Protein AF-A0A9N8ZU80-F1 (afdb_monomer_lite)

Foldseek 3Di:
DDDDPDPPPPPPPQPPVNVVVVVVVVVCVVVVVDQDPDDPPCVVVLVVLLVQVVCCQPVVDDDDDDDDDDPPPCPVSSNVVSVVVCCVVVPPSDFDQDDDCVVPVDVVSVVVSRVVSVCVVVPDPDPPQCPPPLNVVLVVLVCLQDVDVVVVCVLVVVQCVPQDPVHNDRDSVSSVVSVVVVLVVDPDPLLLQQLVVVVPPDQKDFQVVSLVVQQVLQVVVVVVVDPRDRDDPVVSVVSVVVCVVSSQKAFDPDDDDDPRRHTIIGGSDDLVVSLVSLVPDPPDDVSSNVVSDDDVDPDPPPPQDPAAPDPDPVLRVLLVLLVVLCVPQVAPVSVVLNSLSNDDLLQLDEAEPVVVQVVCVVPPPQAAEEGEHEYDYDVVPPADQDAHHYEYPYYDPVRCVRNVVNNHHYDYSVVVCVVCSNNPRYDYDGDDNPPPDDD

Sequence (439 aa):
MSPSTDLQNAKEQWATEDIAKTRNAIMAKLSERAIPSKLIGVEEQYGQVFDLLQRVISLGESNSCLLIGPRGSGKTLIVRKALQTLQSMYNDSFITVYLNGFTLPNDRLALREIARQLSLEHELEGKDLFDNDSFRKIIRRIFDMTRDIRTFYRICFKPVAQLSQASPFLKSQSLSIIQWATTKRFQNPAFTRIKHLLSRSYSTFNFSMVYDEYKEFTFSEAVKGVGMHAYKWPVALKAFEHLIQMELVKPVEGGLKCSKEYKMMRLMMEPVEIREVIEGFDDVPTSVKRWGIDIDKHHVKKSARTEPKSENVYLRLLVKLYRFLARRTDSRFNRAVLKRLMMSRVNRATLSLSRIHRFMRDRKDSQTCVFVGTVVDDDRLLDFDLKITVCALRFTKTVKARILKAGGEVITFDELAKRAPTGSKTVLLRGKTKWAQGT

Structure (mmCIF, N/CA/C/O backbone):
data_AF-A0A9N8ZU80-F1
#
_entry.id   AF-A0A9N8ZU80-F1
#
loop_
_atom_site.group_PDB
_atom_site.id
_atom_site.type_symbol
_atom_site.label_atom_id
_atom_site.label_alt_id
_atom_site.label_comp_id
_atom_site.label_asym_id
_atom_site.label_entity_id
_atom_site.label_seq_id
_atom_site.pdbx_PDB_ins_code
_atom_site.Cartn_x
_atom_site.Cartn_y
_atom_site.Cartn_z
_atom_site.occupancy
_atom_site.B_iso_or_equiv
_atom_site.auth_seq_id
_atom_site.auth_comp_id
_atom_site.auth_asym_id
_atom_site.auth_atom_id
_atom_site.pdbx_PDB_model_num
ATOM 1 N N . MET A 1 1 ? 7.751 38.906 -101.648 1.00 39.44 1 MET A N 1
ATOM 2 C CA . MET A 1 1 ? 7.439 37.463 -101.634 1.00 39.44 1 MET A CA 1
ATOM 3 C C . MET A 1 1 ? 8.008 36.874 -100.357 1.00 39.44 1 MET A C 1
ATOM 5 O O . MET A 1 1 ? 9.196 36.603 -100.275 1.00 39.44 1 MET A O 1
ATOM 9 N N . SER A 1 2 ? 7.169 36.814 -99.333 1.00 34.78 2 SER A N 1
ATOM 10 C CA . SER A 1 2 ? 7.433 36.245 -98.013 1.00 34.78 2 SER A CA 1
ATOM 11 C C . SER A 1 2 ? 7.131 34.742 -98.030 1.00 34.78 2 SER A C 1
ATOM 13 O O . SER A 1 2 ? 6.048 34.379 -98.492 1.00 34.78 2 SER A O 1
ATOM 15 N N . PRO A 1 3 ? 8.001 33.873 -97.488 1.00 41.28 3 PRO A N 1
ATOM 16 C CA . PRO A 1 3 ? 7.609 32.535 -97.082 1.00 41.28 3 PRO A CA 1
ATOM 17 C C . PRO A 1 3 ? 7.295 32.498 -95.577 1.00 41.28 3 PRO A C 1
ATOM 19 O O . PRO A 1 3 ? 8.155 32.745 -94.734 1.00 41.28 3 PRO A O 1
ATOM 22 N N . SER A 1 4 ? 6.021 32.204 -95.304 1.00 38.62 4 SER A N 1
ATOM 23 C CA . SER A 1 4 ? 5.481 31.382 -94.207 1.00 38.62 4 SER A CA 1
ATOM 24 C C . SER A 1 4 ? 5.948 31.642 -92.766 1.00 38.62 4 SER A C 1
ATOM 26 O O . SER A 1 4 ? 6.896 31.061 -92.238 1.00 38.62 4 SER A O 1
ATOM 28 N N . THR A 1 5 ? 5.127 32.454 -92.109 1.00 44.00 5 THR A N 1
ATOM 29 C CA . THR A 1 5 ? 4.750 32.448 -90.692 1.00 44.00 5 THR A CA 1
ATOM 30 C C . THR A 1 5 ? 4.379 31.055 -90.151 1.00 44.00 5 THR A C 1
ATOM 32 O O . THR A 1 5 ? 3.202 30.795 -89.948 1.00 44.00 5 THR A O 1
ATOM 35 N N . ASP A 1 6 ? 5.349 30.181 -89.866 1.00 42.50 6 ASP A N 1
ATOM 36 C CA . ASP A 1 6 ? 5.062 28.884 -89.208 1.00 42.50 6 ASP A CA 1
ATOM 37 C C . ASP A 1 6 ? 5.979 28.534 -88.020 1.00 42.50 6 ASP A C 1
ATOM 39 O O . ASP A 1 6 ? 5.795 27.510 -87.371 1.00 42.50 6 ASP A O 1
ATOM 43 N N . LEU A 1 7 ? 6.927 29.400 -87.639 1.00 43.88 7 LEU A N 1
ATOM 44 C CA . LEU A 1 7 ? 7.854 29.124 -86.523 1.00 43.88 7 LEU A CA 1
ATOM 45 C C . LEU A 1 7 ? 7.566 29.894 -85.222 1.00 43.88 7 LEU A C 1
ATOM 47 O O . LEU A 1 7 ? 8.283 29.721 -84.241 1.00 43.88 7 LEU A O 1
ATOM 51 N N . GLN A 1 8 ? 6.513 30.719 -85.172 1.00 41.28 8 GLN A N 1
ATOM 52 C C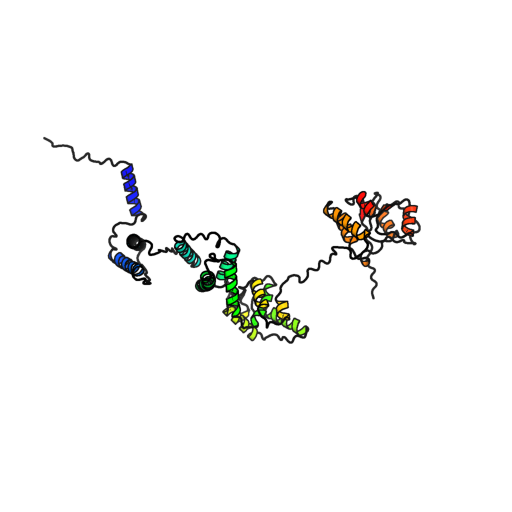A . GLN A 1 8 ? 6.134 31.468 -83.958 1.00 41.28 8 GLN A CA 1
ATOM 53 C C . GLN A 1 8 ? 4.913 30.909 -83.209 1.00 41.28 8 GLN A C 1
ATOM 55 O O . GLN A 1 8 ? 4.621 31.374 -82.109 1.00 41.28 8 GLN A O 1
ATOM 60 N N . ASN A 1 9 ? 4.256 29.867 -83.729 1.00 43.50 9 ASN A N 1
ATOM 61 C CA . ASN A 1 9 ? 3.057 29.264 -83.130 1.00 43.50 9 ASN A CA 1
ATOM 62 C C . ASN A 1 9 ? 3.226 27.776 -82.797 1.00 43.50 9 ASN A C 1
ATOM 64 O O . ASN A 1 9 ? 2.338 26.965 -83.027 1.00 43.50 9 ASN A O 1
ATOM 68 N N . ALA A 1 10 ? 4.344 27.435 -82.165 1.00 43.38 10 ALA A N 1
ATOM 69 C CA . ALA A 1 10 ? 4.426 26.249 -81.321 1.00 43.38 10 ALA A CA 1
ATOM 70 C C . ALA A 1 10 ? 4.880 26.657 -79.913 1.00 43.38 10 ALA A C 1
ATOM 72 O O . ALA A 1 10 ? 5.812 26.098 -79.345 1.00 43.38 10 ALA A O 1
ATOM 73 N N . LYS A 1 11 ? 4.211 27.654 -79.311 1.00 50.72 11 LYS A N 1
ATOM 74 C CA . LYS A 1 11 ? 4.039 27.591 -77.856 1.00 50.72 11 LYS A CA 1
ATOM 75 C C . LYS A 1 11 ? 3.170 26.364 -77.638 1.00 50.72 11 LYS A C 1
ATOM 77 O O . LYS A 1 11 ? 1.951 26.476 -77.737 1.00 50.72 11 LYS A O 1
ATOM 82 N N . GLU A 1 12 ? 3.803 25.206 -77.454 1.00 54.59 12 GLU A N 1
ATOM 83 C CA . GLU A 1 12 ? 3.140 24.019 -76.932 1.00 54.59 12 GLU A CA 1
ATOM 84 C C . GLU A 1 12 ? 2.311 24.499 -75.743 1.00 54.59 12 GLU A C 1
ATOM 86 O O . GLU A 1 12 ? 2.846 24.916 -74.713 1.00 54.59 12 GLU A O 1
ATOM 91 N N . GLN A 1 13 ? 0.991 24.566 -75.927 1.00 55.44 13 GLN A N 1
ATOM 92 C CA . GLN A 1 13 ? 0.070 24.763 -74.826 1.00 55.44 13 GLN A CA 1
ATOM 93 C C . GLN A 1 13 ? 0.136 23.466 -74.033 1.00 55.44 13 GLN A C 1
ATOM 95 O O . GLN A 1 13 ? -0.678 22.567 -74.225 1.00 55.44 13 GLN A O 1
ATOM 100 N N . TRP A 1 14 ? 1.172 23.326 -73.204 1.00 58.91 14 TRP A N 1
ATOM 101 C CA . TRP A 1 14 ? 1.265 22.212 -72.282 1.00 58.91 14 TRP A CA 1
ATOM 102 C C . TRP A 1 14 ? 0.001 22.248 -71.440 1.00 58.91 14 TRP A C 1
ATOM 104 O O . TRP A 1 14 ? -0.321 23.280 -70.835 1.00 58.91 14 TRP A O 1
ATOM 114 N N . ALA A 1 15 ? -0.735 21.138 -71.435 1.00 68.56 15 ALA A N 1
ATOM 115 C CA . ALA A 1 15 ? -1.905 21.013 -70.593 1.00 68.56 15 ALA A CA 1
ATOM 116 C C . ALA A 1 15 ? -1.497 21.386 -69.162 1.00 68.56 15 ALA A C 1
ATOM 118 O O . ALA A 1 15 ? -0.412 21.027 -68.691 1.00 68.56 15 ALA A O 1
ATOM 119 N N . THR A 1 16 ? -2.351 22.117 -68.447 1.00 70.62 16 THR A N 1
ATOM 120 C CA . THR A 1 16 ? -2.067 22.535 -67.063 1.00 70.62 16 THR A CA 1
ATOM 121 C C . THR A 1 16 ? -1.704 21.346 -66.170 1.00 70.62 16 THR A C 1
ATOM 123 O O . THR A 1 16 ? -0.932 21.483 -65.221 1.00 70.62 16 THR A O 1
ATOM 126 N N . GLU A 1 17 ? -2.218 20.164 -66.512 1.00 69.94 17 GLU A N 1
ATOM 127 C CA . GLU A 1 17 ? -1.895 18.892 -65.879 1.00 69.94 17 GLU A CA 1
ATOM 128 C C . GLU A 1 17 ? -0.445 18.436 -66.128 1.00 69.94 17 GLU A C 1
ATOM 130 O O . GLU A 1 17 ? 0.228 18.010 -65.189 1.00 69.94 17 GLU A O 1
ATOM 135 N N . ASP A 1 18 ? 0.083 18.589 -67.342 1.00 73.56 18 ASP A N 1
ATOM 136 C CA . ASP A 1 18 ? 1.457 18.208 -67.693 1.00 73.56 18 ASP A CA 1
ATOM 137 C C . ASP A 1 18 ? 2.482 19.167 -67.087 1.00 73.56 18 ASP A C 1
ATOM 139 O O . ASP A 1 18 ? 3.531 18.739 -66.595 1.00 73.56 18 ASP A O 1
ATOM 143 N N . ILE A 1 19 ? 2.144 20.458 -67.009 1.00 76.31 19 ILE A N 1
ATOM 144 C CA . ILE A 1 19 ? 2.939 21.447 -66.270 1.00 76.31 19 ILE A CA 1
ATOM 145 C C . ILE A 1 19 ? 2.955 21.090 -64.780 1.00 76.31 19 ILE A C 1
ATOM 147 O O . ILE A 1 19 ? 4.010 21.130 -64.145 1.00 76.31 19 ILE A O 1
ATOM 151 N N . ALA A 1 20 ? 1.813 20.698 -64.208 1.00 70.25 20 ALA A N 1
ATOM 152 C CA . ALA A 1 20 ? 1.735 20.289 -62.809 1.00 70.25 20 ALA A CA 1
ATOM 153 C C . ALA A 1 20 ? 2.543 19.008 -62.538 1.00 70.25 20 ALA A C 1
ATOM 155 O O . ALA A 1 20 ? 3.297 18.966 -61.562 1.00 70.25 20 ALA A O 1
ATOM 156 N N . LYS A 1 21 ? 2.454 17.997 -63.412 1.00 72.81 21 LYS A N 1
ATOM 157 C CA . LYS A 1 21 ? 3.260 16.765 -63.347 1.00 72.81 21 LYS A CA 1
ATOM 158 C C . LYS A 1 21 ? 4.753 17.071 -63.445 1.00 72.81 21 LYS A C 1
ATOM 160 O O . LYS A 1 21 ? 5.524 16.616 -62.601 1.00 72.81 21 LYS A O 1
ATOM 165 N N . THR A 1 22 ? 5.153 17.906 -64.400 1.00 74.19 22 THR A N 1
ATOM 166 C CA . THR A 1 22 ? 6.550 18.319 -64.598 1.00 74.19 22 THR A CA 1
ATOM 167 C C . THR A 1 22 ? 7.075 19.106 -63.400 1.00 74.19 22 THR A C 1
ATOM 169 O O . THR A 1 22 ? 8.140 18.789 -62.869 1.00 74.19 22 THR A O 1
ATOM 172 N N . ARG A 1 23 ? 6.300 20.071 -62.890 1.00 72.50 23 ARG A N 1
ATOM 173 C CA . ARG A 1 23 ? 6.628 20.826 -61.673 1.00 72.50 23 ARG A CA 1
ATOM 174 C C . ARG A 1 23 ? 6.803 19.896 -60.479 1.00 72.50 23 ARG A C 1
ATOM 176 O O . ARG A 1 23 ? 7.771 20.042 -59.741 1.00 72.50 23 ARG A O 1
ATOM 183 N N . ASN A 1 24 ? 5.908 18.928 -60.299 1.00 72.19 24 ASN A N 1
ATOM 184 C CA . ASN A 1 24 ? 6.003 17.957 -59.211 1.00 72.19 24 ASN A CA 1
ATOM 185 C C . ASN A 1 24 ? 7.244 17.063 -59.359 1.00 72.19 24 ASN A C 1
ATOM 187 O O . ASN A 1 24 ? 7.941 16.835 -58.373 1.00 72.19 24 ASN A O 1
ATOM 191 N N . ALA A 1 25 ? 7.570 16.619 -60.576 1.00 69.50 25 ALA A N 1
ATOM 192 C CA . ALA A 1 25 ? 8.764 15.822 -60.852 1.00 69.50 25 ALA A CA 1
ATOM 193 C C . ALA A 1 25 ? 10.065 16.604 -60.594 1.00 69.50 25 ALA A C 1
ATOM 195 O O . ALA A 1 25 ? 10.994 16.077 -59.981 1.00 69.50 25 ALA A O 1
ATOM 196 N N . ILE A 1 26 ? 10.130 17.873 -61.009 1.00 72.19 26 ILE A N 1
ATOM 197 C CA . ILE A 1 26 ? 11.281 18.754 -60.764 1.00 72.19 26 ILE A CA 1
ATOM 198 C C . ILE A 1 26 ? 11.404 19.068 -59.271 1.00 72.19 26 ILE A C 1
ATOM 200 O O . ILE A 1 26 ? 12.481 18.911 -58.701 1.00 72.19 26 ILE A O 1
ATOM 204 N N . MET A 1 27 ? 10.307 19.437 -58.605 1.00 71.81 27 MET A N 1
ATOM 205 C CA . MET A 1 27 ? 10.305 19.712 -57.165 1.00 71.81 27 MET A CA 1
ATOM 206 C C . MET A 1 27 ? 10.691 18.477 -56.350 1.00 71.81 27 MET A C 1
ATOM 208 O O . MET A 1 27 ? 11.410 18.603 -55.362 1.00 71.81 27 MET A O 1
ATOM 212 N N . ALA A 1 28 ? 10.283 17.275 -56.764 1.00 69.62 28 ALA A N 1
ATOM 213 C CA . ALA A 1 28 ? 10.705 16.035 -56.118 1.00 69.62 28 ALA A CA 1
ATOM 214 C C . ALA A 1 28 ? 12.223 15.803 -56.229 1.00 69.62 28 ALA A C 1
ATOM 216 O O . ALA A 1 28 ? 12.834 15.364 -55.255 1.00 69.62 28 ALA A O 1
ATOM 217 N N . LYS A 1 29 ? 12.838 16.143 -57.372 1.00 64.56 29 LYS A N 1
ATOM 218 C CA . LYS A 1 29 ? 14.298 16.077 -57.567 1.00 64.56 29 LYS A CA 1
ATOM 219 C C . LYS A 1 29 ? 15.041 17.147 -56.759 1.00 64.56 29 LYS A C 1
ATOM 221 O O . LYS A 1 29 ? 16.044 16.836 -56.131 1.00 64.56 29 LYS A O 1
ATOM 226 N N . LEU A 1 30 ? 14.535 18.383 -56.734 1.00 67.62 30 LEU A N 1
ATOM 227 C CA . LEU A 1 30 ? 15.150 19.499 -55.999 1.00 67.62 30 LEU A CA 1
ATOM 228 C C . LEU A 1 30 ? 15.030 19.363 -54.473 1.00 67.62 30 LEU A C 1
ATOM 230 O O . LEU A 1 30 ? 15.883 19.859 -53.748 1.00 67.62 30 LEU A O 1
ATOM 234 N N . SER A 1 31 ? 13.985 18.694 -53.977 1.00 68.12 31 SER A N 1
ATOM 235 C CA . SER A 1 31 ? 13.738 18.493 -52.538 1.00 68.12 31 SER A CA 1
ATOM 236 C C . SER A 1 31 ? 14.326 17.196 -51.972 1.00 68.12 31 SER A C 1
ATOM 238 O O . SER A 1 31 ? 13.968 16.809 -50.860 1.00 68.12 31 SER A O 1
ATOM 240 N N . GLU A 1 32 ? 15.175 16.494 -52.734 1.00 65.25 32 GLU A N 1
ATOM 241 C CA . GLU A 1 32 ? 15.764 15.191 -52.367 1.00 65.25 32 GLU A CA 1
ATOM 242 C C . GLU A 1 32 ? 14.723 14.095 -52.032 1.00 65.25 32 GLU A C 1
ATOM 244 O O . GLU A 1 32 ? 15.042 13.070 -51.421 1.00 65.25 32 GLU A O 1
ATOM 249 N N . ARG A 1 33 ? 13.458 14.289 -52.434 1.00 66.56 33 ARG A N 1
ATOM 250 C CA . ARG A 1 33 ? 12.385 13.291 -52.283 1.00 66.56 33 ARG A CA 1
ATOM 251 C C . ARG A 1 33 ? 12.511 12.181 -53.318 1.00 66.56 33 ARG A C 1
ATOM 253 O O . ARG A 1 33 ? 12.224 11.030 -53.010 1.00 66.56 33 ARG A O 1
ATOM 260 N N . ALA A 1 34 ? 12.954 12.528 -54.524 1.00 70.62 34 ALA A N 1
ATOM 261 C CA . ALA A 1 34 ? 13.303 11.584 -55.572 1.00 70.62 34 ALA A CA 1
ATOM 262 C C . ALA A 1 34 ? 14.827 11.475 -55.680 1.00 70.62 34 ALA A C 1
ATOM 264 O O . ALA A 1 34 ? 15.521 12.475 -55.863 1.00 70.62 34 ALA A O 1
ATOM 265 N N . ILE A 1 35 ? 15.341 10.249 -55.587 1.00 79.25 35 ILE A N 1
ATOM 266 C CA . ILE A 1 35 ? 16.766 9.969 -55.772 1.00 79.25 35 ILE A CA 1
ATOM 267 C C . ILE A 1 35 ? 17.082 10.090 -57.279 1.00 79.25 35 ILE A C 1
ATOM 269 O O . ILE A 1 35 ? 16.384 9.476 -58.092 1.00 79.25 35 ILE A O 1
ATOM 273 N N . PRO A 1 36 ? 18.097 10.874 -57.691 1.00 77.12 36 PRO A N 1
ATOM 274 C CA . PRO A 1 36 ? 18.429 11.051 -59.100 1.00 77.12 36 PRO A CA 1
ATOM 275 C C . PRO A 1 36 ? 18.952 9.750 -59.725 1.00 77.12 36 PRO A C 1
ATOM 277 O O . PRO A 1 36 ? 19.542 8.889 -59.063 1.00 77.12 36 PRO A O 1
ATOM 280 N N . SER A 1 37 ? 18.741 9.594 -61.033 1.00 76.94 37 SER A N 1
ATOM 281 C CA . SER A 1 37 ? 19.220 8.428 -61.785 1.00 76.94 37 SER A CA 1
ATOM 282 C C . SER A 1 37 ? 20.747 8.387 -61.836 1.00 76.94 37 SER A C 1
ATOM 284 O O . SER A 1 37 ? 21.324 7.332 -61.580 1.00 76.94 37 SER A O 1
ATOM 286 N N . LYS A 1 38 ? 21.379 9.540 -62.078 1.00 80.12 38 LYS A N 1
ATOM 287 C CA . LYS A 1 38 ? 22.830 9.721 -62.153 1.00 80.12 38 LYS A CA 1
ATOM 288 C C . LYS A 1 38 ? 23.309 10.694 -61.072 1.00 80.12 38 LYS A C 1
ATOM 290 O O . LYS A 1 38 ? 22.709 11.751 -60.886 1.00 80.12 38 LYS A O 1
ATOM 295 N N . LEU A 1 39 ? 24.382 10.325 -60.376 1.00 84.12 39 LEU A N 1
ATOM 296 C CA . LEU A 1 39 ? 25.143 11.227 -59.513 1.00 84.12 39 LEU A CA 1
ATOM 297 C C . LEU A 1 39 ? 26.202 11.926 -60.372 1.00 84.12 39 LEU A C 1
ATOM 299 O O . LEU A 1 39 ? 26.770 11.278 -61.243 1.00 84.12 39 LEU A O 1
ATOM 303 N N . ILE A 1 40 ? 26.415 13.226 -60.163 1.00 81.75 40 ILE A N 1
ATOM 304 C CA . ILE A 1 40 ? 27.359 14.044 -60.938 1.00 81.75 40 ILE A CA 1
ATOM 305 C C . ILE A 1 40 ? 28.407 14.612 -59.979 1.00 81.75 40 ILE A C 1
ATOM 307 O O . ILE A 1 40 ? 28.038 15.250 -58.992 1.00 81.75 40 ILE A O 1
ATOM 311 N N . GLY A 1 41 ? 29.689 14.401 -60.272 1.00 82.44 41 GLY A N 1
ATOM 312 C CA . GLY A 1 41 ? 30.825 14.935 -59.511 1.00 82.44 41 GLY A CA 1
ATOM 313 C C . GLY A 1 41 ? 31.148 14.200 -58.204 1.00 82.44 41 GLY A C 1
ATOM 314 O O . GLY A 1 41 ? 31.958 14.693 -57.424 1.00 82.44 41 GLY A O 1
ATOM 315 N N . VAL A 1 42 ? 30.509 13.055 -57.947 1.00 86.25 42 VAL A N 1
ATOM 316 C CA . VAL A 1 42 ? 30.728 12.205 -56.756 1.00 86.25 42 VAL A CA 1
ATOM 317 C C . VAL A 1 42 ? 30.775 10.708 -57.101 1.00 86.25 42 VAL A C 1
ATOM 319 O O . VAL A 1 42 ? 30.517 9.849 -56.258 1.00 86.25 42 VAL A O 1
ATOM 322 N N . GLU A 1 43 ? 31.038 10.381 -58.367 1.00 89.06 43 GLU A N 1
ATOM 323 C CA . GLU A 1 43 ? 30.980 9.026 -58.918 1.00 89.06 43 GLU A CA 1
ATOM 324 C C . GLU A 1 43 ? 32.031 8.102 -58.290 1.00 89.06 43 GLU A C 1
ATOM 326 O O . GLU A 1 43 ? 31.726 6.955 -57.969 1.00 89.06 43 GLU A O 1
ATOM 331 N N . GLU A 1 44 ? 33.242 8.610 -58.051 1.00 89.88 44 GLU A N 1
ATOM 332 C CA . GLU A 1 44 ? 34.325 7.851 -57.417 1.00 89.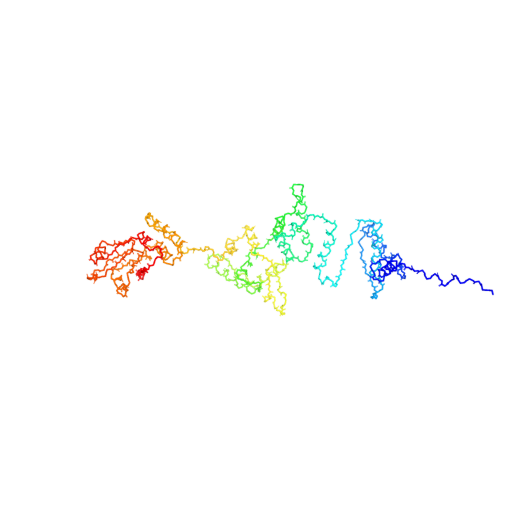88 44 GLU A CA 1
ATOM 333 C C . GLU A 1 44 ? 33.985 7.501 -55.959 1.00 89.88 44 GLU A C 1
ATOM 335 O O . GLU A 1 44 ? 34.093 6.348 -55.542 1.00 89.88 44 GLU A O 1
ATOM 340 N N . GLN A 1 45 ? 33.503 8.482 -55.188 1.00 91.56 45 GLN A N 1
ATOM 341 C CA . GLN A 1 45 ? 33.128 8.291 -53.784 1.00 91.56 45 GLN A CA 1
ATOM 342 C C . GLN A 1 45 ? 31.907 7.375 -53.662 1.00 91.56 45 GLN A C 1
ATOM 344 O O . GLN A 1 45 ? 31.816 6.580 -52.728 1.00 91.56 45 GLN A O 1
ATOM 349 N N . TYR A 1 46 ? 30.977 7.459 -54.618 1.00 93.12 46 TYR A N 1
ATOM 350 C CA . TYR A 1 46 ? 29.874 6.512 -54.726 1.00 93.12 46 TYR A CA 1
ATOM 351 C C . TYR A 1 46 ? 30.377 5.084 -54.943 1.00 93.12 46 TYR A C 1
ATOM 353 O O . TYR A 1 46 ? 29.922 4.196 -54.227 1.00 93.12 46 TYR A O 1
ATOM 361 N N . GLY A 1 47 ? 31.325 4.871 -55.863 1.00 92.62 47 GLY A N 1
ATOM 362 C CA . GLY A 1 47 ? 31.921 3.555 -56.109 1.00 92.62 47 GLY A CA 1
ATOM 363 C C . GLY A 1 47 ? 32.517 2.944 -54.839 1.00 92.62 47 GLY A C 1
ATOM 364 O O . GLY A 1 47 ? 32.172 1.828 -54.474 1.00 92.62 47 GLY A O 1
ATOM 365 N N . GLN A 1 48 ? 33.302 3.718 -54.086 1.00 93.62 48 GLN A N 1
ATOM 366 C CA . GLN A 1 48 ? 33.908 3.254 -52.830 1.00 93.62 48 GLN A CA 1
ATOM 367 C C . GLN A 1 48 ? 32.870 2.845 -51.770 1.00 93.62 48 GLN A C 1
ATOM 369 O O . GLN A 1 48 ? 33.016 1.812 -51.115 1.00 93.62 48 GLN A O 1
ATOM 374 N N . VAL A 1 49 ? 31.815 3.648 -51.585 1.00 93.62 49 VAL A N 1
ATOM 375 C CA . VAL A 1 49 ? 30.739 3.345 -50.622 1.00 93.62 49 VAL A CA 1
ATOM 376 C C . VAL A 1 49 ? 29.922 2.138 -51.078 1.00 93.62 49 VAL A C 1
ATOM 378 O O . VAL A 1 49 ? 29.560 1.295 -50.259 1.00 93.62 49 VAL A O 1
ATOM 381 N N . PHE A 1 50 ? 29.633 2.052 -52.375 1.00 94.19 50 PHE A N 1
ATOM 382 C CA . PHE A 1 50 ? 28.883 0.953 -52.963 1.00 94.19 50 PHE A CA 1
ATOM 383 C C . PHE A 1 50 ? 29.631 -0.373 -52.827 1.00 94.19 50 PHE A C 1
ATOM 385 O O . PHE A 1 50 ? 29.047 -1.330 -52.327 1.00 94.19 50 PHE A O 1
ATOM 392 N N . ASP A 1 51 ? 30.920 -0.409 -53.168 1.00 93.81 51 ASP A N 1
ATOM 393 C CA . ASP A 1 51 ? 31.757 -1.606 -53.053 1.00 93.81 51 ASP A CA 1
ATOM 394 C C . ASP A 1 51 ? 31.828 -2.101 -51.604 1.00 93.81 51 ASP A C 1
ATOM 396 O O . ASP A 1 51 ? 31.711 -3.300 -51.341 1.00 93.81 51 ASP A O 1
ATOM 400 N N . LEU A 1 52 ? 31.972 -1.183 -50.642 1.00 94.25 52 LEU A N 1
ATOM 401 C CA . LEU A 1 52 ? 32.004 -1.523 -49.220 1.00 94.25 52 LEU A CA 1
ATOM 402 C C . LEU A 1 52 ? 30.688 -2.170 -48.775 1.00 94.25 52 LEU A C 1
ATOM 404 O O . LEU A 1 52 ? 30.711 -3.222 -48.138 1.00 94.25 52 LEU A O 1
ATOM 408 N N . LEU A 1 53 ? 29.546 -1.573 -49.126 1.00 92.56 53 LEU A N 1
ATOM 409 C CA . LEU A 1 53 ? 28.228 -2.116 -48.786 1.00 92.56 53 LEU A CA 1
ATOM 410 C C . LEU A 1 53 ? 27.936 -3.432 -49.524 1.00 92.56 53 LEU A C 1
ATOM 412 O O . LEU A 1 53 ? 27.360 -4.350 -48.944 1.00 92.56 53 LEU A O 1
ATOM 416 N N . GLN A 1 54 ? 28.372 -3.564 -50.776 1.00 91.56 54 GLN A N 1
ATOM 417 C CA . GLN A 1 54 ? 28.210 -4.787 -51.555 1.00 91.56 54 GLN A CA 1
ATOM 418 C C . GLN A 1 54 ? 28.982 -5.957 -50.937 1.00 91.56 54 GLN A C 1
ATOM 420 O O . GLN A 1 54 ? 28.449 -7.065 -50.875 1.00 91.56 54 GLN A O 1
ATOM 425 N N . ARG A 1 55 ? 30.208 -5.738 -50.442 1.00 90.06 55 ARG A N 1
ATOM 426 C CA . ARG A 1 55 ? 30.986 -6.778 -49.743 1.00 90.06 55 ARG A CA 1
ATOM 427 C C . ARG A 1 55 ? 30.329 -7.226 -48.442 1.00 90.06 55 ARG A C 1
ATOM 429 O O . ARG A 1 55 ? 30.328 -8.418 -48.152 1.00 90.06 55 ARG A O 1
ATOM 436 N N . VAL A 1 56 ? 29.703 -6.309 -47.700 1.00 89.12 56 VAL A N 1
ATOM 437 C CA . VAL A 1 56 ? 28.930 -6.661 -46.494 1.00 89.12 56 VAL A CA 1
ATOM 438 C C . VAL A 1 56 ? 27.804 -7.642 -46.841 1.00 89.12 56 VAL A C 1
ATOM 440 O O . VAL A 1 56 ? 27.613 -8.626 -46.136 1.00 89.12 56 VAL A O 1
ATOM 443 N N . ILE A 1 57 ? 27.097 -7.415 -47.951 1.00 87.50 57 ILE A N 1
ATOM 444 C CA . ILE A 1 57 ? 25.960 -8.252 -48.368 1.00 87.50 57 ILE A CA 1
ATOM 445 C C . ILE A 1 57 ? 26.427 -9.575 -48.992 1.00 87.50 57 ILE A C 1
ATOM 447 O O . ILE A 1 57 ? 25.913 -10.637 -48.660 1.00 87.50 57 ILE A O 1
ATOM 451 N N . SER A 1 58 ? 27.396 -9.521 -49.907 1.00 86.69 58 SER A N 1
ATOM 452 C CA . SER A 1 58 ? 27.821 -10.683 -50.702 1.00 86.69 58 SER A CA 1
ATOM 453 C C . SER A 1 58 ? 28.807 -11.606 -49.983 1.00 86.69 58 SER A C 1
ATOM 455 O O . SER A 1 58 ? 28.751 -12.817 -50.178 1.00 86.69 58 SER A O 1
ATOM 457 N N . LEU A 1 59 ? 29.702 -11.051 -49.160 1.00 86.50 59 LEU A N 1
ATOM 458 C CA . LEU A 1 59 ? 30.760 -11.790 -48.461 1.00 86.50 59 LEU A CA 1
ATOM 459 C C . LEU A 1 59 ? 30.508 -11.907 -46.949 1.00 86.50 59 LEU A C 1
ATOM 461 O O . LEU A 1 59 ? 31.220 -12.645 -46.273 1.00 86.50 59 LEU A O 1
ATOM 465 N N . GLY A 1 60 ? 29.516 -11.191 -46.405 1.00 82.12 60 GLY A N 1
ATOM 466 C CA . GLY A 1 60 ? 29.235 -11.172 -44.965 1.00 82.12 60 GLY A CA 1
ATOM 467 C C . GLY A 1 60 ? 30.293 -10.429 -44.141 1.00 82.12 60 GLY A C 1
ATOM 468 O O . GLY A 1 60 ? 30.435 -10.678 -42.944 1.00 82.12 60 GLY A O 1
ATOM 469 N N . GLU A 1 61 ? 31.070 -9.544 -44.770 1.00 90.00 61 GLU A N 1
ATOM 470 C CA . GLU A 1 61 ? 32.117 -8.777 -44.094 1.00 90.00 61 GLU A CA 1
ATOM 471 C C . GLU A 1 61 ? 31.526 -7.712 -43.158 1.00 90.00 61 GLU A C 1
ATOM 473 O O . GLU A 1 61 ? 30.548 -7.044 -43.482 1.00 90.00 61 GLU A O 1
ATOM 478 N N . SER A 1 62 ? 32.157 -7.496 -42.001 1.00 89.88 62 SER A N 1
ATOM 479 C CA . SER A 1 62 ? 31.793 -6.412 -41.084 1.00 89.88 62 SER A CA 1
ATOM 480 C C . SER A 1 62 ? 32.690 -5.200 -41.321 1.00 89.88 62 SER A C 1
ATOM 482 O O . SER A 1 62 ? 33.840 -5.188 -40.883 1.00 89.88 62 SER A O 1
ATOM 484 N N . ASN A 1 63 ? 32.147 -4.157 -41.951 1.00 88.31 63 ASN A N 1
ATOM 485 C CA . ASN A 1 63 ? 32.878 -2.935 -42.286 1.00 88.31 63 ASN A CA 1
ATOM 486 C C . ASN A 1 63 ? 32.304 -1.702 -41.569 1.00 88.31 63 ASN A C 1
ATOM 488 O O . ASN A 1 63 ? 31.094 -1.566 -41.402 1.00 88.31 63 ASN A O 1
ATOM 492 N N . SER A 1 64 ? 33.186 -0.773 -41.191 1.00 91.25 64 SER A N 1
ATOM 493 C CA . SER A 1 64 ? 32.832 0.531 -40.613 1.00 91.25 64 SER A CA 1
ATOM 494 C C . SER A 1 64 ? 33.327 1.647 -41.530 1.00 91.25 64 SER A C 1
ATOM 496 O O . SER A 1 64 ? 34.485 1.639 -41.937 1.00 91.25 64 SER A O 1
ATOM 498 N N . CYS A 1 65 ? 32.473 2.624 -41.842 1.00 90.00 65 CYS A N 1
ATOM 499 C CA . CYS A 1 65 ? 32.806 3.746 -42.723 1.00 90.00 65 CYS A CA 1
ATOM 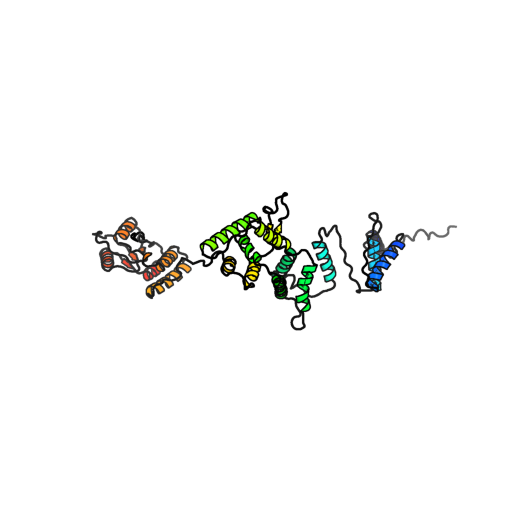500 C C . CYS A 1 65 ? 32.327 5.075 -42.122 1.00 90.00 65 CYS A C 1
ATOM 502 O O . CYS A 1 65 ? 31.246 5.143 -41.537 1.00 90.00 65 CYS A O 1
ATOM 504 N N . LEU A 1 66 ? 33.118 6.139 -42.291 1.00 93.06 66 LEU A N 1
ATOM 505 C CA . LEU A 1 66 ? 32.779 7.499 -41.875 1.00 93.06 66 LEU A CA 1
ATOM 506 C C . LEU A 1 66 ? 32.879 8.449 -43.076 1.00 93.06 66 LEU A C 1
ATOM 508 O O . LEU A 1 66 ? 33.971 8.688 -43.586 1.00 93.06 66 LEU A O 1
ATOM 512 N N . LEU A 1 67 ? 31.751 9.025 -43.509 1.00 91.31 67 LEU A N 1
ATOM 513 C CA . LEU A 1 67 ? 31.728 10.038 -44.572 1.00 91.31 67 LEU A CA 1
ATOM 514 C C . LEU A 1 67 ? 31.878 11.451 -43.996 1.00 91.31 67 LEU A C 1
ATOM 516 O O . LEU A 1 67 ? 31.034 11.913 -43.226 1.00 91.31 67 LEU A O 1
ATOM 520 N N . ILE A 1 68 ? 32.905 12.174 -44.443 1.00 92.31 68 ILE A N 1
ATOM 521 C CA . ILE A 1 68 ? 33.227 13.536 -43.991 1.00 92.31 68 ILE A CA 1
ATOM 522 C C . ILE A 1 68 ? 33.122 14.513 -45.171 1.00 92.31 68 ILE A C 1
ATOM 524 O O . ILE A 1 68 ? 33.425 14.173 -46.308 1.00 92.31 68 ILE A O 1
ATOM 528 N N . GLY A 1 69 ? 32.654 15.738 -44.915 1.00 89.31 69 GLY A N 1
ATOM 529 C CA . GLY A 1 69 ? 32.637 16.825 -45.900 1.00 89.31 69 GLY A CA 1
ATOM 530 C C . GLY A 1 69 ? 31.724 17.986 -45.485 1.00 89.31 69 GLY A C 1
ATOM 531 O O . GLY A 1 69 ? 30.961 17.839 -44.525 1.00 89.31 69 GLY A O 1
ATOM 532 N N . PRO A 1 70 ? 31.686 19.096 -46.238 1.00 88.44 70 PRO A N 1
ATOM 533 C CA . PRO A 1 70 ? 30.858 20.265 -45.921 1.00 88.44 70 PRO A CA 1
ATOM 534 C C . PRO A 1 70 ? 29.347 19.975 -46.004 1.00 88.44 70 PRO A C 1
ATOM 536 O O . PRO A 1 70 ? 28.898 19.104 -46.752 1.00 88.44 70 PRO A O 1
ATOM 539 N N . ARG A 1 71 ? 28.519 20.669 -45.214 1.00 80.56 71 ARG A N 1
ATOM 540 C CA . ARG A 1 71 ? 27.053 20.479 -45.233 1.00 80.56 71 ARG A CA 1
ATOM 541 C C . ARG A 1 71 ? 26.502 20.754 -46.642 1.00 80.56 71 ARG A C 1
ATOM 543 O O . ARG A 1 71 ? 26.893 21.728 -47.267 1.00 80.56 71 ARG A O 1
ATOM 550 N N . GLY A 1 72 ? 25.608 19.893 -47.133 1.00 77.44 72 GLY A N 1
ATOM 551 C CA . GLY A 1 72 ? 25.028 20.015 -48.480 1.00 77.44 72 GLY A CA 1
ATOM 552 C C . GLY A 1 72 ? 25.841 19.366 -49.608 1.00 77.44 72 GLY A C 1
ATOM 553 O O . GLY A 1 72 ? 25.379 19.339 -50.737 1.00 77.44 72 GLY A O 1
ATOM 554 N N . SER A 1 73 ? 27.001 18.761 -49.324 1.00 83.31 73 SER A N 1
ATOM 555 C CA . SER A 1 73 ? 27.841 18.099 -50.340 1.00 83.31 73 SER A CA 1
ATOM 556 C C . SER A 1 73 ? 27.304 16.753 -50.870 1.00 83.31 73 SER A C 1
ATOM 558 O O . SER A 1 73 ? 28.073 15.960 -51.400 1.00 83.31 73 SER A O 1
ATOM 560 N N . GLY A 1 74 ? 26.032 16.415 -50.633 1.00 79.88 74 GLY A N 1
ATOM 561 C CA . GLY A 1 74 ? 25.435 15.162 -51.118 1.00 79.88 74 GLY A CA 1
ATOM 562 C C . GLY A 1 74 ? 25.821 13.875 -50.368 1.00 79.88 74 GLY A C 1
ATOM 563 O O . GLY A 1 74 ? 25.487 12.793 -50.834 1.00 79.88 74 GLY A O 1
ATOM 564 N N . LYS A 1 75 ? 26.460 13.944 -49.188 1.00 89.69 75 LYS A N 1
ATOM 565 C CA . LYS A 1 75 ? 26.854 12.747 -48.399 1.00 89.69 75 LYS A CA 1
ATOM 566 C C . LYS A 1 75 ? 25.710 11.751 -48.180 1.00 89.69 75 LYS A C 1
ATOM 568 O O . LYS A 1 75 ? 25.843 10.569 -48.476 1.00 89.69 75 LYS A O 1
ATOM 573 N N . THR A 1 76 ? 24.572 12.236 -47.685 1.00 87.56 76 THR A N 1
ATOM 574 C CA . THR A 1 76 ? 23.385 11.403 -47.443 1.00 87.56 76 THR A CA 1
ATOM 575 C C . THR A 1 76 ? 22.816 10.846 -48.749 1.00 87.56 76 THR A C 1
ATOM 577 O O . THR A 1 76 ? 22.339 9.715 -48.778 1.00 87.56 76 THR A O 1
ATOM 580 N N . LEU A 1 77 ? 22.892 11.617 -49.839 1.00 85.38 77 LEU A N 1
ATOM 581 C CA . LEU A 1 77 ? 22.395 11.218 -51.154 1.00 85.38 77 LEU A CA 1
ATOM 582 C C . LEU A 1 77 ? 23.182 10.031 -51.723 1.00 85.38 77 LEU A C 1
ATOM 584 O O . LEU A 1 77 ? 22.567 9.096 -52.229 1.00 85.38 77 LEU A O 1
ATOM 588 N N . ILE A 1 78 ? 24.513 10.041 -51.584 1.00 90.62 78 ILE A N 1
ATOM 589 C CA . ILE A 1 78 ? 25.398 8.949 -52.021 1.00 90.62 78 ILE A CA 1
ATOM 590 C C . ILE A 1 78 ? 25.005 7.638 -51.331 1.00 90.62 78 ILE A C 1
ATOM 592 O O . ILE A 1 78 ? 24.760 6.637 -52.002 1.00 90.62 78 ILE A O 1
ATOM 596 N N . VAL A 1 79 ? 24.863 7.661 -50.002 1.00 91.75 79 VAL A N 1
ATOM 597 C CA . VAL A 1 79 ? 24.488 6.474 -49.215 1.00 91.75 79 VAL A CA 1
ATOM 598 C C . VAL A 1 79 ? 23.088 5.981 -49.593 1.00 91.75 79 VAL A C 1
ATOM 600 O O . VAL A 1 79 ? 22.895 4.791 -49.827 1.00 91.75 79 VAL A O 1
ATOM 603 N N . ARG A 1 80 ? 22.103 6.884 -49.714 1.00 89.69 80 ARG A N 1
ATOM 604 C CA . ARG A 1 80 ? 20.731 6.510 -50.105 1.00 89.69 80 ARG A CA 1
ATOM 605 C C . ARG A 1 80 ? 20.669 5.913 -51.509 1.00 89.69 80 ARG A C 1
ATOM 607 O O . ARG A 1 80 ? 19.942 4.945 -51.709 1.00 89.69 80 ARG A O 1
ATOM 614 N N . LYS A 1 81 ? 21.432 6.457 -52.464 1.00 89.31 81 LYS A N 1
ATOM 615 C CA . LYS A 1 81 ? 21.525 5.906 -53.820 1.00 89.31 81 LYS A CA 1
ATOM 616 C C . LYS A 1 81 ? 22.137 4.508 -53.805 1.00 89.31 81 LYS A C 1
ATOM 618 O O . LYS A 1 81 ? 21.582 3.622 -54.442 1.00 89.31 81 LYS A O 1
ATOM 623 N N . ALA A 1 82 ? 23.235 4.307 -53.073 1.00 91.81 82 ALA A N 1
ATOM 624 C CA . ALA A 1 82 ? 23.908 3.011 -52.994 1.00 91.81 82 ALA A CA 1
ATOM 625 C C . ALA A 1 82 ? 22.979 1.932 -52.419 1.00 91.81 82 ALA A C 1
ATOM 627 O O . ALA A 1 82 ? 22.823 0.878 -53.026 1.00 91.81 82 ALA A O 1
ATOM 628 N N . LEU A 1 83 ? 22.285 2.236 -51.318 1.00 91.00 83 LEU A N 1
ATOM 629 C CA . LEU A 1 83 ? 21.307 1.331 -50.707 1.00 91.00 83 LEU A CA 1
ATOM 630 C C . LEU A 1 83 ? 20.127 1.029 -51.637 1.00 91.00 83 LEU A C 1
ATOM 632 O O . LEU A 1 83 ? 19.725 -0.121 -51.737 1.00 91.00 83 LEU A O 1
ATOM 636 N N . GLN A 1 84 ? 19.605 2.024 -52.366 1.00 89.06 84 GLN A N 1
ATOM 637 C CA . GLN A 1 84 ? 18.532 1.799 -53.342 1.00 89.06 84 GLN A CA 1
ATOM 638 C C . GLN A 1 84 ? 18.979 0.865 -54.477 1.00 89.06 84 GLN A C 1
ATOM 640 O O . GLN A 1 84 ? 18.236 -0.039 -54.858 1.00 89.06 84 GLN A O 1
ATOM 645 N N . THR A 1 85 ? 20.188 1.069 -55.010 1.00 90.12 85 THR A N 1
ATOM 646 C CA . THR A 1 85 ? 20.759 0.193 -56.040 1.00 90.12 85 THR A CA 1
ATOM 647 C C . THR A 1 85 ? 20.956 -1.224 -55.491 1.00 90.12 85 THR A C 1
ATOM 649 O O . THR A 1 85 ? 20.545 -2.186 -56.133 1.00 90.12 85 THR A O 1
ATOM 652 N N . LEU A 1 86 ? 21.511 -1.374 -54.284 1.00 89.88 86 LEU A N 1
ATOM 653 C CA . LEU A 1 86 ? 21.711 -2.681 -53.647 1.00 89.88 86 LEU A CA 1
ATOM 654 C C . LEU A 1 86 ? 20.389 -3.395 -53.352 1.00 89.88 86 LEU A C 1
ATOM 656 O O . LEU A 1 86 ? 20.293 -4.588 -53.624 1.00 89.88 86 LEU A O 1
ATOM 660 N N . GLN A 1 87 ? 19.357 -2.674 -52.902 1.00 87.38 87 GLN A N 1
ATOM 661 C CA . GLN A 1 87 ? 18.022 -3.238 -52.680 1.00 87.38 87 GLN A CA 1
ATOM 662 C C . GLN A 1 87 ? 17.459 -3.828 -53.977 1.00 87.38 87 GLN A C 1
ATOM 664 O O . GLN A 1 87 ? 16.920 -4.927 -53.971 1.00 87.38 87 GLN A O 1
ATOM 669 N N . SER A 1 88 ? 17.635 -3.129 -55.106 1.00 86.94 88 SER A N 1
ATOM 670 C CA . SER A 1 88 ? 17.162 -3.618 -56.407 1.00 86.94 88 SER A CA 1
ATOM 671 C C . SER A 1 88 ? 17.918 -4.846 -56.926 1.00 86.94 88 SER A C 1
ATOM 673 O O . SER A 1 88 ? 17.371 -5.594 -57.728 1.00 86.94 88 SER A O 1
ATOM 675 N N . MET A 1 89 ? 19.161 -5.060 -56.482 1.00 86.44 89 MET A N 1
ATOM 676 C CA . MET A 1 89 ? 20.006 -6.168 -56.943 1.00 86.44 89 MET A CA 1
ATOM 677 C C . MET A 1 89 ? 19.931 -7.402 -56.044 1.00 86.44 89 MET A C 1
ATOM 679 O O . MET A 1 89 ? 19.955 -8.520 -56.548 1.00 86.44 89 MET A O 1
ATOM 683 N N . TYR A 1 90 ? 19.884 -7.208 -54.726 1.00 80.94 90 TYR A N 1
ATOM 684 C CA . TYR A 1 90 ? 20.006 -8.286 -53.745 1.00 80.94 90 TYR A CA 1
ATOM 685 C C . TYR A 1 90 ? 18.699 -8.581 -52.992 1.00 80.94 90 TYR A C 1
ATOM 687 O O . TYR A 1 90 ? 18.664 -9.529 -52.209 1.00 80.94 90 TYR A O 1
ATOM 695 N N . ASN A 1 91 ? 17.623 -7.824 -53.252 1.00 69.81 91 ASN A N 1
ATOM 696 C CA . ASN A 1 91 ? 16.313 -7.944 -52.594 1.00 69.81 91 ASN A CA 1
ATOM 697 C C . ASN A 1 91 ? 16.442 -8.055 -51.054 1.00 69.81 91 ASN A C 1
ATOM 699 O O . ASN A 1 91 ? 17.443 -7.583 -50.524 1.00 69.81 91 ASN A O 1
ATOM 703 N N . ASP A 1 92 ? 15.472 -8.630 -50.333 1.00 67.75 92 ASP A N 1
ATOM 704 C CA . ASP A 1 92 ? 15.372 -8.714 -48.851 1.00 67.75 92 ASP A CA 1
ATOM 705 C C . ASP A 1 92 ? 16.521 -9.463 -48.115 1.00 67.75 92 ASP A C 1
ATOM 707 O O . ASP A 1 92 ? 16.341 -10.053 -47.053 1.00 67.75 92 ASP A O 1
ATOM 711 N N . SER A 1 93 ? 17.730 -9.486 -48.672 1.00 77.69 93 SER A N 1
ATOM 712 C CA . SER A 1 93 ? 18.939 -10.079 -48.094 1.00 77.69 93 SER A CA 1
ATOM 713 C C . SER A 1 93 ? 19.630 -9.195 -47.054 1.00 77.69 93 SER A C 1
ATOM 715 O O . SER A 1 93 ? 20.508 -9.679 -46.337 1.00 77.69 93 SER A O 1
ATOM 717 N N . PHE A 1 94 ? 19.265 -7.915 -46.946 1.00 82.44 94 PHE A N 1
ATOM 718 C CA . PHE A 1 94 ? 19.829 -7.016 -45.945 1.00 82.44 94 PHE A CA 1
ATOM 719 C C . PHE A 1 94 ? 18.790 -6.057 -45.375 1.00 82.44 94 PHE A C 1
ATOM 721 O O . PHE A 1 94 ? 17.914 -5.562 -46.077 1.00 82.44 94 PHE A O 1
ATOM 728 N N . ILE A 1 95 ? 18.956 -5.743 -44.089 1.00 83.19 95 ILE A N 1
ATOM 729 C CA . ILE A 1 95 ? 18.110 -4.793 -43.369 1.00 83.19 95 ILE A CA 1
ATOM 730 C C . ILE A 1 95 ? 18.904 -3.511 -43.155 1.00 83.19 95 ILE A C 1
ATOM 732 O O . ILE A 1 95 ? 20.012 -3.528 -42.613 1.00 83.19 95 ILE A O 1
ATOM 736 N N . THR A 1 96 ? 18.328 -2.380 -43.552 1.00 85.75 96 THR A N 1
ATOM 737 C CA . THR A 1 96 ? 18.948 -1.071 -43.331 1.00 85.75 96 THR A CA 1
ATOM 738 C C . THR A 1 96 ? 18.386 -0.417 -42.076 1.00 85.75 96 THR A C 1
ATOM 740 O O . THR A 1 96 ? 17.181 -0.203 -41.973 1.00 85.75 96 THR A O 1
ATOM 743 N N . VAL A 1 97 ? 19.265 -0.023 -41.150 1.00 87.00 97 VAL A N 1
ATOM 744 C CA . VAL A 1 97 ? 18.882 0.706 -39.934 1.00 87.00 97 VAL A CA 1
ATOM 745 C C . VAL A 1 97 ? 19.395 2.146 -39.986 1.00 87.00 97 VAL A C 1
ATOM 747 O O . VAL A 1 97 ? 20.598 2.390 -40.050 1.00 87.00 97 VAL A O 1
ATOM 750 N N . TYR A 1 98 ? 18.482 3.115 -39.918 1.00 88.06 98 TYR A N 1
ATOM 751 C CA . TYR A 1 98 ? 18.782 4.547 -39.930 1.00 88.06 98 TYR A CA 1
ATOM 752 C C . TYR A 1 98 ? 18.684 5.159 -38.534 1.00 88.06 98 TYR A C 1
ATOM 754 O O . TYR A 1 98 ? 17.630 5.122 -37.899 1.00 88.06 98 TYR A O 1
ATOM 762 N N . LEU A 1 99 ? 19.757 5.815 -38.089 1.00 89.25 99 LEU A N 1
ATOM 763 C CA . LEU A 1 99 ? 19.800 6.544 -36.821 1.00 89.25 99 LEU A CA 1
ATOM 764 C C . LEU A 1 99 ? 20.151 8.010 -37.056 1.00 89.25 99 LEU A C 1
ATOM 766 O O . LEU A 1 99 ? 21.028 8.334 -37.853 1.00 89.25 99 LEU A O 1
ATOM 770 N N . ASN A 1 100 ? 19.474 8.904 -36.337 1.00 87.00 100 ASN A N 1
ATOM 771 C CA . ASN A 1 100 ? 19.726 10.339 -36.384 1.00 87.00 100 ASN A CA 1
ATOM 772 C C . ASN A 1 100 ? 19.994 10.881 -34.973 1.00 87.00 100 ASN A C 1
ATOM 774 O O . ASN A 1 100 ? 19.113 10.856 -34.112 1.00 87.00 100 ASN A O 1
ATOM 778 N N . GLY A 1 101 ? 21.199 11.415 -34.761 1.00 84.50 101 GLY A N 1
ATOM 779 C CA . GLY A 1 101 ? 21.630 11.972 -33.475 1.00 84.50 101 GLY A CA 1
ATOM 780 C C . GLY A 1 101 ? 20.850 13.212 -33.022 1.00 84.50 101 GLY A C 1
ATOM 781 O O . GLY A 1 101 ? 20.786 13.475 -31.828 1.00 84.50 101 GLY A O 1
ATOM 782 N N . PHE A 1 102 ? 20.191 13.943 -33.931 1.00 81.69 102 PHE A N 1
ATOM 783 C CA . PHE A 1 102 ? 19.320 15.065 -33.550 1.00 81.69 102 PHE A CA 1
ATOM 784 C C . PHE A 1 102 ? 18.008 14.600 -32.908 1.00 81.69 102 PHE A C 1
ATOM 786 O O . PHE A 1 102 ? 17.484 15.266 -32.020 1.00 81.69 102 PHE A O 1
ATOM 793 N N . THR A 1 103 ? 17.463 13.467 -33.358 1.00 77.06 103 THR A N 1
ATOM 794 C CA . THR A 1 103 ? 16.213 12.896 -32.825 1.00 77.06 103 THR A CA 1
ATOM 795 C C . THR A 1 103 ? 16.453 11.908 -31.688 1.00 77.06 103 THR A C 1
ATOM 797 O O . THR A 1 103 ? 15.557 11.658 -30.885 1.00 77.06 103 THR A O 1
ATOM 800 N N . LEU A 1 104 ? 17.650 11.321 -31.633 1.00 85.19 104 LEU A N 1
ATOM 801 C CA . LEU A 1 104 ? 18.042 10.275 -30.693 1.00 85.19 104 LEU A CA 1
ATOM 802 C C . LEU A 1 104 ? 19.156 10.822 -29.785 1.00 85.19 104 LEU A C 1
ATOM 804 O O . LEU A 1 104 ? 20.319 10.484 -29.985 1.00 85.19 104 LEU A O 1
ATOM 808 N N . PRO A 1 105 ? 18.822 11.667 -28.791 1.00 79.62 105 PRO A N 1
ATOM 809 C CA . PRO A 1 105 ? 19.822 12.336 -27.955 1.00 79.62 105 PRO A CA 1
ATOM 810 C C . PRO A 1 105 ? 20.589 11.379 -27.030 1.00 79.62 105 PRO A C 1
ATOM 812 O O . PRO A 1 105 ? 21.631 11.742 -26.491 1.00 79.62 105 PRO A O 1
ATOM 815 N N . ASN A 1 106 ? 20.074 10.163 -26.816 1.00 81.00 106 ASN A N 1
ATOM 816 C CA . ASN A 1 106 ? 20.610 9.212 -25.850 1.00 81.00 106 ASN A CA 1
ATOM 817 C C . ASN A 1 106 ? 20.628 7.800 -26.460 1.00 81.00 106 ASN A C 1
ATOM 819 O O . ASN A 1 106 ? 19.665 7.404 -27.126 1.00 81.00 106 ASN A O 1
ATOM 823 N N . ASP A 1 107 ? 21.628 6.991 -26.103 1.00 79.38 107 ASP A N 1
ATOM 824 C CA . ASP A 1 107 ? 21.811 5.612 -26.593 1.00 79.38 107 ASP A CA 1
ATOM 825 C C . ASP A 1 107 ? 20.581 4.718 -26.391 1.00 79.38 107 ASP A C 1
ATOM 827 O O . ASP A 1 107 ? 20.275 3.863 -27.217 1.00 79.38 107 ASP A O 1
ATOM 831 N N . ARG A 1 108 ? 19.805 4.942 -25.322 1.00 74.56 108 ARG A N 1
ATOM 832 C CA . ARG A 1 108 ? 18.559 4.201 -25.064 1.00 74.56 108 ARG A CA 1
ATOM 833 C C . ARG A 1 108 ? 17.524 4.396 -26.175 1.00 74.56 108 ARG A C 1
ATOM 835 O O . ARG A 1 108 ? 16.823 3.452 -26.529 1.00 74.56 108 ARG A O 1
ATOM 842 N N . LEU A 1 109 ? 17.387 5.621 -26.681 1.00 74.31 109 LEU A N 1
ATOM 843 C CA . LEU A 1 109 ? 16.458 5.918 -27.769 1.00 74.31 109 LEU A CA 1
ATOM 844 C C . LEU A 1 109 ? 16.997 5.363 -29.085 1.00 74.31 109 LEU A C 1
ATOM 846 O O . LEU A 1 109 ? 16.211 4.811 -29.848 1.00 74.31 109 LEU A O 1
ATOM 850 N N . ALA A 1 110 ? 18.316 5.426 -29.298 1.00 73.94 110 ALA A N 1
ATOM 851 C CA . ALA A 1 110 ? 18.962 4.822 -30.458 1.00 73.94 110 ALA A CA 1
ATOM 852 C C . ALA A 1 110 ? 18.761 3.303 -30.498 1.00 73.94 110 ALA A C 1
ATOM 854 O O . ALA A 1 110 ? 18.245 2.793 -31.482 1.00 73.94 110 ALA A O 1
ATOM 855 N N . LEU A 1 111 ? 19.033 2.590 -29.404 1.00 75.50 111 LEU A N 1
ATOM 856 C CA . LEU A 1 111 ? 18.803 1.145 -29.300 1.00 75.50 111 LEU A CA 1
ATOM 857 C C . LEU A 1 111 ? 17.327 0.769 -29.482 1.00 75.50 111 LEU A C 1
ATOM 859 O O . LEU A 1 111 ? 17.024 -0.229 -30.131 1.00 75.50 111 LEU A O 1
ATOM 863 N N . ARG A 1 112 ? 16.400 1.574 -28.944 1.00 77.00 112 ARG A N 1
ATOM 864 C CA . ARG A 1 112 ? 14.960 1.368 -29.160 1.00 77.00 112 ARG A CA 1
ATOM 865 C C . ARG A 1 112 ? 14.580 1.540 -30.630 1.00 77.00 112 ARG A C 1
ATOM 867 O O . ARG A 1 112 ? 13.735 0.801 -31.117 1.00 77.00 112 ARG A O 1
ATOM 874 N N . GLU A 1 113 ? 15.186 2.501 -31.317 1.00 76.94 113 GLU A N 1
ATOM 875 C CA . GLU A 1 113 ? 14.930 2.768 -32.730 1.00 76.94 113 GLU A CA 1
ATOM 876 C C . GLU A 1 113 ? 15.541 1.694 -33.642 1.00 76.94 113 GLU A C 1
ATOM 878 O O . GLU A 1 113 ? 14.866 1.240 -34.562 1.00 76.94 113 GLU A O 1
ATOM 883 N N . ILE A 1 114 ? 16.746 1.204 -33.323 1.00 78.94 114 ILE A N 1
ATOM 884 C CA . ILE A 1 114 ? 17.346 0.023 -33.966 1.00 78.94 114 ILE A CA 1
ATOM 885 C C . ILE A 1 114 ? 16.403 -1.174 -33.819 1.00 78.94 114 ILE A C 1
ATOM 887 O O . ILE A 1 114 ? 16.013 -1.778 -34.812 1.00 78.94 114 ILE A O 1
ATOM 891 N N . ALA A 1 115 ? 15.983 -1.486 -32.588 1.00 74.44 115 ALA A N 1
ATOM 892 C CA . ALA A 1 115 ? 15.085 -2.607 -32.326 1.00 74.44 115 ALA A CA 1
ATOM 893 C C . ALA A 1 115 ? 13.748 -2.458 -33.065 1.00 74.44 115 ALA A C 1
ATOM 895 O O . ALA A 1 115 ? 13.248 -3.435 -33.614 1.00 74.44 115 ALA A O 1
ATOM 896 N N . ARG A 1 116 ? 13.187 -1.242 -33.126 1.00 78.00 116 ARG A N 1
ATOM 897 C CA . ARG A 1 116 ? 11.955 -0.949 -33.870 1.00 78.00 116 ARG A CA 1
ATOM 898 C C . ARG A 1 116 ? 12.117 -1.232 -35.365 1.00 78.00 116 ARG A C 1
ATOM 900 O O . ARG A 1 116 ? 11.245 -1.876 -35.931 1.00 78.00 116 ARG A O 1
ATOM 907 N N . GLN A 1 117 ? 13.200 -0.763 -35.988 1.00 75.75 117 GLN A N 1
ATOM 908 C CA . GLN A 1 117 ? 13.444 -0.949 -37.424 1.00 75.75 117 GLN A CA 1
ATOM 909 C C . GLN A 1 117 ? 13.738 -2.410 -37.781 1.00 75.75 117 GLN A C 1
ATOM 911 O O . GLN A 1 117 ? 13.222 -2.890 -38.779 1.00 75.75 117 GLN A O 1
ATOM 916 N N . LEU A 1 118 ? 14.453 -3.140 -36.920 1.00 72.06 118 LEU A N 1
ATOM 917 C CA . LEU A 1 118 ? 14.662 -4.584 -37.079 1.00 72.06 118 LEU A CA 1
ATOM 918 C C . LEU A 1 118 ? 13.374 -5.404 -36.863 1.00 72.06 118 LEU A C 1
ATOM 920 O O . LEU A 1 118 ? 13.214 -6.468 -37.447 1.00 72.06 118 LEU A O 1
ATOM 924 N N . SER A 1 119 ? 12.452 -4.925 -36.018 1.00 59.75 119 SER A N 1
ATOM 925 C CA . SER A 1 119 ? 11.194 -5.628 -35.710 1.00 59.75 119 SER A CA 1
ATOM 926 C C . SER A 1 119 ? 10.071 -5.354 -36.715 1.00 59.75 119 SER A C 1
ATOM 928 O O . SER A 1 119 ? 9.067 -6.047 -36.681 1.00 59.75 119 SER A O 1
ATOM 930 N N . LEU A 1 120 ? 10.186 -4.336 -37.574 1.00 50.25 120 LEU A N 1
ATOM 931 C CA . LEU A 1 120 ? 9.129 -3.962 -38.524 1.00 50.25 120 LEU A CA 1
ATOM 932 C C . LEU A 1 120 ? 9.027 -4.884 -39.745 1.00 50.25 120 LEU A C 1
ATOM 934 O O . LEU A 1 120 ? 7.973 -4.902 -40.369 1.00 50.25 120 LEU A O 1
ATOM 938 N N . GLU A 1 121 ? 10.066 -5.660 -40.056 1.00 45.50 121 GLU A N 1
ATOM 939 C CA . GLU A 1 121 ? 9.982 -6.755 -41.039 1.00 45.50 121 GLU A CA 1
ATOM 940 C C . GLU A 1 121 ? 9.499 -8.070 -40.416 1.00 45.50 121 GLU A C 1
ATOM 942 O O . GLU A 1 121 ? 8.863 -8.882 -41.083 1.00 45.50 121 GLU A O 1
ATOM 947 N N . HIS A 1 122 ? 9.722 -8.266 -39.114 1.00 44.41 122 HIS A N 1
ATOM 948 C CA . HIS A 1 122 ? 9.114 -9.357 -38.363 1.00 44.41 122 HIS A CA 1
ATOM 949 C C . HIS A 1 122 ? 7.769 -8.899 -37.788 1.00 44.41 122 HIS A C 1
ATOM 951 O O . HIS A 1 122 ? 7.666 -8.605 -36.596 1.00 44.41 122 HIS A O 1
ATOM 957 N N . GLU A 1 123 ? 6.710 -8.902 -38.604 1.00 38.28 123 GLU A N 1
ATOM 958 C CA . GLU A 1 123 ? 5.346 -9.082 -38.085 1.00 38.28 123 GLU A CA 1
ATOM 959 C C . GLU A 1 123 ? 5.259 -10.456 -37.390 1.00 38.28 123 GLU A C 1
ATOM 961 O O . GLU A 1 123 ? 4.737 -11.439 -37.901 1.00 38.28 123 GLU A O 1
ATOM 966 N N . LEU A 1 124 ? 5.835 -10.538 -36.193 1.00 40.16 124 LEU A N 1
ATOM 967 C CA . LEU A 1 124 ? 5.516 -11.538 -35.201 1.00 40.16 124 LEU A CA 1
ATOM 968 C C . LEU A 1 124 ? 4.486 -10.892 -34.289 1.00 40.16 124 LEU A C 1
ATOM 970 O O . LEU A 1 124 ? 4.770 -9.930 -33.571 1.00 40.16 124 LEU A O 1
ATOM 974 N N . GLU A 1 125 ? 3.272 -11.426 -34.360 1.00 41.53 125 GLU A N 1
ATOM 975 C CA . GLU A 1 125 ? 2.182 -11.230 -33.415 1.00 41.53 125 GLU A CA 1
ATOM 976 C C . GLU A 1 125 ? 2.712 -11.284 -31.971 1.00 41.53 125 GLU A C 1
ATOM 978 O O . GLU A 1 125 ? 2.881 -12.336 -31.362 1.00 41.53 125 GLU A O 1
ATOM 983 N N . GLY A 1 126 ? 3.042 -10.115 -31.426 1.00 46.22 126 GLY A N 1
ATOM 984 C CA . GLY A 1 126 ? 3.664 -9.970 -30.111 1.00 46.22 126 GLY A CA 1
ATOM 985 C C . GLY A 1 126 ? 3.130 -8.774 -29.335 1.00 46.22 126 GLY A C 1
ATOM 986 O O . GLY A 1 126 ? 3.790 -8.298 -28.408 1.00 46.22 126 GLY A O 1
ATOM 987 N N . LYS A 1 127 ? 1.939 -8.277 -29.698 1.00 46.28 127 LYS A N 1
ATOM 988 C CA . LYS A 1 127 ? 1.270 -7.188 -28.971 1.00 46.28 127 LYS A CA 1
ATOM 989 C C . LYS A 1 127 ? 0.883 -7.572 -27.532 1.00 46.28 127 LYS A C 1
ATOM 991 O O . LYS A 1 127 ? 0.751 -6.684 -26.708 1.00 46.28 127 LYS A O 1
ATOM 996 N N . ASP A 1 128 ? 0.861 -8.853 -27.160 1.00 55.28 128 ASP A N 1
ATOM 997 C CA . ASP A 1 128 ? 0.472 -9.254 -25.796 1.00 55.28 128 ASP A CA 1
ATOM 998 C C . ASP A 1 128 ? 1.616 -9.315 -24.764 1.00 55.28 128 ASP A C 1
ATOM 1000 O O . ASP A 1 128 ? 1.366 -9.215 -23.560 1.00 55.28 128 ASP A O 1
ATOM 1004 N N . LEU A 1 129 ? 2.885 -9.456 -25.175 1.00 53.31 129 LEU A N 1
ATOM 1005 C CA . LEU A 1 129 ? 3.980 -9.657 -24.210 1.00 53.31 129 LEU A CA 1
ATOM 1006 C C . LEU A 1 129 ? 4.538 -8.335 -23.668 1.00 53.31 129 LEU A C 1
ATOM 1008 O O . LEU A 1 129 ? 4.736 -8.188 -22.461 1.00 53.31 129 LEU A O 1
ATOM 1012 N N . PHE A 1 130 ? 4.769 -7.358 -24.549 1.00 54.41 130 PHE A N 1
ATOM 1013 C CA . PHE A 1 130 ? 5.329 -6.058 -24.170 1.00 54.41 130 PHE A CA 1
ATOM 1014 C C . PHE A 1 130 ? 4.298 -5.092 -23.590 1.00 54.41 130 PHE A C 1
ATOM 1016 O O . PHE A 1 130 ? 4.711 -4.107 -22.980 1.00 54.41 130 PHE A O 1
ATOM 1023 N N . ASP A 1 131 ? 2.998 -5.351 -23.746 1.00 60.06 131 ASP A N 1
ATOM 1024 C CA . ASP A 1 131 ? 1.927 -4.610 -23.066 1.00 60.06 131 ASP A CA 1
ATOM 1025 C C . ASP A 1 131 ? 1.612 -5.164 -21.671 1.00 60.06 131 ASP A C 1
ATOM 1027 O O . ASP A 1 131 ? 1.038 -4.457 -20.840 1.00 60.06 131 ASP A O 1
ATOM 1031 N N . ASN A 1 132 ? 2.075 -6.377 -21.354 1.00 59.31 132 ASN A N 1
ATOM 1032 C CA . ASN A 1 132 ? 1.891 -6.975 -20.041 1.00 59.31 132 ASN A CA 1
ATOM 1033 C C . ASN A 1 132 ? 2.690 -6.208 -18.969 1.00 59.31 132 ASN A C 1
ATOM 1035 O O . ASN A 1 132 ? 3.926 -6.154 -18.985 1.00 59.31 132 ASN A O 1
ATOM 1039 N N . ASP A 1 133 ? 1.978 -5.614 -18.010 1.00 58.34 133 ASP A N 1
ATOM 1040 C CA . ASP A 1 133 ? 2.551 -4.720 -16.998 1.00 58.34 133 ASP A CA 1
ATOM 1041 C C . ASP A 1 133 ? 3.603 -5.432 -16.125 1.00 58.34 133 ASP A C 1
ATOM 1043 O O . ASP A 1 133 ? 4.611 -4.846 -15.727 1.00 58.34 133 ASP A O 1
ATOM 1047 N N . SER A 1 134 ? 3.439 -6.740 -15.902 1.00 56.19 134 SER A N 1
ATOM 1048 C CA . SER A 1 134 ? 4.421 -7.579 -15.208 1.00 56.19 134 SER A CA 1
ATOM 1049 C C . SER A 1 134 ? 5.726 -7.726 -15.996 1.00 56.19 134 SER A C 1
ATOM 1051 O O . SER A 1 134 ? 6.808 -7.639 -15.421 1.00 56.19 134 SER A O 1
ATOM 1053 N N . PHE A 1 135 ? 5.648 -7.897 -17.317 1.00 60.81 135 PHE A N 1
ATOM 1054 C CA . PHE A 1 135 ? 6.820 -8.030 -18.184 1.00 60.81 135 PHE A CA 1
ATOM 1055 C C . PHE A 1 135 ? 7.564 -6.696 -18.329 1.00 60.81 135 PHE A C 1
ATOM 1057 O O . PHE A 1 135 ? 8.789 -6.648 -18.213 1.00 60.81 135 PHE A O 1
ATOM 1064 N N . ARG A 1 136 ? 6.827 -5.582 -18.459 1.00 63.34 136 ARG A N 1
ATOM 1065 C CA . ARG A 1 136 ? 7.403 -4.226 -18.428 1.00 63.34 136 ARG A CA 1
ATOM 1066 C C . ARG A 1 136 ? 8.142 -3.941 -17.127 1.00 63.34 136 ARG A C 1
ATOM 1068 O O . ARG A 1 136 ? 9.219 -3.348 -17.169 1.00 63.34 136 ARG A O 1
ATOM 1075 N N . LYS A 1 137 ? 7.592 -4.356 -15.982 1.00 61.06 137 LYS A N 1
ATOM 1076 C CA . LYS A 1 137 ? 8.256 -4.228 -14.675 1.00 61.06 137 LYS A CA 1
ATOM 1077 C C . LYS A 1 137 ? 9.551 -5.038 -14.621 1.00 61.06 137 LYS A C 1
ATOM 1079 O O . LYS A 1 137 ? 10.560 -4.500 -14.181 1.00 61.06 137 LYS A O 1
ATOM 1084 N N . ILE A 1 138 ? 9.556 -6.266 -15.144 1.00 58.59 138 ILE A N 1
ATOM 1085 C CA . ILE A 1 138 ? 10.758 -7.115 -15.216 1.00 58.59 138 ILE A CA 1
ATOM 1086 C C . ILE A 1 138 ? 11.833 -6.489 -16.119 1.00 58.59 138 ILE A C 1
ATOM 1088 O O . ILE A 1 138 ? 12.983 -6.383 -15.708 1.00 58.59 138 ILE A O 1
ATOM 1092 N N . ILE A 1 139 ? 11.480 -6.000 -17.313 1.00 63.84 139 ILE A N 1
ATOM 1093 C CA . ILE A 1 139 ? 12.446 -5.342 -18.211 1.00 63.84 139 ILE A CA 1
ATOM 1094 C C . ILE A 1 139 ? 12.985 -4.043 -17.608 1.00 63.84 139 ILE A C 1
ATOM 1096 O O . ILE A 1 139 ? 14.186 -3.791 -17.684 1.00 63.84 139 ILE A O 1
ATOM 1100 N N . ARG A 1 140 ? 12.124 -3.222 -16.989 1.00 63.91 140 ARG A N 1
ATOM 1101 C CA . ARG A 1 140 ? 12.567 -2.013 -16.275 1.00 63.91 140 ARG A CA 1
ATOM 1102 C C . ARG A 1 140 ? 13.537 -2.371 -15.150 1.00 63.91 140 ARG A C 1
ATOM 1104 O O . ARG A 1 140 ? 14.585 -1.754 -15.064 1.00 63.91 140 ARG A O 1
ATOM 1111 N N . ARG A 1 141 ? 13.257 -3.431 -14.391 1.00 56.38 141 ARG A N 1
ATOM 1112 C CA . ARG A 1 141 ? 14.141 -3.939 -13.336 1.00 56.38 141 ARG A CA 1
ATOM 1113 C C . ARG A 1 141 ? 15.498 -4.406 -13.870 1.00 56.38 141 ARG A C 1
ATOM 1115 O O . ARG A 1 141 ? 16.518 -4.031 -13.309 1.00 56.38 141 ARG A O 1
ATOM 1122 N N . ILE A 1 142 ? 15.533 -5.172 -14.964 1.00 58.41 142 ILE A N 1
ATOM 1123 C CA . ILE A 1 142 ? 16.796 -5.617 -15.589 1.00 58.41 142 ILE A CA 1
ATOM 1124 C C . ILE A 1 142 ? 17.597 -4.412 -16.104 1.00 58.41 142 ILE A C 1
ATOM 1126 O O . ILE A 1 142 ? 18.814 -4.363 -15.936 1.00 58.41 142 ILE A O 1
ATOM 1130 N N . PHE A 1 143 ? 16.913 -3.422 -16.681 1.00 56.09 143 PHE A N 1
ATOM 1131 C CA . PHE A 1 143 ? 17.515 -2.171 -17.141 1.00 56.09 143 PHE A CA 1
ATOM 1132 C C . PHE A 1 143 ? 18.058 -1.310 -15.987 1.00 56.09 143 PHE A C 1
ATOM 1134 O O . PHE A 1 143 ? 19.107 -0.679 -16.127 1.00 56.09 143 PHE A O 1
ATOM 1141 N N . ASP A 1 144 ? 17.369 -1.303 -14.845 1.00 53.75 144 ASP A N 1
ATOM 1142 C CA . ASP A 1 144 ? 17.803 -0.607 -13.634 1.00 53.75 144 ASP A CA 1
ATOM 1143 C C . ASP A 1 144 ? 18.994 -1.326 -12.969 1.00 53.75 144 ASP A C 1
ATOM 1145 O O . ASP A 1 144 ? 19.911 -0.664 -12.478 1.00 53.75 144 ASP A O 1
ATOM 1149 N N . MET A 1 145 ? 19.031 -2.666 -13.011 1.00 46.03 145 MET A N 1
ATOM 1150 C CA . MET A 1 145 ? 20.159 -3.483 -12.546 1.00 46.03 145 MET A CA 1
ATOM 1151 C C . MET A 1 145 ? 21.413 -3.252 -13.393 1.00 46.03 145 MET A C 1
ATOM 1153 O O . MET A 1 145 ? 22.446 -2.840 -12.869 1.00 46.03 145 MET A O 1
ATOM 1157 N N . THR A 1 146 ? 21.317 -3.466 -14.706 1.00 47.78 146 THR A N 1
ATOM 1158 C CA . THR A 1 146 ? 22.432 -3.317 -15.643 1.00 47.78 146 THR A CA 1
ATOM 1159 C C . THR A 1 146 ? 21.958 -2.606 -16.901 1.00 47.78 146 THR A C 1
ATOM 1161 O O . THR A 1 146 ? 21.116 -3.120 -17.634 1.00 47.78 146 THR A O 1
ATOM 1164 N N . ARG A 1 147 ? 22.570 -1.458 -17.214 1.00 54.16 147 ARG A N 1
ATOM 1165 C CA . ARG A 1 147 ? 22.361 -0.766 -18.500 1.00 54.16 147 ARG A CA 1
ATOM 1166 C C . ARG A 1 147 ? 23.082 -1.458 -19.671 1.00 54.16 147 ARG A C 1
ATOM 1168 O O . ARG A 1 147 ? 23.048 -0.951 -20.787 1.00 54.16 147 ARG A O 1
ATOM 1175 N N . ASP A 1 148 ? 23.731 -2.599 -19.418 1.00 52.16 148 ASP A N 1
ATOM 1176 C CA . ASP A 1 148 ? 24.414 -3.417 -20.422 1.00 52.16 148 ASP A CA 1
ATOM 1177 C C . ASP A 1 148 ? 23.439 -4.395 -21.090 1.00 52.16 148 ASP A C 1
ATOM 1179 O O . ASP A 1 148 ? 22.902 -5.321 -20.472 1.00 52.16 148 ASP A O 1
ATOM 1183 N N . ILE A 1 149 ? 23.255 -4.209 -22.393 1.00 54.06 149 ILE A N 1
ATOM 1184 C CA . ILE A 1 149 ? 22.358 -5.014 -23.215 1.00 54.06 149 ILE A CA 1
ATOM 1185 C C . ILE A 1 149 ? 22.819 -6.474 -23.353 1.00 54.06 149 ILE A C 1
ATOM 1187 O O . ILE A 1 149 ? 22.000 -7.367 -23.558 1.00 54.06 149 ILE A O 1
ATOM 1191 N N . ARG A 1 150 ? 24.112 -6.765 -23.159 1.00 52.50 150 ARG A N 1
ATOM 1192 C CA . ARG A 1 150 ? 24.651 -8.137 -23.209 1.00 52.50 150 ARG A CA 1
ATOM 1193 C C . ARG A 1 150 ? 24.162 -8.984 -22.037 1.00 52.50 150 ARG A C 1
ATOM 1195 O O . ARG A 1 150 ? 23.895 -10.175 -22.198 1.00 52.50 150 ARG A O 1
ATOM 1202 N N . THR A 1 151 ? 23.993 -8.370 -20.868 1.00 54.34 151 THR A N 1
ATOM 1203 C CA . THR A 1 151 ? 23.418 -9.022 -19.684 1.00 54.34 151 THR A CA 1
ATOM 1204 C C . THR A 1 151 ? 21.938 -9.321 -19.903 1.00 54.34 151 THR A C 1
ATOM 1206 O O . THR A 1 151 ? 21.484 -10.421 -19.593 1.00 54.34 151 THR A O 1
ATOM 1209 N N . PHE A 1 152 ? 21.211 -8.395 -20.535 1.00 59.34 152 PHE A N 1
ATOM 1210 C CA . PHE A 1 152 ? 19.827 -8.616 -20.951 1.00 59.34 152 PHE A CA 1
ATOM 1211 C C . PHE A 1 152 ? 19.706 -9.793 -21.933 1.00 59.34 152 PHE A C 1
ATOM 1213 O O . PHE A 1 152 ? 18.893 -10.691 -21.704 1.00 59.34 152 PHE A O 1
ATOM 1220 N N . TYR A 1 153 ? 20.564 -9.865 -22.958 1.00 57.34 153 TYR A N 1
ATOM 1221 C CA . TYR A 1 153 ? 20.583 -11.000 -23.886 1.00 57.34 153 TYR A CA 1
ATOM 1222 C C . TYR A 1 153 ? 20.911 -12.325 -23.192 1.00 57.34 153 TYR A C 1
ATOM 1224 O O . TYR A 1 153 ? 20.243 -13.319 -23.455 1.00 57.34 153 TYR A O 1
ATOM 1232 N N . ARG A 1 154 ? 21.857 -12.359 -22.241 1.00 58.09 154 ARG A N 1
ATOM 1233 C CA . ARG A 1 154 ? 22.151 -13.573 -21.451 1.00 58.09 154 ARG A CA 1
ATOM 1234 C C . ARG A 1 154 ? 20.964 -14.047 -20.612 1.00 58.09 154 ARG A C 1
ATOM 1236 O O . ARG A 1 154 ? 20.759 -15.253 -20.493 1.00 58.09 154 ARG A O 1
ATOM 1243 N N . ILE A 1 155 ? 20.190 -13.122 -20.045 1.00 60.25 155 ILE A N 1
ATOM 1244 C CA . ILE A 1 155 ? 18.977 -13.436 -19.275 1.00 60.25 155 ILE A CA 1
ATOM 1245 C C . ILE A 1 155 ? 17.869 -13.958 -20.201 1.00 60.25 155 ILE A C 1
ATOM 1247 O O . ILE A 1 155 ? 17.166 -14.902 -19.849 1.00 60.25 155 ILE A O 1
ATOM 1251 N N . CYS A 1 156 ? 17.746 -13.393 -21.404 1.00 61.62 156 CYS A N 1
ATOM 1252 C CA . CYS A 1 156 ? 16.740 -13.792 -22.388 1.00 61.62 156 CYS A CA 1
ATOM 1253 C C . CYS A 1 156 ? 17.127 -15.034 -23.207 1.00 61.62 156 CYS A C 1
ATOM 1255 O O . CYS A 1 156 ? 16.259 -15.640 -23.825 1.00 61.62 156 CYS A O 1
ATOM 1257 N N . PHE A 1 157 ? 18.393 -15.454 -23.201 1.00 55.75 157 PHE A N 1
ATOM 1258 C CA . PHE A 1 157 ? 18.866 -16.567 -24.028 1.00 55.75 157 PHE A CA 1
ATOM 1259 C C . PHE A 1 157 ? 18.232 -17.905 -23.632 1.00 55.75 157 PHE A C 1
ATOM 1261 O O . PHE A 1 157 ? 17.739 -18.644 -24.476 1.00 55.75 157 PHE A O 1
ATOM 1268 N N . LYS A 1 158 ? 18.193 -18.216 -22.333 1.00 53.66 158 LYS A N 1
ATOM 1269 C CA . LYS A 1 158 ? 17.694 -19.509 -21.840 1.00 53.66 158 LYS A CA 1
ATOM 1270 C C . LYS A 1 158 ? 16.172 -19.706 -22.008 1.00 53.66 158 LYS A C 1
ATOM 1272 O O . LYS A 1 158 ? 15.802 -20.805 -22.404 1.00 53.66 158 LYS A O 1
ATOM 1277 N N . PRO A 1 159 ? 15.280 -18.720 -21.778 1.00 57.75 159 PRO A N 1
ATOM 1278 C CA . PRO A 1 159 ? 13.845 -18.876 -22.017 1.00 57.75 159 PRO A CA 1
ATOM 1279 C C . PRO A 1 159 ? 13.520 -18.973 -23.503 1.00 57.75 159 PRO A C 1
ATOM 1281 O O . PRO A 1 159 ? 12.609 -19.706 -23.862 1.00 57.75 159 PRO A O 1
ATOM 1284 N N . VAL A 1 160 ? 14.277 -18.264 -24.350 1.00 62.25 160 VAL A N 1
ATOM 1285 C CA . VAL A 1 160 ? 14.146 -18.340 -25.812 1.00 62.25 160 VAL A CA 1
ATOM 1286 C C . VAL A 1 160 ? 14.622 -19.702 -26.324 1.00 62.25 160 VAL A C 1
ATOM 1288 O O . VAL A 1 160 ? 13.939 -20.324 -27.126 1.00 62.25 160 VAL A O 1
ATOM 1291 N N . ALA A 1 161 ? 15.732 -20.226 -25.798 1.00 57.41 161 ALA A N 1
ATOM 1292 C CA . ALA A 1 161 ? 16.242 -21.553 -26.153 1.00 57.41 161 ALA A CA 1
ATOM 1293 C C . ALA A 1 161 ? 15.364 -22.719 -25.649 1.00 57.41 161 ALA A C 1
ATOM 1295 O O . ALA A 1 161 ? 15.507 -23.842 -26.120 1.00 57.41 161 ALA A O 1
ATOM 1296 N N . GLN A 1 162 ? 14.477 -22.474 -24.680 1.00 56.19 162 GLN A N 1
ATOM 1297 C CA . GLN A 1 162 ? 13.529 -23.459 -24.139 1.00 56.19 162 GLN A CA 1
ATOM 1298 C C . GLN A 1 162 ? 12.163 -23.433 -24.840 1.00 56.19 162 GLN A C 1
ATOM 1300 O O . GLN A 1 162 ? 11.268 -24.193 -24.460 1.00 56.19 162 GLN A O 1
ATOM 1305 N N . LEU A 1 163 ? 11.985 -22.573 -25.848 1.00 58.00 163 LEU A N 1
ATOM 1306 C CA . LEU A 1 163 ? 10.793 -22.591 -26.686 1.00 58.00 163 LEU A CA 1
ATOM 1307 C C . LEU A 1 163 ? 10.747 -23.918 -27.448 1.00 58.00 163 LEU A C 1
ATOM 1309 O O . LEU A 1 163 ? 11.711 -24.331 -28.086 1.00 58.00 163 LEU A O 1
ATOM 1313 N N . SER A 1 164 ? 9.617 -24.605 -27.343 1.00 61.50 164 SER A N 1
ATOM 1314 C CA . SER A 1 164 ? 9.383 -25.895 -27.989 1.00 61.50 164 SER A CA 1
ATOM 1315 C C . SER A 1 164 ? 7.974 -25.923 -28.562 1.00 61.50 164 SER A C 1
ATOM 1317 O O . SER A 1 164 ? 7.147 -25.070 -28.236 1.00 61.50 164 SER A O 1
ATOM 1319 N N . GLN A 1 165 ? 7.663 -26.939 -29.363 1.00 57.00 165 GLN A N 1
ATOM 1320 C CA . GLN A 1 165 ? 6.331 -27.108 -29.948 1.00 57.00 165 GLN A CA 1
ATOM 1321 C C . GLN A 1 165 ? 5.218 -27.235 -28.882 1.00 57.00 165 GLN A C 1
ATOM 1323 O O . GLN A 1 165 ? 4.069 -26.905 -29.154 1.00 57.00 165 GLN A O 1
ATOM 1328 N N . ALA A 1 166 ? 5.561 -27.634 -27.647 1.00 51.38 166 ALA A N 1
ATOM 1329 C CA . ALA A 1 166 ? 4.643 -27.696 -26.505 1.00 51.38 166 ALA A CA 1
ATOM 1330 C C . ALA A 1 166 ? 4.481 -26.355 -25.752 1.00 51.38 166 ALA A C 1
ATOM 1332 O O . ALA A 1 166 ? 3.514 -26.165 -25.014 1.00 51.38 166 ALA A O 1
ATOM 1333 N N . SER A 1 167 ? 5.414 -25.413 -25.918 1.00 51.22 167 SER A N 1
ATOM 1334 C CA . SER A 1 167 ? 5.377 -24.082 -25.298 1.00 51.22 167 SER A CA 1
ATOM 1335 C C . SER A 1 167 ? 5.996 -23.030 -26.234 1.00 51.22 167 SER A C 1
ATOM 1337 O O . SER A 1 167 ? 7.129 -22.596 -26.005 1.00 51.22 167 SER A O 1
ATOM 1339 N N . PRO A 1 168 ? 5.270 -22.623 -27.292 1.00 59.09 168 PRO A N 1
ATOM 1340 C CA . PRO A 1 168 ? 5.813 -21.771 -28.353 1.00 59.09 168 PRO A CA 1
ATOM 1341 C C . PRO A 1 168 ? 5.949 -20.292 -27.957 1.00 59.09 168 PRO A C 1
ATOM 1343 O O . PRO A 1 168 ? 6.618 -19.532 -28.649 1.00 59.09 168 PRO A O 1
ATOM 1346 N N . PHE A 1 169 ? 5.350 -19.874 -26.836 1.00 57.38 169 PHE A N 1
ATOM 1347 C CA . PHE A 1 169 ? 5.326 -18.476 -26.401 1.00 57.38 169 PHE A CA 1
ATOM 1348 C C . PHE A 1 169 ? 6.138 -18.239 -25.127 1.00 57.38 169 PHE A C 1
ATOM 1350 O O . PHE A 1 169 ? 6.080 -19.014 -24.166 1.00 57.38 169 PHE A O 1
ATOM 1357 N N . LEU A 1 170 ? 6.841 -17.106 -25.094 1.00 58.38 170 LEU A N 1
ATOM 1358 C CA . LEU A 1 170 ? 7.648 -16.680 -23.957 1.00 58.38 170 LEU A CA 1
ATOM 1359 C C . LEU A 1 170 ? 6.744 -16.136 -22.839 1.00 58.38 170 LEU A C 1
ATOM 1361 O O . LEU A 1 170 ? 6.063 -15.128 -23.010 1.00 58.38 170 LEU A O 1
ATOM 1365 N N . LYS A 1 171 ? 6.728 -16.796 -21.676 1.00 60.62 171 LYS A N 1
ATOM 1366 C CA . LYS A 1 171 ? 5.927 -16.372 -20.513 1.00 60.62 171 LYS A CA 1
ATOM 1367 C C . LYS A 1 171 ? 6.763 -15.518 -19.555 1.00 60.62 171 LYS A C 1
ATOM 1369 O O . LYS A 1 171 ? 7.947 -15.780 -19.352 1.00 60.62 171 LYS A O 1
ATOM 1374 N N . SER A 1 172 ? 6.133 -14.544 -18.891 1.00 56.88 172 SER A N 1
ATOM 1375 C CA . SER A 1 172 ? 6.785 -13.661 -17.901 1.00 56.88 172 SER A CA 1
ATOM 1376 C C . SER A 1 172 ? 7.437 -14.424 -16.738 1.00 56.88 172 SER A C 1
ATOM 1378 O O . SER A 1 172 ? 8.479 -14.011 -16.232 1.00 56.88 172 SER A O 1
ATOM 1380 N N . GLN A 1 173 ? 6.874 -15.579 -16.371 1.00 55.50 173 GLN A N 1
ATOM 1381 C CA . GLN A 1 173 ? 7.386 -16.464 -15.321 1.00 55.50 173 GLN A CA 1
ATOM 1382 C C . GLN A 1 173 ? 8.752 -17.088 -15.665 1.00 55.50 173 GLN A C 1
ATOM 1384 O O . GLN A 1 173 ? 9.560 -17.349 -14.773 1.00 55.50 173 GLN A O 1
ATOM 1389 N N . SER A 1 174 ? 9.058 -17.285 -16.950 1.00 53.00 174 SER A N 1
ATOM 1390 C CA . SER A 1 174 ? 10.316 -17.900 -17.390 1.00 53.00 174 SER A CA 1
ATOM 1391 C C . SER A 1 174 ? 11.520 -16.962 -17.239 1.00 53.00 174 SER A C 1
ATOM 1393 O O . SER A 1 174 ? 12.641 -17.427 -17.048 1.00 53.00 174 SER A O 1
ATOM 1395 N N . LEU A 1 175 ? 11.299 -15.642 -17.258 1.00 54.53 175 LEU A N 1
ATOM 1396 C CA . LEU A 1 175 ? 12.346 -14.636 -17.034 1.00 54.53 175 LEU A CA 1
ATOM 1397 C C . LEU A 1 175 ? 12.641 -14.419 -15.545 1.00 54.53 175 LEU A C 1
ATOM 1399 O O . LEU A 1 175 ? 13.805 -14.283 -15.170 1.00 54.53 175 LEU A O 1
ATOM 1403 N N . SER A 1 176 ? 11.624 -14.490 -14.677 1.00 49.22 176 SER A N 1
ATOM 1404 C CA . SER A 1 176 ? 11.833 -14.508 -13.218 1.00 49.22 176 SER A CA 1
ATOM 1405 C C . SER A 1 176 ? 12.682 -15.705 -12.766 1.00 49.22 176 SER A C 1
ATOM 1407 O O . SER A 1 176 ? 13.443 -15.600 -11.806 1.00 49.22 176 SER A O 1
ATOM 1409 N N . ILE A 1 177 ? 12.627 -16.820 -13.509 1.00 45.28 177 ILE A N 1
ATOM 1410 C CA . ILE A 1 177 ? 13.403 -18.042 -13.245 1.00 45.28 177 ILE A CA 1
ATOM 1411 C C . ILE A 1 177 ? 14.918 -17.869 -13.550 1.00 45.28 177 ILE A C 1
ATOM 1413 O O . ILE A 1 177 ? 15.741 -18.703 -13.197 1.00 45.28 177 ILE A O 1
ATOM 1417 N N . ILE A 1 178 ? 15.373 -16.802 -14.201 1.00 46.94 178 ILE A N 1
ATOM 1418 C CA . ILE A 1 178 ? 16.816 -16.650 -14.499 1.00 46.94 178 ILE A CA 1
ATOM 1419 C C . ILE A 1 178 ? 17.487 -15.654 -13.574 1.00 46.94 178 ILE A C 1
ATOM 1421 O O . ILE A 1 178 ? 18.660 -15.833 -13.243 1.00 46.94 178 ILE A O 1
ATOM 1425 N N . GLN A 1 179 ? 16.714 -14.709 -13.038 1.00 46.56 179 GLN A N 1
ATOM 1426 C CA . GLN A 1 179 ? 17.143 -13.862 -11.932 1.00 46.56 179 GLN A CA 1
ATOM 1427 C C . GLN A 1 179 ? 17.695 -14.726 -10.782 1.00 46.56 179 GLN A C 1
ATOM 1429 O O . GLN A 1 179 ? 18.859 -14.545 -10.429 1.00 46.56 179 GLN A O 1
ATOM 1434 N N . TRP A 1 180 ? 16.959 -15.760 -10.328 1.00 37.44 180 TRP A N 1
ATOM 1435 C CA . TRP A 1 180 ? 17.387 -16.642 -9.218 1.00 37.44 180 TRP A CA 1
ATOM 1436 C C . TRP A 1 180 ? 18.645 -17.477 -9.486 1.00 37.44 180 TRP A C 1
ATOM 1438 O O . TRP A 1 180 ? 19.357 -17.828 -8.545 1.00 37.44 180 TRP A O 1
ATOM 1448 N N . ALA A 1 181 ? 18.949 -17.806 -10.745 1.00 35.97 181 ALA A N 1
ATOM 1449 C CA . ALA A 1 181 ? 20.141 -18.585 -11.083 1.00 35.97 181 ALA A CA 1
ATOM 1450 C C . ALA A 1 181 ? 21.419 -17.744 -10.931 1.00 35.97 181 ALA A C 1
ATOM 1452 O O . ALA A 1 181 ? 22.437 -18.237 -10.443 1.00 35.97 181 ALA A O 1
ATOM 1453 N N . THR A 1 182 ? 21.350 -16.454 -11.271 1.00 39.94 182 THR A N 1
ATOM 1454 C CA . THR A 1 182 ? 22.389 -15.469 -10.933 1.00 39.94 182 THR A CA 1
ATOM 1455 C C . THR A 1 182 ? 22.536 -15.346 -9.417 1.00 39.94 182 THR A C 1
ATOM 1457 O O . THR A 1 182 ? 23.658 -15.281 -8.917 1.00 39.94 182 THR A O 1
ATOM 1460 N N . THR A 1 183 ? 21.418 -15.436 -8.685 1.00 42.16 183 THR A N 1
ATOM 1461 C CA . THR A 1 183 ? 21.356 -15.361 -7.219 1.00 42.16 183 THR A CA 1
ATOM 1462 C C . THR A 1 183 ? 21.951 -16.552 -6.461 1.00 42.16 183 THR A C 1
ATOM 1464 O O . THR A 1 183 ? 22.193 -16.465 -5.261 1.00 42.16 183 THR A O 1
ATOM 1467 N N . LYS A 1 184 ? 22.303 -17.645 -7.150 1.00 39.19 184 LYS A N 1
ATOM 1468 C CA . LYS A 1 184 ? 23.034 -18.781 -6.558 1.00 39.19 184 LYS A CA 1
ATOM 1469 C C . LYS A 1 184 ? 24.555 -18.598 -6.479 1.00 39.19 184 LYS A C 1
ATOM 1471 O O . LYS A 1 184 ? 25.214 -19.384 -5.808 1.00 39.19 184 LYS A O 1
ATOM 1476 N N . ARG A 1 185 ? 25.141 -17.563 -7.099 1.00 39.66 185 ARG A N 1
ATOM 1477 C CA . ARG A 1 185 ? 26.587 -17.250 -6.969 1.00 39.66 185 ARG A CA 1
ATOM 1478 C C . ARG A 1 185 ? 26.990 -16.645 -5.611 1.00 39.66 185 ARG A C 1
ATOM 1480 O O . ARG A 1 185 ? 28.131 -16.233 -5.430 1.00 39.66 185 ARG A O 1
ATOM 1487 N N . PHE A 1 186 ? 26.070 -16.582 -4.656 1.00 47.47 186 PHE A N 1
ATOM 1488 C CA . PHE A 1 186 ? 26.180 -15.778 -3.447 1.00 47.47 186 PHE A CA 1
ATOM 1489 C C . PHE A 1 186 ? 26.745 -16.602 -2.280 1.00 47.47 186 PHE A C 1
ATOM 1491 O O . PHE A 1 186 ? 26.040 -16.933 -1.335 1.00 47.47 186 PHE A O 1
ATOM 1498 N N . GLN A 1 187 ? 28.038 -16.925 -2.319 1.00 39.59 187 GLN A N 1
ATOM 1499 C CA . GLN A 1 187 ? 28.760 -17.455 -1.154 1.00 39.59 187 GLN A CA 1
ATOM 1500 C C . GLN A 1 187 ? 29.346 -16.308 -0.318 1.00 39.59 187 GLN A C 1
ATOM 1502 O O . GLN A 1 187 ? 30.558 -16.105 -0.291 1.00 39.59 187 GLN A O 1
ATOM 1507 N N . ASN A 1 188 ? 28.511 -15.506 0.354 1.00 39.22 188 ASN A N 1
ATOM 1508 C CA . ASN A 1 188 ? 29.037 -14.681 1.446 1.00 39.22 188 ASN A CA 1
ATOM 1509 C C . ASN A 1 188 ? 27.969 -14.310 2.498 1.00 39.22 188 ASN A C 1
ATOM 1511 O O . ASN A 1 188 ? 27.028 -13.582 2.178 1.00 39.22 188 ASN A O 1
ATOM 1515 N N . PRO A 1 189 ? 28.115 -14.718 3.774 1.00 42.19 189 PRO A N 1
ATOM 1516 C CA . PRO A 1 189 ? 27.156 -14.426 4.853 1.00 42.19 189 PRO A CA 1
ATOM 1517 C C . PRO A 1 189 ? 27.038 -12.934 5.234 1.00 42.19 189 PRO A C 1
ATOM 1519 O O . PRO A 1 189 ? 26.188 -12.553 6.045 1.00 42.19 189 PRO A O 1
ATOM 1522 N N . ALA A 1 190 ? 27.838 -12.052 4.622 1.00 40.47 190 ALA A N 1
ATOM 1523 C CA . ALA A 1 190 ? 27.669 -10.599 4.711 1.00 40.47 190 ALA A CA 1
ATOM 1524 C C . ALA A 1 190 ? 26.342 -10.103 4.089 1.00 40.47 190 ALA A C 1
ATOM 1526 O O . ALA A 1 190 ? 25.877 -9.010 4.404 1.00 40.47 190 ALA A O 1
ATOM 1527 N N . PHE A 1 191 ? 25.702 -10.914 3.242 1.00 43.38 191 PHE A N 1
ATOM 1528 C CA . PHE A 1 191 ? 24.523 -10.533 2.463 1.00 43.38 191 PHE A CA 1
ATOM 1529 C C . PHE A 1 191 ? 23.202 -10.480 3.214 1.00 43.38 191 PHE A C 1
ATOM 1531 O O . PHE A 1 191 ? 22.315 -9.695 2.887 1.00 43.38 191 PHE A O 1
ATOM 1538 N N . THR A 1 192 ? 23.099 -11.242 4.288 1.00 44.22 192 THR A N 1
ATOM 1539 C CA . THR A 1 192 ? 21.972 -11.188 5.215 1.00 44.22 192 THR A CA 1
ATOM 1540 C C . THR A 1 192 ? 21.884 -9.883 6.012 1.00 44.22 192 THR A C 1
ATOM 1542 O O . THR A 1 192 ? 20.946 -9.693 6.781 1.00 44.22 192 THR A O 1
ATOM 1545 N N . ARG A 1 193 ? 22.861 -8.978 5.865 1.00 48.88 193 ARG A N 1
ATOM 1546 C CA . ARG A 1 193 ? 23.090 -7.863 6.793 1.00 48.88 193 ARG A CA 1
ATOM 1547 C C . ARG A 1 193 ? 22.568 -6.491 6.327 1.00 48.88 193 ARG A C 1
ATOM 1549 O O . ARG A 1 193 ? 22.582 -5.573 7.133 1.00 48.88 193 ARG A O 1
ATOM 1556 N N . ILE A 1 194 ? 22.091 -6.342 5.083 1.00 45.75 194 ILE A N 1
ATOM 1557 C CA . ILE A 1 194 ? 21.656 -5.042 4.497 1.00 45.75 194 ILE A CA 1
ATOM 1558 C C . ILE A 1 194 ? 20.134 -4.833 4.560 1.00 45.75 194 ILE A C 1
ATOM 1560 O O . ILE A 1 194 ? 19.649 -3.721 4.377 1.00 45.75 194 ILE A O 1
ATOM 1564 N N . LYS A 1 195 ? 19.352 -5.889 4.818 1.00 44.34 195 LYS A N 1
ATOM 1565 C CA . LYS A 1 195 ? 17.891 -5.852 4.648 1.00 44.34 195 LYS A CA 1
ATOM 1566 C C . LYS A 1 195 ? 17.174 -4.801 5.510 1.00 44.34 195 LYS A C 1
ATOM 1568 O O . LYS A 1 195 ? 16.142 -4.294 5.087 1.00 44.34 195 LYS A O 1
ATOM 1573 N N . HIS A 1 196 ? 17.701 -4.454 6.681 1.00 44.78 196 HIS A N 1
ATOM 1574 C CA . HIS A 1 196 ? 17.005 -3.549 7.598 1.00 44.78 196 HIS A CA 1
ATOM 1575 C C . HIS A 1 196 ? 17.114 -2.054 7.238 1.00 44.78 196 HIS A C 1
ATOM 1577 O O . HIS A 1 196 ? 16.255 -1.284 7.650 1.00 44.78 196 HIS A O 1
ATOM 1583 N N . LEU A 1 197 ? 18.024 -1.640 6.348 1.00 42.66 197 LEU A N 1
ATOM 1584 C CA . LEU A 1 197 ? 18.047 -0.239 5.879 1.00 42.66 197 LEU A CA 1
ATOM 1585 C C . LEU A 1 197 ? 16.828 0.165 5.046 1.00 42.66 197 LEU A C 1
ATOM 1587 O O . LEU A 1 197 ? 16.665 1.336 4.716 1.00 42.66 197 LEU A O 1
ATOM 1591 N N . LEU A 1 198 ? 15.982 -0.802 4.692 1.00 43.31 198 LEU A N 1
ATOM 1592 C CA . LEU A 1 198 ? 14.767 -0.602 3.912 1.00 43.31 198 LEU A CA 1
ATOM 1593 C C . LEU A 1 198 ? 13.485 -0.546 4.756 1.00 43.31 198 LEU A C 1
ATOM 1595 O O . LEU A 1 198 ? 12.434 -0.263 4.185 1.00 43.31 198 LEU A O 1
ATOM 1599 N N . SER A 1 199 ? 13.529 -0.811 6.071 1.00 40.72 199 SER A N 1
ATOM 1600 C CA . SER A 1 199 ? 12.319 -0.803 6.924 1.00 40.72 199 SER A CA 1
ATOM 1601 C C . SER A 1 199 ? 11.954 0.596 7.440 1.00 40.72 199 SER A C 1
ATOM 1603 O O . SER A 1 199 ? 10.855 0.833 7.942 1.00 40.72 199 SER A O 1
ATOM 1605 N N . ARG A 1 200 ? 12.848 1.575 7.267 1.00 45.16 200 ARG A N 1
ATOM 1606 C CA . ARG A 1 200 ? 12.504 2.998 7.311 1.00 45.16 200 ARG A CA 1
ATOM 1607 C C . ARG A 1 200 ? 12.690 3.548 5.917 1.00 45.16 200 ARG A C 1
ATOM 1609 O O . ARG A 1 200 ? 13.717 3.291 5.309 1.00 45.16 200 ARG A O 1
ATOM 1616 N N . SER A 1 201 ? 11.689 4.268 5.425 1.00 37.50 201 SER A N 1
ATOM 1617 C CA . SER A 1 201 ? 11.518 4.806 4.071 1.00 37.50 201 SER A CA 1
ATOM 1618 C C . SER A 1 201 ? 12.643 5.733 3.578 1.00 37.50 201 SER A C 1
ATOM 1620 O O . SER A 1 201 ? 12.396 6.861 3.154 1.00 37.50 201 SER A O 1
ATOM 1622 N N . TYR A 1 202 ? 13.891 5.286 3.614 1.00 48.88 202 TYR A N 1
ATOM 1623 C CA . TYR A 1 202 ? 15.040 5.989 3.093 1.00 48.88 202 TYR A CA 1
ATOM 1624 C C . TYR A 1 202 ? 15.349 5.394 1.724 1.00 48.88 202 TYR A C 1
ATOM 1626 O O . TYR A 1 202 ? 15.979 4.352 1.581 1.00 48.88 202 TYR A O 1
ATOM 1634 N N . SER A 1 203 ? 14.906 6.094 0.681 1.00 55.50 203 SER A N 1
ATOM 1635 C CA . SER A 1 203 ? 15.300 5.809 -0.708 1.00 55.50 203 SER A CA 1
ATOM 1636 C C . SER A 1 203 ? 16.816 5.954 -0.946 1.00 55.50 203 SER A C 1
ATOM 1638 O O . SER A 1 203 ? 17.321 5.573 -2.006 1.00 55.50 203 SER A O 1
ATOM 1640 N N . THR A 1 204 ? 17.534 6.518 0.033 1.00 70.81 204 THR A N 1
ATOM 1641 C CA . THR A 1 204 ? 18.968 6.806 0.016 1.00 70.81 204 THR A CA 1
ATOM 1642 C C . THR A 1 204 ? 19.560 6.715 1.428 1.00 70.81 204 THR A C 1
ATOM 1644 O O . THR A 1 204 ? 18.982 7.290 2.347 1.00 70.81 204 THR A O 1
ATOM 1647 N N . PHE A 1 205 ? 20.717 6.077 1.605 1.00 74.81 205 PHE A N 1
ATOM 1648 C CA . PHE A 1 205 ? 21.394 5.891 2.901 1.00 74.81 205 PHE A CA 1
ATOM 1649 C C . PHE A 1 205 ? 22.920 5.981 2.758 1.00 74.81 205 PHE A C 1
ATOM 1651 O O . PHE A 1 205 ? 23.447 5.794 1.665 1.00 74.81 205 PHE A O 1
ATOM 1658 N N . ASN A 1 206 ? 23.649 6.246 3.845 1.00 83.25 206 ASN A N 1
ATOM 1659 C CA . ASN A 1 206 ? 25.120 6.216 3.868 1.00 83.25 206 ASN A CA 1
ATOM 1660 C C . ASN A 1 206 ? 25.651 5.011 4.674 1.00 83.25 206 ASN A C 1
ATOM 1662 O O . ASN A 1 206 ? 24.882 4.321 5.344 1.00 83.25 206 ASN A O 1
ATOM 1666 N N . PHE A 1 207 ? 26.963 4.744 4.613 1.00 82.06 207 PHE A N 1
ATOM 1667 C CA . PHE A 1 207 ? 27.572 3.619 5.338 1.00 82.06 207 PHE A CA 1
ATOM 1668 C C . PHE A 1 207 ? 27.490 3.790 6.861 1.00 82.06 207 PHE A C 1
ATOM 1670 O O . PHE A 1 207 ? 27.293 2.806 7.569 1.00 82.06 207 PHE A O 1
ATOM 1677 N N . SER A 1 208 ? 27.585 5.020 7.377 1.00 79.50 208 SER A N 1
ATOM 1678 C CA . SER A 1 208 ? 27.456 5.257 8.823 1.00 79.50 208 SER A CA 1
ATOM 1679 C C . SER A 1 208 ? 26.097 4.803 9.361 1.00 79.50 208 SER A C 1
ATOM 1681 O O . SER A 1 208 ? 26.048 4.077 10.347 1.00 79.50 208 SER A O 1
ATOM 1683 N N . MET A 1 209 ? 25.005 5.154 8.674 1.00 76.12 209 MET A N 1
ATOM 1684 C CA . MET A 1 209 ? 23.641 4.757 9.039 1.00 76.12 209 MET A CA 1
ATOM 1685 C C . MET A 1 209 ? 23.500 3.231 9.052 1.00 76.12 209 MET A C 1
ATOM 1687 O O . MET A 1 209 ? 22.921 2.665 9.974 1.00 76.12 209 MET A O 1
ATOM 1691 N N . VAL A 1 210 ? 24.093 2.561 8.055 1.00 74.38 210 VAL A N 1
ATOM 1692 C CA . VAL A 1 210 ? 24.139 1.092 7.970 1.00 74.38 210 VAL A CA 1
ATOM 1693 C C . VAL A 1 210 ? 24.843 0.485 9.182 1.00 74.38 210 VAL A C 1
ATOM 1695 O O . VAL A 1 210 ? 24.385 -0.508 9.749 1.00 74.38 210 VAL A O 1
ATOM 1698 N N . TYR A 1 211 ? 25.984 1.057 9.559 1.00 77.19 211 TYR A N 1
ATOM 1699 C CA . TYR A 1 211 ? 26.821 0.524 10.622 1.00 77.19 211 TYR A CA 1
ATOM 1700 C C . TYR A 1 211 ? 26.213 0.735 12.015 1.00 77.19 211 TYR A C 1
ATOM 1702 O O . TYR A 1 211 ? 26.326 -0.147 12.870 1.00 77.19 211 TYR A O 1
ATOM 1710 N N . ASP A 1 212 ? 25.532 1.857 12.241 1.00 73.06 212 ASP A N 1
ATOM 1711 C CA . ASP A 1 212 ? 24.868 2.140 13.514 1.00 73.06 212 ASP A CA 1
ATOM 1712 C C . ASP A 1 212 ? 23.698 1.175 13.769 1.00 73.06 212 ASP A C 1
ATOM 1714 O O . ASP A 1 212 ? 23.623 0.571 14.841 1.00 73.06 212 ASP A O 1
ATOM 1718 N N . GLU A 1 213 ? 22.862 0.902 12.759 1.00 68.56 213 GLU A N 1
ATOM 1719 C CA . GLU A 1 213 ? 21.797 -0.110 12.862 1.00 68.56 213 GLU A CA 1
ATOM 1720 C C . GLU A 1 213 ? 22.355 -1.525 13.076 1.00 68.56 213 GLU A C 1
ATOM 1722 O O . GLU A 1 213 ? 21.840 -2.313 13.876 1.00 68.56 213 GLU A O 1
ATOM 1727 N N . TYR A 1 214 ? 23.453 -1.853 12.391 1.00 70.44 214 TYR A N 1
ATOM 1728 C CA . TYR A 1 214 ? 24.168 -3.110 12.588 1.00 70.44 214 TYR A CA 1
ATOM 1729 C C . TYR A 1 214 ? 24.642 -3.271 14.041 1.00 70.44 214 TYR A C 1
ATOM 1731 O O . TYR A 1 214 ? 24.501 -4.346 14.637 1.00 70.44 214 TYR A O 1
ATOM 1739 N N . LYS A 1 215 ? 25.182 -2.198 14.626 1.00 73.25 215 LYS A N 1
ATOM 1740 C CA . LYS A 1 215 ? 25.659 -2.178 16.008 1.00 73.25 215 LYS A CA 1
ATOM 1741 C C . LYS A 1 215 ? 24.506 -2.385 16.990 1.00 73.25 215 LYS A C 1
ATOM 1743 O O . LYS A 1 215 ? 24.630 -3.235 17.872 1.00 73.25 215 LYS A O 1
ATOM 1748 N N . GLU A 1 216 ? 23.376 -1.702 16.804 1.00 72.31 216 GLU A N 1
ATOM 1749 C CA . GLU A 1 216 ? 22.174 -1.885 17.633 1.00 72.31 216 GLU A CA 1
ATOM 1750 C C . GLU A 1 216 ? 21.632 -3.320 17.581 1.00 72.31 216 GLU A C 1
ATOM 1752 O O . GLU A 1 216 ? 21.300 -3.899 18.619 1.00 72.31 216 GLU A O 1
ATOM 1757 N N . PHE A 1 217 ? 21.602 -3.941 16.398 1.00 67.12 217 PHE A N 1
ATOM 1758 C CA . PHE A 1 217 ? 21.172 -5.333 16.249 1.00 67.12 217 PHE A CA 1
ATOM 1759 C C . PHE A 1 217 ? 22.096 -6.308 16.988 1.00 67.12 217 PHE A C 1
ATOM 1761 O O . PHE A 1 217 ? 21.627 -7.151 17.755 1.00 67.12 217 PHE A O 1
ATOM 1768 N N . THR A 1 218 ? 23.415 -6.187 16.792 1.00 68.56 218 THR A N 1
ATOM 1769 C CA . THR A 1 218 ? 24.381 -7.056 17.491 1.00 68.56 218 THR A CA 1
ATOM 1770 C C . THR A 1 218 ? 24.319 -6.876 19.004 1.00 68.56 218 THR A C 1
ATOM 1772 O O . THR A 1 218 ? 24.417 -7.856 19.734 1.00 68.56 218 THR A O 1
ATOM 1775 N N . PHE A 1 219 ? 24.061 -5.655 19.478 1.00 68.19 219 PHE A N 1
ATOM 1776 C CA . PHE A 1 219 ? 23.828 -5.388 20.891 1.00 68.19 219 PHE A CA 1
ATOM 1777 C C . PHE A 1 219 ? 22.540 -6.062 21.397 1.00 68.19 219 PHE A C 1
ATOM 1779 O O . PHE A 1 219 ? 22.557 -6.718 22.436 1.00 68.19 219 PHE A O 1
ATOM 1786 N N . SER A 1 220 ? 21.437 -5.982 20.644 1.00 66.25 220 SER A N 1
ATOM 1787 C CA . SER A 1 220 ? 20.157 -6.615 21.004 1.00 66.25 220 SER A CA 1
ATOM 1788 C C . SER A 1 220 ? 20.233 -8.145 21.073 1.00 66.25 220 SER A C 1
ATOM 1790 O O . SER A 1 220 ? 19.634 -8.754 21.960 1.00 66.25 220 SER A O 1
ATOM 1792 N N . GLU A 1 221 ? 20.974 -8.780 20.164 1.00 64.31 221 GLU A N 1
ATOM 1793 C CA . GLU A 1 221 ? 21.154 -10.237 20.155 1.00 64.31 221 GLU A CA 1
ATOM 1794 C C . GLU A 1 221 ? 22.184 -10.708 21.197 1.00 64.31 221 GLU A C 1
ATOM 1796 O O . GLU A 1 221 ? 21.982 -11.762 21.806 1.00 64.31 221 GLU A O 1
ATOM 1801 N N . ALA A 1 222 ? 23.212 -9.902 21.498 1.00 61.84 222 ALA A N 1
ATOM 1802 C CA . ALA A 1 222 ? 24.140 -10.167 22.600 1.00 61.84 222 ALA A CA 1
ATOM 1803 C C . ALA A 1 222 ? 23.420 -10.194 23.962 1.00 61.84 222 ALA A C 1
ATOM 1805 O O . ALA A 1 222 ? 23.695 -11.059 24.792 1.00 61.84 222 ALA A O 1
ATOM 1806 N N . VAL A 1 223 ? 22.432 -9.314 24.168 1.00 59.03 223 VAL A N 1
ATOM 1807 C CA . VAL A 1 223 ? 21.582 -9.298 25.377 1.00 59.03 223 VAL A CA 1
ATOM 1808 C C . VAL A 1 223 ? 20.715 -10.564 25.498 1.00 59.03 223 VAL A C 1
ATOM 1810 O O . VAL A 1 223 ? 20.341 -10.950 26.602 1.00 59.03 223 VAL A O 1
ATOM 1813 N N . LYS A 1 224 ? 20.428 -11.257 24.388 1.00 58.59 224 LYS A N 1
ATOM 1814 C CA . LYS A 1 224 ? 19.665 -12.520 24.366 1.00 58.59 224 LYS A CA 1
ATOM 1815 C C . LYS A 1 224 ? 20.544 -13.774 24.483 1.00 58.59 224 LYS A C 1
ATOM 1817 O O . LYS A 1 224 ? 20.036 -14.879 24.308 1.00 58.59 224 LYS A O 1
ATOM 1822 N N . GLY A 1 225 ? 21.839 -13.621 24.774 1.00 51.91 225 GLY A N 1
ATOM 1823 C CA . GLY A 1 225 ? 22.762 -14.736 25.017 1.00 51.91 225 GLY A CA 1
ATOM 1824 C C . GLY A 1 225 ? 23.327 -15.398 23.757 1.00 51.91 225 GLY A C 1
ATOM 1825 O O . GLY A 1 225 ? 23.997 -16.423 23.859 1.00 51.91 225 GLY A O 1
ATOM 1826 N N . VAL A 1 226 ? 23.098 -14.827 22.569 1.00 54.12 226 VAL A N 1
ATOM 1827 C CA . VAL A 1 226 ? 23.741 -15.275 21.326 1.00 54.12 226 VAL A CA 1
ATOM 1828 C C . VAL A 1 226 ? 25.018 -14.455 21.152 1.00 54.12 226 VAL A C 1
ATOM 1830 O O . VAL A 1 226 ? 24.949 -13.240 20.990 1.00 54.12 226 VAL A O 1
ATOM 1833 N N . GLY A 1 227 ? 26.187 -15.101 21.208 1.00 52.25 227 GLY A N 1
ATOM 1834 C CA . GLY A 1 227 ? 27.522 -14.478 21.150 1.00 52.25 227 GLY A CA 1
ATOM 1835 C C . GLY A 1 227 ? 27.893 -13.833 19.805 1.00 52.25 227 GLY A C 1
ATOM 1836 O O . GLY A 1 227 ? 28.943 -14.124 19.241 1.00 52.25 227 GLY A O 1
ATOM 1837 N N . MET A 1 228 ? 27.035 -12.973 19.254 1.00 58.31 228 MET A N 1
ATOM 1838 C CA . MET A 1 228 ? 27.326 -12.172 18.068 1.00 58.31 228 MET A CA 1
ATOM 1839 C C . MET A 1 228 ? 27.985 -10.855 18.472 1.00 58.31 228 MET A C 1
ATOM 1841 O O . MET A 1 228 ? 27.325 -9.922 18.922 1.00 58.31 228 MET A O 1
ATOM 1845 N N . HIS A 1 229 ? 29.292 -10.755 18.244 1.00 65.62 229 HIS A N 1
ATOM 1846 C CA . HIS A 1 229 ? 30.018 -9.495 18.372 1.00 65.62 229 HIS A CA 1
ATOM 1847 C C . HIS A 1 229 ? 29.933 -8.666 17.085 1.00 65.62 229 HIS A C 1
ATOM 1849 O O . HIS A 1 229 ? 29.943 -9.201 15.972 1.00 65.62 229 HIS A O 1
ATOM 1855 N N . ALA A 1 230 ? 29.866 -7.344 17.246 1.00 66.19 230 ALA A N 1
ATOM 1856 C CA . ALA A 1 230 ? 29.940 -6.401 16.139 1.00 66.19 230 ALA A CA 1
ATOM 1857 C C . ALA A 1 230 ? 31.321 -6.465 15.464 1.00 66.19 230 ALA A C 1
ATOM 1859 O O . ALA A 1 230 ? 32.355 -6.353 16.125 1.00 66.19 230 ALA A O 1
ATOM 1860 N N . TYR A 1 231 ? 31.347 -6.607 14.140 1.00 75.38 231 TYR A N 1
ATOM 1861 C CA . TYR A 1 231 ? 32.560 -6.451 13.345 1.00 75.38 231 TYR A CA 1
ATOM 1862 C C . TYR A 1 231 ? 33.059 -5.009 13.431 1.00 75.38 231 TYR A C 1
ATOM 1864 O O . TYR A 1 231 ? 32.269 -4.069 13.412 1.00 75.38 231 TYR A O 1
ATOM 1872 N N . LYS A 1 232 ? 34.384 -4.838 13.489 1.00 79.38 232 LYS A N 1
ATOM 1873 C CA . LYS A 1 232 ? 35.023 -3.516 13.528 1.00 79.38 232 LYS A CA 1
ATOM 1874 C C . LYS A 1 232 ? 34.726 -2.726 12.247 1.00 79.38 232 LYS A C 1
ATOM 1876 O O . LYS A 1 232 ? 34.689 -3.305 11.160 1.00 79.38 232 LYS A O 1
ATOM 1881 N N . TRP A 1 233 ? 34.629 -1.402 12.375 1.00 78.12 233 TRP A N 1
ATOM 1882 C CA . TRP A 1 233 ? 34.327 -0.451 11.293 1.00 78.12 233 TRP A CA 1
ATOM 1883 C C . TRP A 1 233 ? 35.042 -0.738 9.956 1.00 78.12 233 TRP A C 1
ATOM 1885 O O . TRP A 1 233 ? 34.353 -0.840 8.942 1.00 78.12 233 TRP A O 1
ATOM 1895 N N . PRO A 1 234 ? 36.370 -0.993 9.900 1.00 80.56 234 PRO A N 1
ATOM 1896 C CA . PRO A 1 234 ? 37.054 -1.238 8.624 1.00 80.56 234 PRO A CA 1
ATOM 1897 C C . PRO A 1 234 ? 36.648 -2.555 7.946 1.00 80.56 234 PRO A C 1
ATOM 1899 O O . PRO A 1 234 ? 36.673 -2.661 6.723 1.00 80.56 234 PRO A O 1
ATOM 1902 N N . VAL A 1 235 ? 36.273 -3.569 8.732 1.00 78.12 235 VAL A N 1
ATOM 1903 C CA . VAL A 1 235 ? 35.828 -4.875 8.219 1.00 78.12 235 VAL A CA 1
ATOM 1904 C C . VAL A 1 235 ? 34.436 -4.742 7.609 1.00 78.12 235 VAL A C 1
ATOM 1906 O O . VAL A 1 235 ? 34.190 -5.239 6.511 1.00 78.12 235 VAL A O 1
ATOM 1909 N N . ALA A 1 236 ? 33.546 -4.012 8.285 1.00 76.62 236 ALA A N 1
ATOM 1910 C CA . ALA A 1 236 ? 32.222 -3.698 7.762 1.00 76.62 236 ALA A CA 1
ATOM 1911 C C . ALA A 1 236 ? 32.299 -2.814 6.505 1.00 76.62 236 ALA A C 1
ATOM 1913 O O . ALA A 1 236 ? 31.548 -3.040 5.559 1.00 76.62 236 ALA A O 1
ATOM 1914 N N . LEU A 1 237 ? 33.247 -1.872 6.452 1.00 78.88 237 LEU A N 1
ATOM 1915 C CA . LEU A 1 237 ? 33.453 -1.016 5.285 1.00 78.88 237 LEU A CA 1
ATOM 1916 C C . LEU A 1 237 ? 33.920 -1.822 4.067 1.00 78.88 237 LEU A C 1
ATOM 1918 O O . LEU A 1 237 ? 33.366 -1.647 2.988 1.00 78.88 237 LEU A O 1
ATOM 1922 N N . LYS A 1 238 ? 34.851 -2.773 4.233 1.00 78.75 238 LYS A N 1
ATOM 1923 C CA . LYS A 1 238 ? 35.258 -3.684 3.144 1.00 78.75 238 LYS A CA 1
ATOM 1924 C C . LYS A 1 238 ? 34.097 -4.539 2.630 1.00 78.75 238 LYS A C 1
ATOM 1926 O O . LYS A 1 238 ? 33.962 -4.737 1.426 1.00 78.75 238 LYS A O 1
ATOM 1931 N N . ALA A 1 239 ? 33.237 -5.024 3.528 1.00 72.50 239 ALA A N 1
ATOM 1932 C CA . ALA A 1 239 ? 32.027 -5.740 3.130 1.00 72.50 239 ALA A CA 1
ATOM 1933 C C . ALA A 1 239 ? 31.064 -4.829 2.347 1.00 72.50 239 ALA A C 1
ATOM 1935 O O . ALA A 1 239 ? 30.470 -5.264 1.365 1.00 72.50 239 ALA A O 1
ATOM 1936 N N . PHE A 1 240 ? 30.953 -3.556 2.731 1.00 73.88 240 PHE A N 1
ATOM 1937 C CA . PHE A 1 240 ? 30.172 -2.552 2.008 1.00 73.88 240 PHE A CA 1
ATOM 1938 C C . PHE A 1 240 ? 30.754 -2.205 0.633 1.00 73.88 240 PHE A C 1
ATOM 1940 O O . PHE A 1 240 ? 30.014 -2.095 -0.339 1.00 73.88 240 PHE A O 1
ATOM 1947 N N . GLU A 1 241 ? 32.076 -2.115 0.507 1.00 76.06 241 GLU A N 1
ATOM 1948 C CA . GLU A 1 241 ? 32.746 -1.923 -0.783 1.00 76.06 241 GLU A CA 1
ATOM 1949 C C . GLU A 1 241 ? 32.498 -3.093 -1.736 1.00 76.06 241 GLU A C 1
ATOM 1951 O O . GLU A 1 241 ? 32.238 -2.875 -2.918 1.00 76.06 241 GLU A O 1
ATOM 1956 N N . HIS A 1 242 ? 32.481 -4.324 -1.225 1.00 72.69 242 HIS A N 1
ATOM 1957 C CA . HIS A 1 242 ? 32.115 -5.495 -2.019 1.00 72.69 242 HIS A CA 1
ATOM 1958 C C . HIS A 1 242 ? 30.676 -5.378 -2.561 1.00 72.69 242 HIS A C 1
ATOM 1960 O O . HIS A 1 242 ? 30.408 -5.699 -3.716 1.00 72.69 242 HIS A O 1
ATOM 1966 N N . LEU A 1 243 ? 29.744 -4.833 -1.775 1.00 68.88 243 LEU A N 1
ATOM 1967 C CA . LEU A 1 243 ? 28.355 -4.606 -2.200 1.00 68.88 243 LEU A CA 1
ATOM 1968 C C . LEU A 1 243 ? 28.228 -3.539 -3.292 1.00 68.88 243 LEU A C 1
ATOM 1970 O O . LEU A 1 243 ? 27.376 -3.663 -4.174 1.00 68.88 243 LEU A O 1
ATOM 1974 N N . ILE A 1 244 ? 29.099 -2.530 -3.254 1.00 72.00 244 ILE A N 1
ATOM 1975 C CA . ILE A 1 244 ? 29.232 -1.531 -4.319 1.00 72.00 244 ILE A CA 1
ATOM 1976 C C . ILE A 1 244 ? 29.810 -2.182 -5.584 1.00 72.00 244 ILE A C 1
ATOM 1978 O O . ILE A 1 244 ? 29.295 -1.951 -6.675 1.00 72.00 244 ILE A O 1
ATOM 1982 N N . GLN A 1 245 ? 30.833 -3.034 -5.450 1.00 69.88 245 GLN A N 1
ATOM 1983 C CA . GLN A 1 245 ? 31.433 -3.771 -6.573 1.00 69.88 245 GLN A CA 1
ATOM 1984 C C . GLN A 1 245 ? 30.440 -4.722 -7.253 1.00 69.88 245 GLN A C 1
ATOM 1986 O O . GLN A 1 245 ? 30.493 -4.898 -8.465 1.00 69.88 245 GLN A O 1
ATOM 1991 N N . MET A 1 246 ? 29.517 -5.308 -6.489 1.00 57.22 246 MET A N 1
ATOM 1992 C CA . MET A 1 246 ? 28.457 -6.176 -7.011 1.00 57.22 246 MET A CA 1
ATOM 1993 C C . MET A 1 246 ? 27.239 -5.413 -7.550 1.00 57.22 246 MET A C 1
ATOM 1995 O O . MET A 1 246 ? 26.242 -6.037 -7.900 1.00 57.22 246 MET A O 1
ATOM 1999 N N . GLU A 1 247 ? 27.296 -4.080 -7.608 1.00 63.31 247 GLU A N 1
ATOM 2000 C CA . GLU A 1 247 ? 26.231 -3.202 -8.112 1.00 63.31 247 GLU A CA 1
ATOM 2001 C C . GLU A 1 247 ? 24.889 -3.270 -7.358 1.00 63.31 247 GLU A C 1
ATOM 2003 O O . GLU A 1 247 ? 23.881 -2.732 -7.817 1.00 63.31 247 GLU A O 1
ATOM 2008 N N . LEU A 1 248 ? 24.865 -3.867 -6.167 1.00 64.31 248 LEU A N 1
ATOM 2009 C CA . LEU A 1 248 ? 23.651 -3.970 -5.348 1.00 64.31 248 LEU A CA 1
ATOM 2010 C C . LEU A 1 248 ? 23.337 -2.659 -4.626 1.00 64.31 248 LEU A C 1
ATOM 2012 O O . LEU A 1 248 ? 22.186 -2.389 -4.281 1.00 64.31 248 LEU A O 1
ATOM 2016 N N . VAL A 1 249 ? 24.365 -1.836 -4.433 1.00 70.06 249 VAL A N 1
ATOM 2017 C CA . VAL A 1 249 ? 24.296 -0.501 -3.852 1.00 70.06 249 VAL A CA 1
ATOM 2018 C C . VAL A 1 249 ? 25.018 0.460 -4.797 1.00 70.06 249 VAL A C 1
ATOM 2020 O O . VAL A 1 249 ? 26.191 0.254 -5.105 1.00 70.06 249 VAL A O 1
ATOM 2023 N N . LYS A 1 250 ? 24.338 1.513 -5.263 1.00 73.19 250 LYS A N 1
ATOM 2024 C CA . LYS A 1 250 ? 24.914 2.520 -6.174 1.00 73.19 250 LYS A CA 1
ATOM 2025 C C . LYS A 1 250 ? 24.906 3.910 -5.537 1.00 73.19 250 LYS A C 1
ATOM 2027 O O . LYS A 1 250 ? 23.949 4.242 -4.842 1.00 73.19 250 LYS A O 1
ATOM 2032 N N . PRO A 1 251 ? 25.932 4.747 -5.758 1.00 77.75 251 PRO A N 1
ATOM 2033 C CA . PRO A 1 251 ? 25.910 6.126 -5.289 1.00 77.75 251 PRO A CA 1
ATOM 2034 C C . PRO A 1 251 ? 24.785 6.915 -5.962 1.00 77.75 251 PRO A C 1
ATOM 2036 O O . PRO A 1 251 ? 24.528 6.752 -7.153 1.00 77.75 251 PRO A O 1
ATOM 2039 N N . VAL A 1 252 ? 24.138 7.798 -5.206 1.00 80.69 252 VAL A N 1
ATOM 2040 C CA . VAL A 1 252 ? 23.146 8.731 -5.750 1.00 80.69 252 VAL A CA 1
ATOM 2041 C C . VAL A 1 252 ? 23.881 9.790 -6.579 1.00 80.69 252 VAL A C 1
ATOM 2043 O O . VAL A 1 252 ? 24.809 10.434 -6.086 1.00 80.69 252 VAL A O 1
ATOM 2046 N N . GLU A 1 253 ? 23.501 9.949 -7.848 1.00 64.50 253 GLU A N 1
ATOM 2047 C CA . GLU A 1 253 ? 24.082 10.957 -8.744 1.00 64.50 253 GLU A CA 1
ATOM 2048 C C . GLU A 1 253 ? 23.674 12.371 -8.281 1.00 64.50 253 GLU A C 1
ATOM 2050 O O . GLU A 1 253 ? 22.486 12.639 -8.105 1.00 64.50 253 GLU A O 1
ATOM 2055 N N . GLY A 1 254 ? 24.655 13.262 -8.058 1.00 60.16 254 GLY A N 1
ATOM 2056 C CA . GLY A 1 254 ? 24.414 14.683 -7.737 1.00 60.16 254 GLY A CA 1
ATOM 2057 C C . GLY A 1 254 ? 25.029 15.251 -6.443 1.00 60.16 254 GLY A C 1
ATOM 2058 O O . GLY A 1 254 ? 24.647 16.342 -6.036 1.00 60.16 254 GLY A O 1
ATOM 2059 N N . GLY A 1 255 ? 25.960 14.559 -5.775 1.00 56.97 255 GLY A N 1
ATOM 2060 C CA . GLY A 1 255 ? 26.569 15.035 -4.518 1.00 56.97 255 GLY A CA 1
ATOM 2061 C C . GLY A 1 255 ? 27.919 15.758 -4.663 1.00 56.97 255 GLY A C 1
ATOM 2062 O O . GLY A 1 255 ? 28.738 15.398 -5.509 1.00 56.97 255 GLY A O 1
ATOM 2063 N N . LEU A 1 256 ? 28.176 16.728 -3.773 1.00 56.56 256 LEU A N 1
ATOM 2064 C CA . LEU A 1 256 ? 29.504 17.306 -3.491 1.00 56.56 256 LEU A CA 1
ATOM 2065 C C . LEU A 1 256 ? 30.536 16.201 -3.170 1.00 56.56 256 LEU A C 1
ATOM 2067 O O . LEU A 1 256 ? 30.170 15.130 -2.683 1.00 56.56 256 LEU A O 1
ATOM 2071 N N . LYS A 1 257 ? 31.836 16.455 -3.401 1.00 58.84 257 LYS A N 1
ATOM 2072 C CA . LYS A 1 257 ? 32.919 15.534 -2.998 1.00 58.84 257 LYS A CA 1
ATOM 2073 C C . LYS A 1 257 ? 32.829 15.260 -1.489 1.00 58.84 257 LYS A C 1
ATOM 2075 O O . LYS A 1 257 ? 33.095 16.147 -0.687 1.00 58.84 257 LYS A O 1
ATOM 2080 N N . CYS A 1 258 ? 32.481 14.033 -1.116 1.00 65.12 258 CYS A N 1
ATOM 2081 C CA . CYS A 1 258 ? 32.381 13.576 0.268 1.00 65.12 258 CYS A CA 1
ATOM 2082 C C . CYS A 1 258 ? 33.191 12.284 0.465 1.00 65.12 258 CYS A C 1
ATOM 2084 O O . CYS A 1 258 ? 33.369 11.509 -0.481 1.00 65.12 258 CYS A O 1
ATOM 2086 N N . SER A 1 259 ? 33.668 12.036 1.689 1.00 73.69 259 SER A N 1
ATOM 2087 C CA . SER A 1 259 ? 34.344 10.778 2.039 1.00 73.69 259 SER A CA 1
ATOM 2088 C C . SER A 1 259 ? 33.447 9.569 1.762 1.00 73.69 259 SER A C 1
ATOM 2090 O O . SER A 1 259 ? 32.217 9.655 1.837 1.00 73.69 259 SER A O 1
ATOM 2092 N N . LYS A 1 260 ? 34.069 8.428 1.435 1.00 71.44 260 LYS A N 1
ATOM 2093 C CA . LYS A 1 260 ? 33.373 7.208 0.993 1.00 71.44 260 LYS A CA 1
ATOM 2094 C C . LYS A 1 260 ? 32.329 6.709 2.001 1.00 71.44 260 LYS A C 1
ATOM 2096 O O . LYS A 1 260 ? 31.320 6.157 1.576 1.00 71.44 260 LYS A O 1
ATOM 2101 N N . GLU A 1 261 ? 32.532 6.943 3.300 1.00 76.75 261 GLU A N 1
ATOM 2102 C CA . GLU A 1 261 ? 31.618 6.483 4.359 1.00 76.75 261 GLU A CA 1
ATOM 2103 C C . GLU A 1 261 ? 30.315 7.297 4.439 1.00 76.75 261 GLU A C 1
ATOM 2105 O O . GLU A 1 261 ? 29.269 6.782 4.835 1.00 76.75 261 GLU A O 1
ATOM 2110 N N . TYR A 1 262 ? 30.356 8.565 4.029 1.00 78.88 262 TYR A N 1
ATOM 2111 C CA . TYR A 1 262 ? 29.221 9.491 4.118 1.00 78.88 262 TYR A CA 1
ATOM 2112 C C . TYR A 1 262 ? 28.526 9.707 2.776 1.00 78.88 262 TYR A C 1
ATOM 2114 O O . TYR A 1 262 ? 27.575 10.483 2.679 1.00 78.88 262 TYR A O 1
ATOM 2122 N N . LYS A 1 263 ? 28.986 9.017 1.729 1.00 80.69 263 LYS A N 1
ATOM 2123 C CA . LYS A 1 263 ? 28.382 9.106 0.408 1.00 80.69 263 LYS A CA 1
ATOM 2124 C C . LYS A 1 263 ? 27.001 8.463 0.428 1.00 80.69 263 LYS A C 1
ATOM 2126 O O . LYS A 1 263 ? 26.848 7.318 0.845 1.00 80.69 263 LYS A O 1
ATOM 2131 N N . MET A 1 264 ? 26.008 9.216 -0.037 1.00 79.31 264 MET A N 1
ATOM 2132 C CA . MET A 1 264 ? 24.641 8.725 -0.163 1.00 79.31 264 MET A CA 1
ATOM 2133 C C . MET A 1 264 ? 24.575 7.675 -1.268 1.00 79.31 264 MET A C 1
ATOM 2135 O O . MET A 1 264 ? 24.977 7.910 -2.410 1.00 79.31 264 MET A O 1
ATOM 2139 N N . MET A 1 265 ? 24.047 6.519 -0.906 1.00 78.38 265 MET A N 1
ATOM 2140 C CA . MET A 1 265 ? 23.878 5.354 -1.749 1.00 78.38 265 MET A CA 1
ATOM 2141 C C . MET A 1 265 ? 22.401 4.977 -1.848 1.00 78.38 265 MET A C 1
ATOM 2143 O O . MET A 1 265 ? 21.592 5.339 -1.000 1.00 78.38 265 MET A O 1
ATOM 2147 N N . ARG A 1 266 ? 22.054 4.227 -2.886 1.00 74.06 266 ARG A N 1
ATOM 2148 C CA . ARG A 1 266 ? 20.727 3.688 -3.166 1.00 74.06 266 ARG A CA 1
ATOM 2149 C C . ARG A 1 266 ? 20.836 2.179 -3.329 1.00 74.06 266 ARG A C 1
ATOM 2151 O O . ARG A 1 266 ? 21.738 1.698 -4.015 1.00 74.06 266 ARG A O 1
ATOM 2158 N N . LEU A 1 267 ? 19.916 1.444 -2.711 1.00 70.44 267 LEU A N 1
ATOM 2159 C CA . LEU A 1 267 ? 19.808 0.002 -2.906 1.00 70.44 267 LEU A CA 1
ATOM 2160 C C . LEU A 1 267 ? 19.087 -0.292 -4.224 1.00 70.44 267 LEU A C 1
ATOM 2162 O O . LEU A 1 267 ? 18.063 0.320 -4.521 1.00 70.44 267 LEU A O 1
ATOM 2166 N N . MET A 1 268 ? 19.619 -1.243 -4.985 1.00 59.34 268 MET A N 1
ATOM 2167 C CA . MET A 1 268 ? 19.094 -1.646 -6.293 1.00 59.34 268 MET A CA 1
ATOM 2168 C C . MET A 1 268 ? 18.213 -2.908 -6.231 1.00 59.34 268 MET A C 1
ATOM 2170 O O . MET A 1 268 ? 17.731 -3.359 -7.265 1.00 59.34 268 MET A O 1
ATOM 2174 N N . MET A 1 269 ? 18.001 -3.475 -5.035 1.00 58.97 269 MET A N 1
ATOM 2175 C CA . MET A 1 269 ? 17.139 -4.639 -4.794 1.00 58.97 269 MET A CA 1
ATOM 2176 C C . MET A 1 269 ? 15.825 -4.246 -4.123 1.00 58.97 269 MET A C 1
ATOM 2178 O O . MET A 1 269 ? 15.793 -3.392 -3.235 1.00 58.97 269 MET A O 1
ATOM 2182 N N . GLU A 1 270 ? 14.750 -4.932 -4.498 1.00 53.56 270 GLU A N 1
ATOM 2183 C CA . GLU A 1 270 ? 13.439 -4.768 -3.870 1.00 53.56 270 GLU A CA 1
ATOM 2184 C C . GLU A 1 270 ? 13.324 -5.647 -2.610 1.00 53.56 270 GLU A C 1
ATOM 2186 O O . GLU A 1 270 ? 13.851 -6.764 -2.596 1.00 53.56 270 GLU A O 1
ATOM 2191 N N . PRO A 1 271 ? 12.593 -5.225 -1.560 1.00 56.97 271 PRO A N 1
ATOM 2192 C CA . PRO A 1 271 ? 12.490 -5.982 -0.305 1.00 56.97 271 PRO A CA 1
ATOM 2193 C C . PRO A 1 271 ? 12.049 -7.452 -0.448 1.00 56.97 271 PRO A C 1
ATOM 2195 O O . PRO A 1 271 ? 12.411 -8.291 0.388 1.00 56.97 271 PRO A O 1
ATOM 2198 N N . VAL A 1 272 ? 11.284 -7.769 -1.500 1.00 56.53 272 VAL A N 1
ATOM 2199 C CA . VAL A 1 272 ? 10.802 -9.124 -1.820 1.00 56.53 272 VAL A CA 1
ATOM 2200 C C . VAL A 1 272 ? 11.943 -10.030 -2.288 1.00 56.53 272 VAL A C 1
ATOM 2202 O O . VAL A 1 272 ? 12.072 -11.139 -1.781 1.00 56.53 272 VAL A O 1
ATOM 2205 N N . GLU A 1 273 ? 12.837 -9.549 -3.153 1.00 57.56 273 GLU A N 1
ATOM 2206 C CA . GLU A 1 273 ? 13.988 -10.336 -3.629 1.00 57.56 273 GLU A CA 1
ATOM 2207 C C . GLU A 1 273 ? 14.925 -10.690 -2.482 1.00 57.56 273 GLU A C 1
ATOM 2209 O O . GLU A 1 273 ? 15.385 -11.819 -2.354 1.00 57.56 273 GLU A O 1
ATOM 2214 N N . ILE A 1 274 ? 15.160 -9.733 -1.584 1.00 59.91 274 ILE A N 1
ATOM 2215 C CA . ILE A 1 274 ? 16.012 -9.949 -0.414 1.00 59.91 274 ILE A CA 1
ATOM 2216 C C . ILE A 1 274 ? 15.392 -11.015 0.500 1.00 59.91 274 ILE A C 1
ATOM 2218 O O . ILE A 1 274 ? 16.099 -11.735 1.197 1.00 59.91 274 ILE A O 1
ATOM 2222 N N . ARG A 1 275 ? 14.059 -11.136 0.526 1.00 56.78 275 ARG A N 1
ATOM 2223 C CA . ARG A 1 275 ? 13.370 -12.196 1.270 1.00 56.78 275 ARG A CA 1
ATOM 2224 C C . ARG A 1 275 ? 13.614 -13.570 0.660 1.00 56.78 275 ARG A C 1
ATOM 2226 O O . ARG A 1 275 ? 14.006 -14.464 1.400 1.00 56.78 275 ARG A O 1
ATOM 2233 N N . GLU A 1 276 ? 13.437 -13.709 -0.647 1.00 59.81 276 GLU A N 1
ATOM 2234 C CA . GLU A 1 276 ? 13.655 -14.976 -1.356 1.00 59.81 276 GLU A CA 1
ATOM 2235 C C . GLU A 1 276 ? 15.105 -15.449 -1.226 1.00 59.81 276 GLU A C 1
ATOM 2237 O O . GLU A 1 276 ? 15.364 -16.626 -0.988 1.00 59.81 276 GLU A O 1
ATOM 2242 N N . VAL A 1 277 ? 16.056 -14.513 -1.281 1.00 60.75 277 VAL A N 1
ATOM 2243 C CA . VAL A 1 277 ? 17.478 -14.794 -1.061 1.00 60.75 277 VAL A CA 1
ATOM 2244 C C . VAL A 1 277 ? 17.736 -15.329 0.346 1.00 60.75 277 VAL A C 1
ATOM 2246 O O . VAL A 1 277 ? 18.426 -16.329 0.499 1.00 60.75 277 VAL A O 1
ATOM 2249 N N . ILE A 1 278 ? 17.163 -14.708 1.379 1.00 59.62 278 ILE A N 1
ATOM 2250 C CA . ILE A 1 278 ? 17.341 -15.147 2.773 1.00 59.62 278 ILE A CA 1
ATOM 2251 C C . ILE A 1 278 ? 16.659 -16.495 3.042 1.00 59.62 278 ILE A C 1
ATOM 2253 O O . ILE A 1 278 ? 17.182 -17.302 3.812 1.00 59.62 278 ILE A O 1
ATOM 2257 N N . GLU A 1 279 ? 15.497 -16.738 2.435 1.00 59.66 279 GLU A N 1
ATOM 2258 C CA . GLU A 1 279 ? 14.768 -18.005 2.557 1.00 59.66 279 GLU A CA 1
ATOM 2259 C C . GLU A 1 279 ? 15.491 -19.152 1.828 1.00 59.66 279 GLU A C 1
ATOM 2261 O O . GLU A 1 279 ? 15.451 -20.281 2.309 1.00 59.66 279 GLU A O 1
ATOM 2266 N N . GLY A 1 280 ? 16.214 -18.860 0.739 1.00 58.34 280 GLY A N 1
ATOM 2267 C CA . GLY A 1 280 ? 16.994 -19.830 -0.036 1.00 58.34 280 GLY A CA 1
ATOM 2268 C C . GLY A 1 280 ? 18.370 -20.205 0.533 1.00 58.34 280 GLY A C 1
ATOM 2269 O O . GLY A 1 280 ? 19.031 -21.068 -0.041 1.00 58.34 280 GLY A O 1
ATOM 2270 N N . PHE A 1 281 ? 18.819 -19.580 1.628 1.00 60.97 281 PHE A N 1
ATOM 2271 C CA . PHE A 1 281 ? 20.056 -19.961 2.314 1.00 60.97 281 PHE A CA 1
ATOM 2272 C C . PHE A 1 281 ? 19.780 -20.862 3.518 1.00 60.97 281 PHE A C 1
ATOM 2274 O O . PHE A 1 281 ? 19.136 -20.446 4.489 1.00 60.97 281 PHE A O 1
ATOM 2281 N N . ASP A 1 282 ? 20.337 -22.070 3.508 1.00 56.47 282 ASP A N 1
ATOM 2282 C CA . ASP A 1 282 ? 20.189 -23.026 4.611 1.00 56.47 282 ASP A CA 1
ATOM 2283 C C . ASP A 1 282 ? 21.040 -22.643 5.839 1.00 56.47 282 ASP A C 1
ATOM 2285 O O . ASP A 1 282 ? 20.555 -22.736 6.966 1.00 56.47 282 ASP A O 1
ATOM 2289 N N . ASP A 1 283 ? 22.225 -22.055 5.627 1.00 59.91 283 ASP A N 1
ATOM 2290 C CA . ASP A 1 283 ? 23.225 -21.752 6.673 1.00 59.91 283 ASP A CA 1
ATOM 2291 C C . ASP A 1 283 ? 23.022 -20.419 7.424 1.00 59.91 283 ASP A C 1
ATOM 2293 O O . ASP A 1 283 ? 23.884 -19.967 8.182 1.00 59.91 283 ASP A O 1
ATOM 2297 N N . VAL A 1 284 ? 21.893 -19.735 7.223 1.00 58.69 284 VAL A N 1
ATOM 2298 C CA . VAL A 1 284 ? 21.626 -18.455 7.899 1.00 58.69 284 VAL A CA 1
ATOM 2299 C C . VAL A 1 284 ? 21.013 -18.694 9.286 1.00 58.69 284 VAL A C 1
ATOM 2301 O O . VAL A 1 284 ? 19.953 -19.325 9.371 1.00 58.69 284 VAL A O 1
ATOM 2304 N N . PRO A 1 285 ? 21.578 -18.112 10.370 1.00 64.94 285 PRO A N 1
ATOM 2305 C CA . PRO A 1 285 ? 21.007 -18.210 11.710 1.00 64.94 285 PRO A CA 1
ATOM 2306 C C . PRO A 1 285 ? 19.537 -17.780 11.760 1.00 64.94 285 PRO A C 1
ATOM 2308 O O . PRO A 1 285 ? 19.135 -16.775 11.170 1.00 64.94 285 PRO A O 1
ATOM 2311 N N . THR A 1 286 ? 18.717 -18.493 12.533 1.00 65.19 286 THR A N 1
ATOM 2312 C CA . THR A 1 286 ? 17.274 -18.212 12.638 1.00 65.19 286 THR A CA 1
ATOM 2313 C C . THR A 1 286 ? 16.963 -16.816 13.177 1.00 65.19 286 THR A C 1
ATOM 2315 O O . THR A 1 286 ? 15.917 -16.262 12.844 1.00 65.19 286 THR A O 1
ATOM 2318 N N . SER A 1 287 ? 17.852 -16.230 13.986 1.00 62.78 287 SER A N 1
ATOM 2319 C CA . SER A 1 287 ? 17.751 -14.834 14.438 1.00 62.78 287 SER A CA 1
ATOM 2320 C C . SER A 1 287 ? 17.790 -13.863 13.259 1.00 62.78 287 SER A C 1
ATOM 2322 O O . SER A 1 287 ? 16.965 -12.959 13.172 1.00 62.78 287 SER A O 1
ATOM 2324 N N . VAL A 1 288 ? 18.673 -14.121 12.296 1.00 61.59 288 VAL A N 1
ATOM 2325 C CA . VAL A 1 288 ? 18.846 -13.332 11.075 1.00 61.59 288 VAL A CA 1
ATOM 2326 C C . VAL A 1 288 ? 17.697 -13.574 10.086 1.00 61.59 288 VAL A C 1
ATOM 2328 O O . VAL A 1 288 ? 17.183 -12.615 9.513 1.00 61.59 288 VAL A O 1
ATOM 2331 N N . LYS A 1 289 ? 17.206 -14.817 9.943 1.00 61.38 289 LYS A N 1
ATOM 2332 C CA . LYS A 1 289 ? 15.990 -15.106 9.149 1.00 61.38 289 LYS A CA 1
ATOM 2333 C C . LYS A 1 289 ? 14.756 -14.395 9.716 1.00 61.38 289 LYS A C 1
ATOM 2335 O O . LYS A 1 289 ? 14.000 -13.789 8.963 1.00 61.38 289 LYS A O 1
ATOM 2340 N N . ARG A 1 290 ? 14.567 -14.420 11.044 1.00 58.41 290 ARG A N 1
ATOM 2341 C CA . ARG A 1 290 ? 13.471 -13.706 11.732 1.00 58.41 290 ARG A CA 1
ATOM 2342 C C . ARG A 1 290 ? 13.595 -12.195 11.592 1.00 58.41 290 ARG A C 1
ATOM 2344 O O . ARG A 1 290 ? 12.591 -11.535 11.357 1.00 58.41 290 ARG A O 1
ATOM 2351 N N . TRP A 1 291 ? 14.811 -11.667 11.708 1.00 54.41 291 TRP A N 1
ATOM 2352 C CA . TRP A 1 291 ? 15.097 -10.250 11.490 1.00 54.41 291 TRP A CA 1
ATOM 2353 C C . TRP A 1 291 ? 14.792 -9.816 10.048 1.00 54.41 291 TRP A C 1
ATOM 2355 O O . TRP A 1 291 ? 14.365 -8.690 9.820 1.00 54.41 291 TRP A O 1
ATOM 2365 N N . GLY A 1 292 ? 14.931 -10.724 9.077 1.00 49.09 292 GLY A N 1
ATOM 2366 C CA . GLY A 1 292 ? 14.663 -10.457 7.670 1.00 49.09 292 GLY A CA 1
ATOM 2367 C C . GLY A 1 292 ? 13.197 -10.526 7.221 1.00 49.09 292 GLY A C 1
ATOM 2368 O O . GLY A 1 292 ? 12.933 -10.220 6.065 1.00 49.09 292 GLY A O 1
ATOM 2369 N N . ILE A 1 293 ? 12.220 -10.924 8.034 1.00 51.31 293 ILE A N 1
ATOM 2370 C CA . ILE A 1 293 ? 10.811 -10.984 7.596 1.00 51.31 293 ILE A CA 1
ATOM 2371 C C . ILE A 1 293 ? 10.091 -9.746 8.128 1.00 51.31 293 ILE A C 1
ATOM 2373 O O . ILE A 1 293 ? 9.619 -9.741 9.262 1.00 51.31 293 ILE A O 1
ATOM 2377 N N . ASP A 1 294 ? 10.017 -8.698 7.307 1.00 52.03 294 ASP A N 1
ATOM 2378 C CA . ASP A 1 294 ? 9.332 -7.454 7.659 1.00 52.03 294 ASP A CA 1
ATOM 2379 C C . ASP A 1 294 ? 7.817 -7.611 7.460 1.00 52.03 294 ASP A C 1
ATOM 2381 O O . ASP A 1 294 ? 7.304 -7.687 6.342 1.00 52.03 294 ASP A O 1
ATOM 2385 N N . ILE A 1 295 ? 7.095 -7.750 8.568 1.00 48.41 295 ILE A N 1
ATOM 2386 C CA . ILE A 1 295 ? 5.660 -7.499 8.632 1.00 48.41 295 ILE A CA 1
ATOM 2387 C C . ILE A 1 295 ? 5.556 -6.341 9.616 1.00 48.41 295 ILE A C 1
ATOM 2389 O O . ILE A 1 295 ? 5.773 -6.565 10.809 1.00 48.41 295 ILE A O 1
ATOM 2393 N N . ASP A 1 296 ? 5.183 -5.146 9.134 1.00 52.38 296 ASP A N 1
ATOM 2394 C CA . ASP A 1 296 ? 5.041 -3.891 9.909 1.00 52.38 296 ASP A CA 1
ATOM 2395 C C . ASP A 1 296 ? 4.365 -4.087 11.277 1.00 52.38 296 ASP A C 1
ATOM 2397 O O . ASP A 1 296 ? 4.546 -3.321 12.225 1.00 52.38 296 ASP A O 1
ATOM 2401 N N . LYS A 1 297 ? 3.521 -5.119 11.376 1.00 48.56 297 LYS A N 1
ATOM 2402 C CA . LYS A 1 297 ? 2.897 -5.598 12.603 1.00 48.56 297 LYS A CA 1
ATOM 2403 C C . LYS A 1 297 ? 2.826 -7.122 12.571 1.00 48.56 297 LYS A C 1
ATOM 2405 O O . LYS A 1 297 ? 1.807 -7.689 12.170 1.00 48.56 297 LYS A O 1
ATOM 2410 N N . HIS A 1 298 ? 3.880 -7.792 13.031 1.00 44.88 298 HIS A N 1
ATOM 2411 C CA . HIS A 1 298 ? 3.838 -9.215 13.388 1.00 44.88 298 HIS A CA 1
ATOM 2412 C C . HIS A 1 298 ? 2.759 -9.428 14.460 1.00 44.88 298 HIS A C 1
ATOM 2414 O O . HIS A 1 298 ? 2.995 -9.260 15.654 1.00 44.88 298 HIS A O 1
ATOM 2420 N N . HIS A 1 299 ? 1.550 -9.770 14.009 1.00 49.59 299 HIS A N 1
ATOM 2421 C CA . HIS A 1 299 ? 0.288 -9.757 14.752 1.00 49.59 299 HIS A CA 1
ATOM 2422 C C . HIS A 1 299 ? -0.280 -8.354 15.014 1.00 49.59 299 HIS A C 1
ATOM 2424 O O . HIS A 1 299 ? -0.183 -7.817 16.122 1.00 49.59 299 HIS A O 1
ATOM 2430 N N . VAL A 1 300 ? -1.052 -7.816 14.060 1.00 56.97 300 VAL A N 1
ATOM 2431 C CA . VAL A 1 300 ? -2.127 -6.871 14.412 1.00 56.97 300 VAL A CA 1
ATOM 2432 C C . VAL A 1 300 ? -3.159 -7.629 15.241 1.00 56.97 300 VAL A C 1
ATOM 2434 O O . VAL A 1 300 ? -4.195 -8.078 14.747 1.00 56.97 300 VAL A O 1
ATOM 2437 N N . LYS A 1 301 ? -2.873 -7.807 16.531 1.00 62.12 301 LYS A N 1
ATOM 2438 C CA . LYS A 1 301 ? -3.844 -8.333 17.477 1.00 62.12 301 LYS A CA 1
ATOM 2439 C C . LYS A 1 301 ? -4.973 -7.315 17.522 1.00 62.12 301 LYS A C 1
ATOM 2441 O O . LYS A 1 301 ? -4.831 -6.230 18.083 1.00 62.12 301 LYS A O 1
ATOM 2446 N N . LYS A 1 302 ? -6.108 -7.655 16.912 1.00 66.69 302 LYS A N 1
ATOM 2447 C CA . LYS A 1 302 ? -7.347 -6.910 17.121 1.00 66.69 302 LYS A CA 1
ATOM 2448 C C . LYS A 1 302 ? -7.677 -7.042 18.607 1.00 66.69 302 LYS A C 1
ATOM 2450 O O . LYS A 1 302 ? -8.147 -8.078 19.059 1.00 66.69 302 LYS A O 1
ATOM 2455 N N . SER A 1 303 ? -7.382 -5.998 19.378 1.00 67.81 303 SER A N 1
ATOM 2456 C CA . SER A 1 303 ? -7.658 -5.959 20.820 1.00 67.81 303 SER A CA 1
ATOM 2457 C C . SER A 1 303 ? -9.163 -5.957 21.113 1.00 67.81 303 SER A C 1
ATOM 2459 O O . SER A 1 303 ? -9.604 -6.310 22.209 1.00 67.81 303 SER A O 1
ATOM 2461 N N . ALA A 1 304 ? -9.973 -5.585 20.117 1.00 76.19 304 ALA A N 1
ATOM 2462 C CA . ALA A 1 304 ? -11.418 -5.653 20.180 1.00 76.19 304 ALA A CA 1
ATOM 2463 C C . ALA A 1 304 ? -11.909 -7.097 20.029 1.00 76.19 304 ALA A C 1
ATOM 2465 O O . ALA A 1 304 ? -11.598 -7.795 19.066 1.00 76.19 304 ALA A O 1
ATOM 2466 N N . ARG A 1 305 ? -12.748 -7.520 20.974 1.00 83.44 305 ARG A N 1
ATOM 2467 C CA . ARG A 1 305 ? -13.448 -8.800 20.897 1.00 83.44 305 ARG A CA 1
ATOM 2468 C C . ARG A 1 305 ? -14.456 -8.761 19.757 1.00 83.44 305 ARG A C 1
ATOM 2470 O O . ARG A 1 305 ? -15.282 -7.853 19.712 1.00 83.44 305 ARG A O 1
ATOM 2477 N N . THR A 1 306 ? -14.404 -9.765 18.890 1.00 86.12 306 THR A N 1
ATOM 2478 C CA . THR A 1 306 ? -15.390 -9.935 17.815 1.00 86.12 306 THR A CA 1
ATOM 2479 C C . THR A 1 306 ? -16.645 -10.623 18.341 1.00 86.12 306 THR A C 1
ATOM 2481 O O . THR A 1 306 ? -17.742 -10.296 17.901 1.00 86.12 306 THR A O 1
ATOM 2484 N N . GLU A 1 307 ? -16.502 -11.520 19.321 1.00 88.06 307 GLU A N 1
ATOM 2485 C CA . GLU A 1 307 ? -17.591 -12.306 19.910 1.00 88.06 307 GLU A CA 1
ATOM 2486 C C . GLU A 1 307 ? -17.485 -12.375 21.441 1.00 88.06 307 GLU A C 1
ATOM 2488 O O . GLU A 1 307 ? -16.394 -12.210 22.003 1.00 88.06 307 GLU A O 1
ATOM 2493 N N . PRO A 1 308 ? -18.607 -12.575 22.155 1.00 90.75 308 PRO A N 1
ATOM 2494 C CA . PRO A 1 308 ? -18.572 -12.807 23.592 1.00 90.75 308 PRO A CA 1
ATOM 2495 C C . PRO A 1 308 ? -17.921 -14.165 23.906 1.00 90.75 308 PRO A C 1
ATOM 2497 O O . PRO A 1 308 ? -18.307 -15.185 23.351 1.00 90.75 308 PRO A O 1
ATOM 2500 N N . LYS A 1 309 ? -17.000 -14.202 24.881 1.00 88.75 309 LYS A N 1
ATOM 2501 C CA . LYS A 1 309 ? -16.377 -15.455 25.370 1.00 88.75 309 LYS A CA 1
ATOM 2502 C C . LYS A 1 309 ? -17.367 -16.388 26.101 1.00 88.75 309 LYS A C 1
ATOM 2504 O O . LYS A 1 309 ? -17.049 -17.533 26.365 1.00 88.75 309 LYS A O 1
ATOM 2509 N N . SER A 1 310 ? -18.541 -15.889 26.489 1.00 88.38 310 SER A N 1
ATOM 2510 C CA . SER A 1 310 ? -19.505 -16.644 27.299 1.00 88.38 310 SER A CA 1
ATOM 2511 C C . SER A 1 310 ? -20.261 -17.697 26.477 1.00 88.38 310 SER A C 1
ATOM 2513 O O . SER A 1 310 ? -20.606 -17.461 25.317 1.00 88.38 310 SER A O 1
ATOM 2515 N N . GLU A 1 311 ? -20.569 -18.822 27.121 1.00 92.00 311 GLU A N 1
ATOM 2516 C CA . GLU A 1 311 ? -21.389 -19.919 26.584 1.00 92.00 311 GLU A CA 1
ATOM 2517 C C . GLU A 1 311 ? -22.903 -19.671 26.706 1.00 92.00 311 GLU A C 1
ATOM 2519 O O . GLU A 1 311 ? -23.698 -20.411 26.140 1.00 92.00 311 GLU A O 1
ATOM 2524 N N . ASN A 1 312 ? -23.330 -18.602 27.392 1.00 92.12 312 ASN A N 1
ATOM 2525 C CA . ASN A 1 312 ? -24.750 -18.296 27.565 1.00 92.12 312 ASN A CA 1
ATOM 2526 C C . ASN A 1 312 ? -25.436 -18.015 26.210 1.00 92.12 312 ASN A C 1
ATOM 2528 O O . ASN A 1 312 ? -25.136 -17.020 25.538 1.00 92.12 312 ASN A O 1
ATOM 2532 N N . VAL A 1 313 ? -26.399 -18.871 25.856 1.00 94.94 313 VAL A N 1
ATOM 2533 C CA . VAL A 1 313 ? -27.152 -18.824 24.594 1.00 94.94 313 VAL A CA 1
ATOM 2534 C C . VAL A 1 313 ? -27.917 -17.506 24.431 1.00 94.94 313 VAL A C 1
ATOM 2536 O O . VAL A 1 313 ? -27.829 -16.877 23.377 1.00 94.94 313 VAL A O 1
ATOM 2539 N N . TYR A 1 314 ? -28.583 -17.017 25.481 1.00 93.12 314 TYR A N 1
ATOM 2540 C CA . TYR A 1 314 ? -29.340 -15.760 25.445 1.00 93.12 314 TYR A CA 1
ATOM 2541 C C . TYR A 1 314 ? -28.444 -14.561 25.137 1.00 93.12 314 TYR A C 1
ATOM 2543 O O . TYR A 1 314 ? -28.793 -13.707 24.323 1.00 93.12 314 TYR A O 1
ATOM 2551 N N . LEU A 1 315 ? -27.243 -14.516 25.725 1.00 93.50 315 LEU A N 1
ATOM 2552 C CA . LEU A 1 315 ? -26.287 -13.445 25.441 1.00 93.50 315 LEU A CA 1
ATOM 2553 C C . LEU A 1 315 ? -25.827 -13.481 23.976 1.00 93.50 315 LEU A C 1
ATOM 2555 O O . LEU A 1 315 ? -25.688 -12.426 23.356 1.00 93.50 315 LEU A O 1
ATOM 2559 N N . ARG A 1 316 ? -25.610 -14.676 23.409 1.00 94.06 316 ARG A N 1
ATOM 2560 C CA . ARG A 1 316 ? -25.235 -14.846 21.995 1.00 94.06 316 ARG A CA 1
ATOM 2561 C C . ARG A 1 316 ? -26.360 -14.421 21.047 1.00 94.06 316 ARG A C 1
ATOM 2563 O O . ARG A 1 316 ? -26.084 -13.717 20.075 1.00 94.06 316 ARG A O 1
ATOM 2570 N N . LEU A 1 317 ? -27.612 -14.768 21.348 1.00 95.31 317 LEU A N 1
ATOM 2571 C CA . LEU A 1 317 ? -28.783 -14.334 20.575 1.00 95.31 317 LEU A CA 1
ATOM 2572 C C . LEU A 1 317 ? -28.930 -12.809 20.579 1.00 95.31 317 LEU A C 1
ATOM 2574 O O . LEU A 1 317 ? -29.111 -12.190 19.532 1.00 95.31 317 LEU A O 1
ATOM 2578 N N . LEU A 1 318 ? -28.752 -12.192 21.742 1.00 94.75 318 LEU A N 1
ATOM 2579 C CA . LEU A 1 318 ? -28.831 -10.745 21.918 1.00 94.75 318 LEU A CA 1
ATOM 2580 C C . LEU A 1 318 ? -27.686 -10.028 21.174 1.00 94.75 318 LEU A C 1
ATOM 2582 O O . LEU A 1 318 ? -27.907 -9.013 20.513 1.00 94.75 318 LEU A O 1
ATOM 2586 N N . VAL A 1 319 ? -26.472 -10.597 21.171 1.00 95.25 319 VAL A N 1
ATOM 2587 C CA . VAL A 1 319 ? -25.367 -10.124 20.317 1.00 95.25 319 VAL A CA 1
ATOM 2588 C C . VAL A 1 319 ? -25.713 -10.250 18.831 1.00 95.25 319 VAL A C 1
ATOM 2590 O O . VAL A 1 319 ? -25.427 -9.321 18.078 1.00 95.25 319 VAL A O 1
ATOM 2593 N N . LYS A 1 320 ? -26.351 -11.344 18.393 1.00 95.44 320 LYS A N 1
ATOM 2594 C CA . LYS A 1 320 ? -26.784 -11.524 16.996 1.00 95.44 320 LYS A CA 1
ATOM 2595 C C . LYS A 1 320 ? -27.818 -10.466 16.590 1.00 95.44 320 LYS A C 1
ATOM 2597 O O . LYS A 1 320 ? -27.660 -9.854 15.533 1.00 95.44 320 LYS A O 1
ATOM 2602 N N . LEU A 1 321 ? -28.793 -10.186 17.459 1.00 95.00 321 LEU A N 1
ATOM 2603 C CA . LEU A 1 321 ? -29.805 -9.142 17.273 1.00 95.00 321 LEU A CA 1
ATOM 2604 C C . LEU A 1 321 ? -29.169 -7.751 17.141 1.00 95.00 321 LEU A C 1
ATOM 2606 O O . LEU A 1 321 ? -29.366 -7.069 16.138 1.00 95.00 321 LEU A O 1
ATOM 2610 N N . TYR A 1 322 ? -28.329 -7.341 18.094 1.00 94.75 322 TYR A N 1
ATOM 2611 C CA . TYR A 1 322 ? -27.692 -6.021 18.039 1.00 94.75 322 TYR A CA 1
ATOM 2612 C C . TYR A 1 322 ? -26.621 -5.911 16.947 1.00 94.75 322 TYR A C 1
ATOM 2614 O O . TYR A 1 322 ? -26.379 -4.815 16.446 1.00 94.75 322 TYR A O 1
ATOM 2622 N N . ARG A 1 323 ? -26.010 -7.023 16.510 1.00 94.94 323 ARG A N 1
ATOM 2623 C CA . ARG A 1 323 ? -25.133 -7.062 15.325 1.00 94.94 323 ARG A CA 1
ATOM 2624 C C . ARG A 1 323 ? -25.930 -6.860 14.036 1.00 94.94 323 ARG A C 1
ATOM 2626 O O . ARG A 1 323 ? -25.394 -6.301 13.082 1.00 94.94 323 ARG A O 1
ATOM 2633 N N . PHE A 1 324 ? -27.177 -7.320 13.977 1.00 95.00 324 PHE A N 1
ATOM 2634 C CA . PHE A 1 324 ? -28.089 -7.024 12.873 1.00 95.00 324 PHE A CA 1
ATOM 2635 C C . PHE A 1 324 ? -28.527 -5.552 12.900 1.00 95.00 324 PHE A C 1
ATOM 2637 O O . PHE A 1 324 ? -28.319 -4.840 11.918 1.00 95.00 324 PHE A O 1
ATOM 2644 N N . LEU A 1 325 ? -29.010 -5.061 14.046 1.00 94.00 325 LEU A N 1
ATOM 2645 C CA . LEU A 1 325 ? -29.458 -3.672 14.198 1.00 94.00 325 LEU A CA 1
ATOM 2646 C C . LEU A 1 325 ? -28.338 -2.664 13.927 1.00 94.00 325 LEU A C 1
ATOM 2648 O O . LEU A 1 325 ? -28.541 -1.717 13.172 1.00 94.00 325 LEU A O 1
ATOM 2652 N N . ALA A 1 326 ? -27.134 -2.883 14.465 1.00 93.19 326 ALA A N 1
ATOM 2653 C CA . ALA A 1 326 ? -25.992 -1.988 14.263 1.00 93.19 326 ALA A CA 1
ATOM 2654 C C . ALA A 1 326 ? -25.532 -1.891 12.800 1.00 93.19 326 ALA A C 1
ATOM 2656 O O . ALA A 1 326 ? -24.923 -0.889 12.440 1.00 93.19 326 ALA A O 1
ATOM 2657 N N . ARG A 1 327 ? -25.809 -2.917 11.980 1.00 92.44 327 ARG A N 1
ATOM 2658 C CA . ARG A 1 327 ? -25.525 -2.909 10.537 1.00 92.44 327 ARG A CA 1
ATOM 2659 C C . ARG A 1 327 ? -26.625 -2.238 9.714 1.00 92.44 327 ARG A C 1
ATOM 2661 O O . ARG A 1 327 ? -26.322 -1.708 8.661 1.00 92.44 327 ARG A O 1
ATOM 2668 N N . ARG A 1 328 ? -27.887 -2.302 10.155 1.00 92.44 328 ARG A N 1
ATOM 2669 C CA . ARG A 1 328 ? -29.055 -1.836 9.380 1.00 92.44 328 ARG A CA 1
ATOM 2670 C C . ARG A 1 328 ? -29.529 -0.423 9.719 1.00 92.44 328 ARG A C 1
ATOM 2672 O O . ARG A 1 328 ? -30.195 0.184 8.898 1.00 92.44 328 ARG A O 1
ATOM 2679 N N . THR A 1 329 ? -29.241 0.074 10.921 1.00 86.31 329 THR A N 1
ATOM 2680 C CA . THR A 1 329 ? -29.808 1.343 11.431 1.00 86.31 329 THR A CA 1
ATOM 2681 C C . THR A 1 329 ? -28.779 2.457 11.623 1.00 86.31 329 THR A C 1
ATOM 2683 O O . THR A 1 329 ? -29.147 3.527 12.092 1.00 86.31 329 THR A O 1
ATOM 2686 N N . ASP A 1 330 ? -27.491 2.191 11.367 1.00 83.00 330 ASP A N 1
ATOM 2687 C CA . ASP A 1 330 ? -26.337 3.096 11.545 1.00 83.00 330 ASP A CA 1
ATOM 2688 C C . ASP A 1 330 ? -26.264 3.932 12.842 1.00 83.00 330 ASP A C 1
ATOM 2690 O O . ASP A 1 330 ? -25.427 4.825 12.991 1.00 83.00 330 ASP A O 1
ATOM 2694 N N . SER A 1 331 ? -27.060 3.583 13.854 1.00 89.19 331 SER A N 1
ATOM 2695 C CA . SER A 1 331 ? -27.109 4.289 15.129 1.00 89.19 331 SER A CA 1
ATOM 2696 C C . SER A 1 331 ? -25.865 4.008 15.976 1.00 89.19 331 SER A C 1
ATOM 2698 O O . SER A 1 331 ? -25.499 2.856 16.257 1.00 89.19 331 SER A O 1
ATOM 2700 N N . ARG A 1 332 ? -25.239 5.084 16.478 1.00 90.31 332 ARG A N 1
ATOM 2701 C CA . ARG A 1 332 ? -24.113 5.011 17.428 1.00 90.31 332 ARG A CA 1
ATOM 2702 C C . ARG A 1 332 ? -24.499 4.262 18.708 1.00 90.31 332 ARG A C 1
ATOM 2704 O O . ARG A 1 332 ? -23.642 3.596 19.295 1.00 90.31 332 ARG A O 1
ATOM 2711 N N . PHE A 1 333 ? -25.768 4.329 19.115 1.00 92.75 333 PHE A N 1
ATOM 2712 C CA . PHE A 1 333 ? -26.293 3.605 20.273 1.00 92.75 333 PHE A CA 1
ATOM 2713 C C . PHE A 1 333 ? -26.157 2.087 20.092 1.00 92.75 333 PHE A C 1
ATOM 2715 O O . PHE A 1 333 ? -25.551 1.423 20.933 1.00 92.75 333 PHE A O 1
ATOM 2722 N N . ASN A 1 334 ? -26.603 1.546 18.955 1.00 93.94 334 ASN A N 1
ATOM 2723 C CA . ASN A 1 334 ? -26.552 0.107 18.680 1.00 93.94 334 ASN A CA 1
ATOM 2724 C C . ASN A 1 334 ? -25.113 -0.420 18.612 1.00 93.94 334 ASN A C 1
ATOM 2726 O O . ASN A 1 334 ? -24.809 -1.463 19.196 1.00 93.94 334 ASN A O 1
ATOM 2730 N N . ARG A 1 335 ? -24.189 0.335 17.997 1.00 93.50 335 ARG A N 1
ATOM 2731 C CA . ARG A 1 335 ? -22.751 -0.004 18.008 1.00 93.50 335 ARG A CA 1
ATOM 2732 C C . ARG A 1 335 ? -22.176 0.002 19.433 1.00 93.50 335 ARG A C 1
ATOM 2734 O O . ARG A 1 335 ? -21.364 -0.859 19.778 1.00 93.50 335 ARG A O 1
ATOM 2741 N N . ALA A 1 336 ? -22.607 0.940 20.282 1.00 92.88 336 ALA A N 1
ATOM 2742 C CA . ALA A 1 336 ? -22.173 1.020 21.675 1.00 92.88 336 ALA A CA 1
ATOM 2743 C C . ALA A 1 336 ? -22.714 -0.136 22.532 1.00 92.88 336 ALA A C 1
ATOM 2745 O O . ALA A 1 336 ? -21.948 -0.714 23.308 1.00 92.88 336 ALA A O 1
ATOM 2746 N N . VAL A 1 337 ? -23.992 -0.502 22.384 1.00 93.69 337 VAL A N 1
ATOM 2747 C CA . VAL A 1 337 ? -24.597 -1.653 23.075 1.00 93.69 337 VAL A CA 1
ATOM 2748 C C . VAL A 1 337 ? -23.907 -2.949 22.646 1.00 93.69 337 VAL A C 1
ATOM 2750 O O . VAL A 1 337 ? -23.439 -3.692 23.508 1.00 93.69 337 VAL A O 1
ATOM 2753 N N . LEU A 1 338 ? -23.713 -3.166 21.339 1.00 94.50 338 LEU A N 1
ATOM 2754 C CA . LEU A 1 338 ? -23.013 -4.336 20.797 1.00 94.50 338 LEU A CA 1
ATOM 2755 C C . LEU A 1 338 ? -21.605 -4.497 21.387 1.00 94.50 338 LEU A C 1
ATOM 2757 O O . LEU A 1 338 ? -21.256 -5.565 21.896 1.00 94.50 338 LEU A O 1
ATOM 2761 N N . LYS A 1 339 ? -20.812 -3.416 21.393 1.00 92.44 339 LYS A N 1
ATOM 2762 C CA . LYS A 1 339 ? -19.460 -3.424 21.970 1.00 92.44 339 LYS A CA 1
ATOM 2763 C C . LYS A 1 339 ? -19.481 -3.781 23.457 1.00 92.44 339 LYS A C 1
ATOM 2765 O O . LYS A 1 339 ? -18.596 -4.494 23.924 1.00 92.44 339 LYS A O 1
ATOM 2770 N N . ARG A 1 340 ? -20.476 -3.298 24.210 1.00 91.88 340 ARG A N 1
ATOM 2771 C CA . ARG A 1 340 ? -20.613 -3.566 25.651 1.00 91.88 340 ARG A CA 1
ATOM 2772 C C . ARG A 1 340 ? -21.065 -4.995 25.944 1.00 91.88 340 ARG A C 1
ATOM 2774 O O . ARG A 1 340 ? -20.575 -5.574 26.906 1.00 91.88 340 ARG A O 1
ATOM 2781 N N . LEU A 1 341 ? -21.917 -5.595 25.115 1.00 93.19 341 LEU A N 1
ATOM 2782 C CA . LEU A 1 341 ? -22.325 -6.999 25.268 1.00 93.19 341 LEU A CA 1
ATOM 2783 C C . LEU A 1 341 ? -21.139 -7.968 25.144 1.00 93.19 341 LEU A C 1
ATOM 2785 O O . LEU A 1 341 ? -21.084 -8.974 25.851 1.00 93.19 341 LEU A O 1
ATOM 2789 N N . MET A 1 342 ? -20.155 -7.628 24.306 1.00 92.00 342 MET A N 1
ATOM 2790 C CA . MET A 1 342 ? -18.930 -8.413 24.098 1.00 92.00 342 MET A CA 1
ATOM 2791 C C . MET A 1 342 ? -17.881 -8.243 25.217 1.00 92.00 342 MET A C 1
ATOM 2793 O O . MET A 1 342 ? -16.913 -9.008 25.292 1.00 92.00 342 MET A O 1
ATOM 2797 N N . MET A 1 343 ? -18.044 -7.258 26.109 1.00 89.44 343 MET A N 1
ATOM 2798 C CA . MET A 1 343 ? -17.087 -6.992 27.187 1.00 89.44 343 MET A CA 1
ATOM 2799 C C . MET A 1 343 ? -17.038 -8.128 28.223 1.00 89.44 343 MET A C 1
ATOM 2801 O O . MET A 1 343 ? -18.028 -8.814 28.507 1.00 89.44 343 MET A O 1
ATOM 2805 N N . SER A 1 344 ? -15.866 -8.308 28.841 1.00 88.00 344 SER A N 1
ATOM 2806 C CA . SER A 1 344 ? -15.708 -9.184 30.009 1.00 88.00 344 SER A CA 1
ATOM 2807 C C . SER A 1 344 ? -16.575 -8.706 31.172 1.00 88.00 344 SER A C 1
ATOM 2809 O O . SER A 1 344 ? -16.964 -7.541 31.229 1.00 88.00 344 SER A O 1
ATOM 2811 N N . ARG A 1 345 ? -16.855 -9.604 32.122 1.00 84.88 345 ARG A N 1
ATOM 2812 C CA . ARG A 1 345 ? -17.594 -9.268 33.345 1.00 84.88 345 ARG A CA 1
ATOM 2813 C C . ARG A 1 345 ? -16.896 -8.167 34.153 1.00 84.88 345 ARG A C 1
ATOM 2815 O O . ARG A 1 345 ? -17.567 -7.251 34.597 1.00 84.88 345 ARG A O 1
ATOM 2822 N N . VAL A 1 346 ? -15.562 -8.196 34.231 1.00 85.38 346 VAL A N 1
ATOM 2823 C CA . VAL A 1 346 ? -14.748 -7.158 34.898 1.00 85.38 346 VAL A CA 1
ATOM 2824 C C . VAL A 1 346 ? -14.965 -5.773 34.271 1.00 85.38 346 VAL A C 1
ATOM 2826 O O . VAL A 1 346 ? -15.174 -4.791 34.973 1.00 85.38 346 VAL A O 1
ATOM 2829 N N . ASN A 1 347 ? -15.008 -5.693 32.936 1.00 85.94 347 ASN A N 1
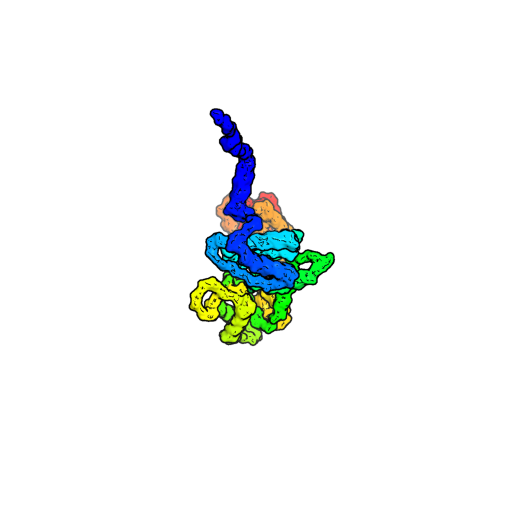ATOM 2830 C CA . ASN A 1 347 ? -15.243 -4.431 32.223 1.00 85.94 347 ASN A CA 1
ATOM 2831 C C . ASN A 1 347 ? -16.722 -3.997 32.216 1.00 85.94 347 ASN A C 1
ATOM 2833 O O . ASN A 1 347 ? -17.025 -2.854 31.865 1.00 85.94 347 ASN A O 1
ATOM 2837 N N . ARG A 1 348 ? -17.636 -4.890 32.617 1.00 86.88 348 ARG A N 1
ATOM 2838 C CA . ARG A 1 348 ? -19.059 -4.626 32.872 1.00 86.88 348 ARG A CA 1
ATOM 2839 C C . ARG A 1 348 ? -19.320 -4.535 34.378 1.00 86.88 348 ARG A C 1
ATOM 2841 O O . ARG A 1 348 ? -20.096 -5.316 34.926 1.00 86.88 348 ARG A O 1
ATOM 2848 N N . ALA A 1 349 ? -18.653 -3.581 35.027 1.00 88.19 349 ALA A N 1
ATOM 2849 C CA . ALA A 1 349 ? -18.853 -3.283 36.444 1.00 88.19 349 ALA A CA 1
ATOM 2850 C C . ALA A 1 349 ? -20.334 -3.042 36.752 1.00 88.19 349 ALA A C 1
ATOM 2852 O O . ALA A 1 349 ? -21.020 -2.422 35.942 1.00 88.19 349 ALA A O 1
ATOM 2853 N N . THR A 1 350 ? -20.812 -3.517 37.899 1.00 91.44 350 THR A N 1
ATOM 2854 C CA . THR A 1 350 ? -22.208 -3.374 38.332 1.00 91.44 350 THR A CA 1
ATOM 2855 C C . THR A 1 350 ? -22.608 -1.904 38.497 1.00 91.44 350 THR A C 1
ATOM 2857 O O . THR A 1 350 ? -21.765 -1.025 38.701 1.00 91.44 350 THR A O 1
ATOM 2860 N N . LEU A 1 351 ? -23.905 -1.621 38.364 1.00 92.00 351 LEU A N 1
ATOM 2861 C CA . LEU A 1 351 ? -24.460 -0.279 38.547 1.00 92.00 351 LEU A CA 1
ATOM 2862 C C . LEU A 1 351 ? -25.390 -0.272 39.761 1.00 92.00 351 LEU A C 1
ATOM 2864 O O . LEU A 1 351 ? -26.285 -1.109 39.830 1.00 92.00 351 LEU A O 1
ATOM 2868 N N . SER A 1 352 ? -25.178 0.656 40.695 1.00 91.69 352 SER A N 1
ATOM 2869 C CA . SER A 1 352 ? -26.055 0.828 41.855 1.00 91.69 352 SER A CA 1
ATOM 2870 C C . SER A 1 352 ? -27.317 1.608 41.492 1.00 91.69 352 SER A C 1
ATOM 2872 O O . SER A 1 352 ? -27.286 2.518 40.654 1.00 91.69 352 SER A O 1
ATOM 2874 N N . LEU A 1 353 ? -28.421 1.287 42.162 1.00 90.56 353 LEU A N 1
ATOM 2875 C CA . LEU A 1 353 ? -29.696 1.982 41.998 1.00 90.56 353 LEU A CA 1
ATOM 2876 C C . LEU A 1 353 ? -29.617 3.461 42.425 1.00 90.56 353 LEU A C 1
ATOM 2878 O O . LEU A 1 353 ? -30.135 4.326 41.721 1.00 90.56 353 LEU A O 1
ATOM 2882 N N . SER A 1 354 ? -28.843 3.779 43.470 1.00 89.88 354 SER A N 1
ATOM 2883 C CA . SER A 1 354 ? -28.524 5.157 43.892 1.00 89.88 354 SER A CA 1
ATOM 2884 C C . SER A 1 354 ? -27.921 6.008 42.773 1.00 89.88 354 SER A C 1
ATOM 2886 O O . SER A 1 354 ? -28.225 7.194 42.618 1.00 89.88 354 SER A O 1
ATOM 2888 N N . ARG A 1 355 ? -27.083 5.398 41.930 1.00 88.81 355 ARG A N 1
ATOM 2889 C CA . ARG A 1 355 ? -26.470 6.091 40.802 1.00 88.81 355 ARG A CA 1
ATOM 2890 C C . ARG A 1 355 ? -27.476 6.343 39.689 1.00 88.81 355 ARG A C 1
ATOM 2892 O O . ARG A 1 355 ? -27.461 7.429 39.120 1.00 88.81 355 ARG A O 1
ATOM 2899 N N . ILE A 1 356 ? -28.345 5.377 39.394 1.00 89.62 356 ILE A N 1
ATOM 2900 C CA . ILE A 1 356 ? -29.446 5.576 38.440 1.00 89.62 356 ILE A CA 1
ATOM 2901 C C . ILE A 1 356 ? -30.332 6.727 38.922 1.00 89.62 356 ILE A C 1
ATOM 2903 O O . ILE A 1 356 ? -30.577 7.655 38.156 1.00 89.62 356 ILE A O 1
ATOM 2907 N N . HIS A 1 357 ? -30.712 6.714 40.203 1.00 88.75 357 HIS A N 1
ATOM 2908 C CA . HIS A 1 357 ? -31.516 7.760 40.827 1.00 88.75 357 HIS A CA 1
ATOM 2909 C C . HIS A 1 357 ? -30.885 9.149 40.640 1.00 88.75 357 HIS A C 1
ATOM 2911 O O . HIS A 1 357 ? -31.523 10.060 40.124 1.00 88.75 357 HIS A O 1
ATOM 2917 N N . ARG A 1 358 ? -29.586 9.295 40.936 1.00 88.12 358 ARG A N 1
ATOM 2918 C CA . ARG A 1 358 ? -28.865 10.566 40.761 1.00 88.12 358 ARG A CA 1
ATOM 2919 C C . ARG A 1 358 ? -28.804 11.049 39.306 1.00 88.12 358 ARG A C 1
ATOM 2921 O O . ARG A 1 358 ? -28.958 12.237 39.073 1.00 88.12 358 ARG A O 1
ATOM 2928 N N . PHE A 1 359 ? -28.548 10.165 38.338 1.00 86.38 359 PHE A N 1
ATOM 2929 C CA . PHE A 1 359 ? -28.405 10.563 36.926 1.00 86.38 359 PHE A CA 1
ATOM 2930 C C . PHE A 1 359 ? -29.739 10.830 36.224 1.00 86.38 359 PHE A C 1
ATOM 2932 O O . PHE A 1 359 ? -29.764 11.574 35.243 1.00 86.38 359 PHE A O 1
ATOM 2939 N N . MET A 1 360 ? -30.818 10.199 36.690 1.00 86.44 360 MET A N 1
ATOM 2940 C CA . MET A 1 360 ? -32.150 10.348 36.105 1.00 86.44 360 MET A CA 1
ATOM 2941 C C . MET A 1 360 ? -32.971 11.457 36.773 1.00 86.44 360 MET A C 1
ATOM 2943 O O . MET A 1 360 ? -33.885 11.959 36.135 1.00 86.44 360 MET A O 1
ATOM 2947 N N . ARG A 1 361 ? -32.629 11.895 37.997 1.00 82.38 361 ARG A N 1
ATOM 2948 C CA . ARG A 1 361 ? -33.340 12.973 38.714 1.00 82.38 361 ARG A CA 1
ATOM 2949 C C . ARG A 1 361 ? -33.459 14.268 37.902 1.00 82.38 361 ARG A C 1
ATOM 2951 O O . ARG A 1 361 ? -34.519 14.882 37.889 1.00 82.38 361 ARG A O 1
ATOM 2958 N N . ASP A 1 362 ? -32.392 14.646 37.201 1.00 76.62 362 ASP A N 1
ATOM 2959 C CA . ASP A 1 362 ? -32.330 15.907 36.449 1.00 76.62 362 ASP A CA 1
ATOM 2960 C C . ASP A 1 362 ? -32.892 15.787 35.019 1.00 76.62 362 ASP A C 1
ATOM 2962 O O . ASP A 1 362 ? -32.961 16.773 34.285 1.00 76.62 362 ASP A O 1
ATOM 2966 N N . ARG A 1 363 ? -33.294 14.583 34.587 1.00 74.31 363 ARG A N 1
ATOM 2967 C CA . ARG A 1 363 ? -33.790 14.319 33.229 1.00 74.31 363 ARG A CA 1
ATOM 2968 C C . ARG A 1 363 ? -35.294 14.054 33.270 1.00 74.31 363 ARG A C 1
ATOM 2970 O O . ARG A 1 363 ? -35.721 12.960 33.616 1.00 74.31 363 ARG A O 1
ATOM 2977 N N . LYS A 1 364 ? -36.082 15.074 32.913 1.00 57.09 364 LYS A N 1
ATOM 2978 C CA . LYS A 1 364 ? -37.557 15.070 32.994 1.00 57.09 364 LYS A CA 1
ATOM 2979 C C . LYS A 1 364 ? -38.269 14.389 31.820 1.00 57.09 364 LYS A C 1
ATOM 2981 O O . LYS A 1 364 ? -39.454 14.092 31.923 1.00 57.09 364 LYS A O 1
ATOM 2986 N N . ASP A 1 365 ? -37.570 14.124 30.722 1.00 60.53 365 ASP A N 1
ATOM 2987 C CA . ASP A 1 365 ? -38.149 13.396 29.592 1.00 60.53 365 ASP A CA 1
ATOM 2988 C C . ASP A 1 365 ? -38.238 11.907 29.924 1.00 60.53 365 ASP A C 1
ATOM 2990 O O . ASP A 1 365 ? -37.322 11.391 30.561 1.00 60.53 365 ASP A O 1
ATOM 2994 N N . SER A 1 366 ? -39.285 11.215 29.450 1.00 65.81 366 SER A N 1
ATOM 2995 C CA . SER A 1 366 ? -39.542 9.762 29.557 1.00 65.81 366 SER A CA 1
ATOM 2996 C C . SER A 1 366 ? -38.448 8.899 28.903 1.00 65.81 366 SER A C 1
ATOM 2998 O O . SER A 1 366 ? -38.686 8.102 27.994 1.00 65.81 366 SER A O 1
ATOM 3000 N N . GLN A 1 367 ? -37.206 9.109 29.317 1.00 79.12 367 GLN A N 1
ATOM 3001 C CA . GLN A 1 367 ? -36.019 8.510 28.768 1.00 79.12 367 GLN A CA 1
ATOM 3002 C C . GLN A 1 367 ? -35.809 7.169 29.445 1.00 79.12 367 GLN A C 1
ATOM 3004 O O . GLN A 1 367 ? -35.755 7.053 30.669 1.00 79.12 367 GLN A O 1
ATOM 3009 N N . THR A 1 368 ? -35.659 6.136 28.630 1.00 89.06 368 THR A N 1
ATOM 3010 C CA . THR A 1 368 ? -35.362 4.802 29.139 1.00 89.06 368 THR A CA 1
ATOM 3011 C C . THR A 1 368 ? -33.898 4.742 29.564 1.00 89.06 368 THR A C 1
ATOM 3013 O O . THR A 1 368 ? -32.993 5.014 28.767 1.00 89.06 368 THR A O 1
ATOM 3016 N N . CYS A 1 369 ? -33.643 4.367 30.815 1.00 91.50 369 CYS A N 1
ATOM 3017 C CA . CYS A 1 369 ? -32.293 4.166 31.325 1.00 91.50 369 CYS A CA 1
ATOM 3018 C C . CYS A 1 369 ? -31.770 2.802 30.860 1.00 91.50 369 CYS A C 1
ATOM 3020 O O . CYS A 1 369 ? -32.301 1.763 31.239 1.00 91.50 369 CYS A O 1
ATOM 3022 N N . VAL A 1 370 ? -30.698 2.782 30.070 1.00 94.12 370 VAL A N 1
ATOM 3023 C CA . VAL A 1 370 ? -30.120 1.555 29.513 1.00 94.12 370 VAL A CA 1
ATOM 3024 C C . VAL A 1 370 ? -28.765 1.277 30.144 1.00 94.12 370 VAL A C 1
ATOM 3026 O O . VAL A 1 370 ? -27.847 2.100 30.090 1.00 94.12 370 VAL A O 1
ATOM 3029 N N . PHE A 1 371 ? -28.599 0.076 30.693 1.00 94.62 371 PHE A N 1
ATOM 3030 C CA . PHE A 1 371 ? -27.350 -0.365 31.291 1.00 94.62 371 PHE A CA 1
ATOM 3031 C C . PHE A 1 371 ? -26.986 -1.802 30.895 1.00 94.62 371 PHE A C 1
ATOM 3033 O O . PHE A 1 371 ? -27.671 -2.769 31.206 1.00 94.62 371 PHE A O 1
ATOM 3040 N N . VAL A 1 372 ? -25.841 -1.975 30.232 1.00 94.00 372 VAL A N 1
ATOM 3041 C CA . VAL A 1 372 ? -25.363 -3.300 29.801 1.00 94.00 372 VAL A CA 1
ATOM 3042 C C . VAL A 1 372 ? -24.573 -3.969 30.932 1.00 94.00 372 VAL A C 1
ATOM 3044 O O . VAL A 1 372 ? -23.341 -3.971 30.935 1.00 94.00 372 VAL A O 1
ATOM 3047 N N . GLY A 1 373 ? -25.278 -4.535 31.908 1.00 93.12 373 GLY A N 1
ATOM 3048 C CA . GLY A 1 373 ? -24.678 -5.216 33.056 1.00 93.12 373 GLY A CA 1
ATOM 3049 C C . GLY A 1 373 ? -25.715 -5.637 34.095 1.00 93.12 373 GLY A C 1
ATOM 3050 O O . GLY A 1 373 ? -26.901 -5.732 33.785 1.00 93.12 373 GLY A O 1
ATOM 3051 N N . THR A 1 374 ? -25.256 -5.914 35.319 1.00 92.94 374 THR A N 1
ATOM 3052 C CA . THR A 1 374 ? -26.141 -6.196 36.461 1.00 92.94 374 THR A CA 1
ATOM 3053 C C . THR A 1 374 ? -26.394 -4.927 37.267 1.00 92.94 374 THR A C 1
ATOM 3055 O O . THR A 1 374 ? -25.434 -4.258 37.662 1.00 92.94 374 THR A O 1
ATOM 3058 N N . VAL A 1 375 ? -27.664 -4.616 37.514 1.00 94.56 375 VAL A N 1
ATOM 3059 C CA . VAL A 1 375 ? -28.070 -3.546 38.434 1.00 94.56 375 VAL A CA 1
ATOM 3060 C C . VAL A 1 375 ? -28.205 -4.133 39.836 1.00 94.56 375 VAL A C 1
ATOM 3062 O O . VAL A 1 375 ? -28.816 -5.191 40.005 1.00 94.56 375 VAL A O 1
ATOM 3065 N N . VAL A 1 376 ? -27.587 -3.469 40.809 1.00 93.31 376 VAL A N 1
ATOM 3066 C CA . VAL A 1 376 ? -27.505 -3.882 42.215 1.00 93.31 376 VAL A CA 1
ATOM 3067 C C . VAL A 1 376 ? -28.133 -2.807 43.092 1.00 93.31 376 VAL A C 1
ATOM 3069 O O . VAL A 1 376 ? -28.186 -1.634 42.714 1.00 93.31 376 VAL A O 1
ATOM 3072 N N . ASP A 1 377 ? -28.645 -3.234 44.238 1.00 91.69 377 ASP A N 1
ATOM 3073 C CA . ASP A 1 377 ? -29.269 -2.344 45.205 1.00 91.69 377 ASP A CA 1
ATOM 3074 C C . ASP A 1 377 ? -28.236 -1.517 45.963 1.00 91.69 377 ASP A C 1
ATOM 3076 O O . ASP A 1 377 ? -27.051 -1.853 46.004 1.00 91.69 377 ASP A O 1
ATOM 3080 N N . ASP A 1 378 ? -28.710 -0.433 46.552 1.00 88.50 378 ASP A N 1
ATOM 3081 C CA . ASP A 1 378 ? -27.958 0.363 47.508 1.00 88.50 378 ASP A CA 1
ATOM 3082 C C . ASP A 1 378 ? -28.891 0.664 48.677 1.00 88.50 378 ASP A C 1
ATOM 3084 O O . ASP A 1 378 ? -29.792 1.496 48.561 1.00 88.50 378 ASP A O 1
ATOM 3088 N N . ASP A 1 379 ? -28.701 -0.042 49.790 1.00 86.44 379 ASP A N 1
ATOM 3089 C CA . ASP A 1 379 ? -29.588 0.034 50.957 1.00 86.44 379 ASP A CA 1
ATOM 3090 C C . ASP A 1 379 ? -29.596 1.431 51.595 1.00 86.44 379 ASP A C 1
ATOM 3092 O O . ASP A 1 379 ? -30.539 1.794 52.291 1.00 86.44 379 ASP A O 1
ATOM 3096 N N . ARG A 1 380 ? -28.574 2.249 51.306 1.00 88.81 380 ARG A N 1
ATOM 3097 C CA . ARG A 1 380 ? -28.467 3.646 51.757 1.00 88.81 380 ARG A CA 1
ATOM 3098 C C . ARG A 1 380 ? -29.484 4.558 51.083 1.00 88.81 380 ARG A C 1
ATOM 3100 O O . ARG A 1 380 ? -29.755 5.645 51.584 1.00 88.81 380 ARG A O 1
ATOM 3107 N N . LEU A 1 381 ? -30.002 4.153 49.924 1.00 86.19 381 LEU A N 1
ATOM 3108 C CA . LEU A 1 381 ? -31.130 4.830 49.313 1.00 86.19 381 LEU A CA 1
ATOM 3109 C C . LEU A 1 381 ? -32.407 4.285 49.961 1.00 86.19 381 LEU A C 1
ATOM 3111 O O . LEU A 1 381 ? -32.812 3.154 49.681 1.00 86.19 381 LEU A O 1
ATOM 3115 N N . LEU A 1 382 ? -32.987 5.094 50.850 1.00 82.31 382 LEU A N 1
ATOM 3116 C CA . LEU A 1 382 ? -34.187 4.751 51.613 1.00 82.31 382 LEU A CA 1
ATOM 3117 C C . LEU A 1 382 ? -35.412 4.683 50.698 1.00 82.31 382 LEU A C 1
ATOM 3119 O O . LEU A 1 382 ? -36.018 3.620 50.568 1.00 82.31 382 LEU A O 1
ATOM 3123 N N . ASP A 1 383 ? -35.676 5.777 49.984 1.00 81.88 383 ASP A N 1
ATOM 3124 C CA . ASP A 1 383 ? -36.816 5.902 49.084 1.00 81.88 383 ASP A CA 1
ATOM 3125 C C . ASP A 1 383 ? -36.356 6.113 47.640 1.00 81.88 383 ASP A C 1
ATOM 3127 O O . ASP A 1 383 ? -35.421 6.865 47.340 1.00 81.88 383 ASP A O 1
ATOM 3131 N N . PHE A 1 384 ? -36.998 5.383 46.731 1.00 81.88 384 PHE A N 1
ATOM 3132 C CA . PHE A 1 384 ? -36.795 5.503 45.297 1.00 81.88 384 PHE A CA 1
ATOM 3133 C C . PHE A 1 384 ? -38.113 5.955 44.675 1.00 81.88 384 PHE A C 1
ATOM 3135 O O . PHE A 1 384 ? -38.977 5.130 44.400 1.00 81.88 384 PHE A O 1
ATOM 3142 N N . ASP A 1 385 ? -38.247 7.258 44.433 1.00 82.19 385 ASP A N 1
ATOM 3143 C CA . ASP A 1 385 ? -39.524 7.870 44.017 1.00 82.19 385 ASP A CA 1
ATOM 3144 C C . ASP A 1 385 ? -39.592 8.168 42.509 1.00 82.19 385 ASP A C 1
ATOM 3146 O O . ASP A 1 385 ? -40.504 8.831 42.011 1.00 82.19 385 ASP A O 1
ATOM 3150 N N . LEU A 1 386 ? -38.603 7.695 41.746 1.00 81.88 386 LEU A N 1
ATOM 3151 C CA . LEU A 1 386 ? -38.492 7.955 40.314 1.00 81.88 386 LEU A CA 1
ATOM 3152 C C . LEU A 1 386 ? -39.202 6.871 39.493 1.00 81.88 386 LEU A C 1
ATOM 3154 O O . LEU A 1 386 ? -38.735 5.735 39.392 1.00 81.88 386 LEU A O 1
ATOM 3158 N N . LYS A 1 387 ? -40.279 7.261 38.804 1.00 87.88 387 LYS A N 1
ATOM 3159 C CA . LYS A 1 387 ? -40.945 6.440 37.781 1.00 87.88 387 LYS A CA 1
ATOM 3160 C C . LYS A 1 387 ? -40.098 6.395 36.511 1.00 87.88 387 LYS A C 1
ATOM 3162 O O . LYS A 1 387 ? -40.197 7.271 35.656 1.00 87.88 387 LYS A O 1
ATOM 3167 N N . ILE A 1 388 ? -39.240 5.384 36.397 1.00 88.38 388 ILE A N 1
ATOM 3168 C CA . ILE A 1 388 ? -38.352 5.206 35.242 1.00 88.38 388 ILE A CA 1
ATOM 3169 C C . ILE A 1 388 ? -38.452 3.800 34.656 1.00 88.38 388 ILE A C 1
ATOM 3171 O O . ILE A 1 388 ? -38.607 2.813 35.376 1.00 88.38 388 ILE A O 1
ATOM 3175 N N . THR A 1 389 ? -38.286 3.711 33.339 1.00 92.06 389 THR A N 1
ATOM 3176 C CA . THR A 1 389 ? -38.081 2.438 32.644 1.00 92.06 389 THR A CA 1
ATOM 3177 C C . THR A 1 389 ? -36.587 2.126 32.606 1.00 92.06 389 THR A C 1
ATOM 3179 O O . THR A 1 389 ? -35.794 2.917 32.083 1.00 92.06 389 THR A O 1
ATOM 3182 N N . VAL A 1 390 ? -36.182 0.977 33.150 1.00 93.31 390 VAL A N 1
ATOM 3183 C CA . VAL A 1 390 ? -34.777 0.551 33.215 1.00 93.31 390 VAL A CA 1
ATOM 3184 C C . VAL A 1 390 ? -34.572 -0.723 32.403 1.00 93.31 390 VAL A C 1
ATOM 3186 O O . VAL A 1 390 ? -35.192 -1.748 32.666 1.00 93.31 390 VAL A O 1
ATOM 3189 N N . CYS A 1 391 ? -33.641 -0.676 31.451 1.00 95.44 391 CYS A N 1
ATOM 3190 C CA . CYS A 1 391 ? -33.187 -1.821 30.671 1.00 95.44 391 CYS A CA 1
ATOM 3191 C C . CYS A 1 391 ? -31.838 -2.325 31.183 1.00 95.44 391 CYS A C 1
ATOM 3193 O O . CYS A 1 391 ? -30.859 -1.570 31.184 1.00 95.44 391 CYS A O 1
ATOM 3195 N N . ALA A 1 392 ? -31.744 -3.607 31.548 1.00 95.19 392 ALA A N 1
ATOM 3196 C CA . ALA A 1 392 ? -30.468 -4.229 31.901 1.00 95.19 392 ALA A CA 1
ATOM 3197 C C . ALA A 1 392 ? -30.386 -5.718 31.546 1.00 95.19 392 ALA A C 1
ATOM 3199 O O . ALA A 1 392 ? -31.365 -6.334 31.144 1.00 95.19 392 ALA A O 1
ATOM 3200 N N . LEU A 1 393 ? -29.188 -6.306 31.683 1.00 93.81 393 LEU A N 1
ATOM 3201 C CA . LEU A 1 393 ? -28.994 -7.747 31.461 1.00 93.81 393 LEU A CA 1
ATOM 3202 C C . LEU A 1 393 ? -29.500 -8.581 32.638 1.00 93.81 393 LEU A C 1
ATOM 3204 O O . LEU A 1 393 ? -29.941 -9.709 32.454 1.00 93.81 393 LEU A O 1
ATOM 3208 N N . ARG A 1 394 ? -29.363 -8.054 33.858 1.00 93.31 394 ARG A N 1
ATOM 3209 C CA . ARG A 1 394 ? -29.802 -8.717 35.084 1.00 93.31 394 ARG A CA 1
ATOM 3210 C C . ARG A 1 394 ? -30.143 -7.678 36.142 1.00 93.31 394 ARG A C 1
ATOM 3212 O O . ARG A 1 394 ? -29.408 -6.707 36.317 1.00 93.31 394 ARG A O 1
ATOM 3219 N N . PHE A 1 395 ? -31.197 -7.951 36.893 1.00 94.88 395 PHE A N 1
ATOM 3220 C CA . PHE A 1 395 ? -31.588 -7.195 38.076 1.00 94.88 395 PHE A CA 1
ATOM 3221 C C . PHE A 1 395 ? -31.476 -8.097 39.304 1.00 94.88 395 PHE A C 1
ATOM 3223 O O . PHE A 1 395 ? -31.766 -9.294 39.224 1.00 94.88 395 PHE A O 1
ATOM 3230 N N . THR A 1 396 ? -31.033 -7.551 40.437 1.00 94.75 396 THR A N 1
ATOM 3231 C CA . THR A 1 396 ? -31.229 -8.228 41.724 1.00 94.75 396 THR A CA 1
ATOM 3232 C C . THR A 1 396 ? -32.717 -8.214 42.088 1.00 94.75 396 THR A C 1
ATOM 3234 O O . THR A 1 396 ? -33.470 -7.344 41.647 1.00 94.75 396 THR A O 1
ATOM 3237 N N . LYS A 1 397 ? -33.161 -9.201 42.879 1.00 94.19 397 LYS A N 1
ATOM 3238 C CA . LYS A 1 397 ? -34.574 -9.327 43.280 1.00 94.19 397 LYS A CA 1
ATOM 3239 C C . LYS A 1 397 ? -35.067 -8.070 44.009 1.00 94.19 397 LYS A C 1
ATOM 3241 O O . LYS A 1 397 ? -36.153 -7.585 43.711 1.00 94.19 397 LYS A O 1
ATOM 3246 N N . THR A 1 398 ? -34.230 -7.521 44.890 1.00 93.38 398 THR A N 1
ATOM 3247 C CA . THR A 1 398 ? -34.522 -6.321 45.688 1.00 93.38 398 THR A CA 1
ATOM 3248 C C . THR A 1 398 ? -34.696 -5.078 44.812 1.00 93.38 398 THR A C 1
ATOM 3250 O O . THR A 1 398 ? -35.706 -4.389 44.913 1.00 93.38 398 THR A O 1
ATOM 3253 N N . VAL A 1 399 ? -33.798 -4.874 43.841 1.00 93.88 399 VAL A N 1
ATOM 3254 C CA . VAL A 1 399 ? -33.889 -3.786 42.857 1.00 93.88 399 VAL A CA 1
ATOM 3255 C C . VAL A 1 399 ? -35.164 -3.889 42.033 1.00 93.88 399 VAL A C 1
ATOM 3257 O O . VAL A 1 399 ? -35.852 -2.890 41.842 1.00 93.88 399 VAL A O 1
ATOM 3260 N N . LYS A 1 400 ? -35.495 -5.091 41.540 1.00 93.38 400 LYS A N 1
ATOM 3261 C CA . LYS A 1 400 ? -36.708 -5.294 40.741 1.00 93.38 400 LYS A CA 1
ATOM 3262 C C . LYS A 1 400 ? -37.957 -4.928 41.551 1.00 93.38 400 LYS A C 1
ATOM 3264 O O . LYS A 1 400 ? -38.818 -4.230 41.029 1.00 93.38 400 LYS A O 1
ATOM 3269 N N . ALA A 1 401 ? -38.023 -5.334 42.820 1.00 92.88 401 ALA A N 1
ATOM 3270 C CA . ALA A 1 401 ? -39.124 -4.984 43.714 1.00 92.88 401 ALA A CA 1
ATOM 3271 C C . ALA A 1 401 ? -39.206 -3.471 43.983 1.00 92.88 401 ALA A C 1
ATOM 3273 O O . ALA A 1 401 ? -40.293 -2.908 43.908 1.00 92.88 401 ALA A O 1
ATOM 3274 N N . ARG A 1 402 ? -38.073 -2.797 44.227 1.00 91.81 402 ARG A N 1
ATOM 3275 C CA . ARG A 1 402 ? -38.022 -1.342 44.461 1.00 91.81 402 ARG A CA 1
ATOM 3276 C C . ARG A 1 402 ? -38.461 -0.528 43.240 1.00 91.81 402 ARG A C 1
ATOM 3278 O O . ARG A 1 402 ? -39.270 0.381 43.387 1.00 91.81 402 ARG A O 1
ATOM 3285 N N . ILE A 1 403 ? -37.996 -0.884 42.039 1.00 92.06 403 ILE A N 1
ATOM 3286 C CA . ILE A 1 403 ? -38.392 -0.195 40.796 1.00 92.06 403 ILE A CA 1
ATOM 3287 C C . ILE A 1 403 ? -39.893 -0.369 40.535 1.00 92.06 403 ILE A C 1
ATOM 3289 O O . ILE A 1 403 ? -40.570 0.605 40.217 1.00 92.06 403 ILE A O 1
ATOM 3293 N N . LEU A 1 404 ? -40.420 -1.586 40.704 1.00 93.44 404 LEU A N 1
ATOM 3294 C CA . LEU A 1 404 ? -41.848 -1.855 40.521 1.00 93.44 404 LEU A CA 1
ATOM 3295 C C . LEU A 1 404 ? -42.706 -1.154 41.586 1.00 93.44 404 LEU A C 1
ATOM 3297 O O . LEU A 1 404 ? -43.740 -0.588 41.246 1.00 93.44 404 LEU A O 1
ATOM 3301 N N . LYS A 1 405 ? -42.261 -1.123 42.852 1.00 92.12 405 LYS A N 1
ATOM 3302 C CA . LYS A 1 405 ? -42.945 -0.413 43.949 1.00 92.12 405 LYS A CA 1
ATOM 3303 C C . LYS A 1 405 ? -43.053 1.092 43.681 1.00 92.12 405 LYS A C 1
ATOM 3305 O O . LYS A 1 405 ? -44.071 1.691 44.000 1.00 92.12 405 LYS A O 1
ATOM 3310 N N . ALA A 1 406 ? -42.039 1.681 43.052 1.00 88.88 406 ALA A N 1
ATOM 3311 C CA . ALA A 1 406 ? -42.042 3.084 42.641 1.00 88.88 406 ALA A CA 1
ATOM 3312 C C . ALA A 1 406 ? -42.927 3.377 41.412 1.00 88.88 406 ALA A C 1
ATOM 3314 O O . ALA A 1 406 ? -43.058 4.531 41.007 1.00 88.88 406 ALA A O 1
ATOM 3315 N N . GLY A 1 407 ? -43.517 2.350 40.786 1.00 88.62 407 GLY A N 1
ATOM 3316 C CA . GLY A 1 407 ? -44.281 2.477 39.542 1.00 88.62 407 GLY A CA 1
ATOM 3317 C C . GLY A 1 407 ? -43.408 2.610 38.289 1.00 88.62 407 GLY A C 1
ATOM 3318 O O . GLY A 1 407 ? -43.868 3.133 37.276 1.00 88.62 407 GLY A O 1
ATOM 3319 N N . GLY A 1 408 ? -42.142 2.190 38.361 1.00 89.19 408 GLY A N 1
ATOM 3320 C CA . GLY A 1 408 ? -41.245 2.071 37.213 1.00 89.19 408 GLY A CA 1
ATOM 3321 C C . GLY A 1 408 ? -41.377 0.721 36.504 1.00 89.19 408 GLY A C 1
ATOM 3322 O O . GLY A 1 408 ? -42.007 -0.213 36.996 1.00 89.19 408 GLY A O 1
ATOM 3323 N N . GLU A 1 409 ? -40.731 0.597 35.347 1.00 92.44 409 GLU A N 1
ATOM 3324 C CA . GLU A 1 409 ? -40.785 -0.610 34.519 1.00 92.44 409 GLU A CA 1
ATOM 3325 C C . GLU A 1 409 ? -39.385 -1.204 34.327 1.00 92.44 409 GLU A C 1
ATOM 3327 O O . GLU A 1 409 ? -38.399 -0.494 34.120 1.00 92.44 409 GLU A O 1
ATOM 3332 N N . VAL A 1 410 ? -39.287 -2.530 34.382 1.00 94.88 410 VAL A N 1
ATOM 3333 C CA . VAL A 1 410 ? -38.037 -3.271 34.197 1.00 94.88 410 VAL A CA 1
ATOM 3334 C C . VAL A 1 410 ? -38.125 -4.024 32.879 1.00 94.88 410 VAL A C 1
ATOM 3336 O O . VAL A 1 410 ? -38.900 -4.970 32.783 1.00 94.88 410 VAL A O 1
ATOM 3339 N N . ILE A 1 411 ? -37.320 -3.627 31.894 1.00 95.00 411 ILE A N 1
ATOM 3340 C CA . ILE A 1 411 ? -37.365 -4.193 30.540 1.00 95.00 411 ILE A CA 1
ATOM 3341 C C . ILE A 1 411 ? -36.085 -4.952 30.191 1.00 95.00 411 ILE A C 1
ATOM 3343 O O . ILE A 1 411 ? -34.998 -4.689 30.728 1.00 95.00 411 ILE A O 1
ATOM 3347 N N . THR A 1 412 ? -36.204 -5.881 29.249 1.00 95.00 412 THR A N 1
ATOM 3348 C CA . THR A 1 412 ? -35.063 -6.583 28.657 1.00 95.00 412 THR A CA 1
ATOM 3349 C C . THR A 1 412 ? -34.587 -5.903 27.369 1.00 95.00 412 THR A C 1
ATOM 3351 O O . THR A 1 412 ? -35.232 -5.025 26.795 1.00 95.00 412 THR A O 1
ATOM 3354 N N . PHE A 1 413 ? -33.401 -6.287 26.896 1.00 95.19 413 PHE A N 1
ATOM 3355 C CA . PHE A 1 413 ? -32.803 -5.697 25.693 1.00 95.19 413 PHE A CA 1
ATOM 3356 C C . PHE A 1 413 ? -33.521 -6.092 24.395 1.00 95.19 413 PHE A C 1
ATOM 3358 O O . PHE A 1 413 ? -33.464 -5.349 23.420 1.00 95.19 413 PHE A O 1
ATOM 3365 N N . ASP A 1 414 ? -34.181 -7.245 24.357 1.00 94.00 414 ASP A N 1
ATOM 3366 C CA . ASP A 1 414 ? -35.023 -7.661 23.235 1.00 94.00 414 ASP A CA 1
ATOM 3367 C C . ASP A 1 414 ? -36.333 -6.858 23.176 1.00 94.00 414 ASP A C 1
ATOM 3369 O O . ASP A 1 414 ? -36.729 -6.425 22.094 1.00 94.00 414 ASP A O 1
ATOM 3373 N N . GLU A 1 415 ? -36.950 -6.553 24.321 1.00 94.31 415 GLU A N 1
ATOM 3374 C CA . GLU A 1 415 ? -38.093 -5.634 24.404 1.00 94.31 415 GLU A CA 1
ATOM 3375 C C . GLU A 1 415 ? -37.694 -4.206 24.018 1.00 94.31 415 GLU A C 1
ATOM 3377 O O . GLU A 1 415 ? -38.383 -3.553 23.231 1.00 94.31 415 GLU A O 1
ATOM 3382 N N . LEU A 1 416 ? -36.540 -3.734 24.502 1.00 93.94 416 LEU A N 1
ATOM 3383 C CA . LEU A 1 416 ? -35.995 -2.430 24.129 1.00 93.94 416 LEU A CA 1
ATOM 3384 C C . LEU A 1 416 ? -35.767 -2.328 22.616 1.00 93.94 416 LEU A C 1
ATOM 3386 O O . LEU A 1 416 ? -36.094 -1.306 22.016 1.00 93.94 416 LEU A O 1
ATOM 3390 N N . ALA A 1 417 ? -35.228 -3.379 21.993 1.00 93.00 417 ALA A N 1
ATOM 3391 C CA . ALA A 1 417 ? -35.001 -3.418 20.552 1.00 93.00 417 ALA A CA 1
ATOM 3392 C C . ALA A 1 417 ? -36.305 -3.317 19.742 1.00 93.00 417 ALA A C 1
ATOM 3394 O O . ALA A 1 417 ? -36.291 -2.722 18.665 1.00 93.00 417 ALA A O 1
ATOM 3395 N N . LYS A 1 418 ? -37.422 -3.851 20.259 1.00 92.94 418 LYS A N 1
ATOM 3396 C CA . LYS A 1 418 ? -38.752 -3.704 19.645 1.00 92.94 418 LYS A CA 1
ATOM 3397 C C . LYS A 1 418 ? -39.306 -2.287 19.807 1.00 92.94 418 LYS A C 1
ATOM 3399 O O . LYS A 1 418 ? -39.843 -1.741 18.852 1.00 92.94 418 LYS A O 1
ATOM 3404 N 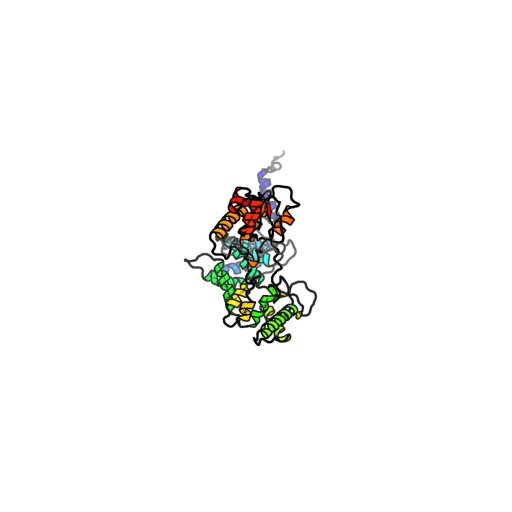N . ARG A 1 419 ? -39.167 -1.687 20.997 1.00 92.00 419 ARG A N 1
ATOM 3405 C CA . ARG A 1 419 ? -39.708 -0.346 21.301 1.00 92.00 419 ARG A CA 1
ATOM 3406 C C . ARG A 1 419 ? -38.921 0.785 20.638 1.00 92.00 419 ARG A C 1
ATOM 3408 O O . ARG A 1 419 ? -39.509 1.740 20.147 1.00 92.00 419 ARG A O 1
ATOM 3415 N N . ALA A 1 420 ? -37.593 0.699 20.655 1.00 89.25 420 ALA A N 1
ATOM 3416 C CA . ALA A 1 420 ? -36.699 1.760 20.201 1.00 89.25 420 ALA A CA 1
ATOM 3417 C C . ALA A 1 420 ? -35.510 1.179 19.410 1.00 89.25 420 ALA A C 1
ATOM 3419 O O . ALA A 1 420 ? -34.375 1.189 19.903 1.00 89.25 420 ALA A O 1
ATOM 3420 N N . PRO A 1 421 ? -35.721 0.707 18.164 1.00 89.62 421 PRO A N 1
ATOM 3421 C CA . PRO A 1 421 ? -34.675 0.061 17.364 1.00 89.62 421 PRO A CA 1
ATOM 3422 C C . PRO A 1 421 ? -33.490 0.984 17.046 1.00 89.62 421 PRO A C 1
ATOM 3424 O O . PRO A 1 421 ? -32.376 0.506 16.838 1.00 89.62 421 PRO A O 1
ATOM 3427 N N . THR A 1 422 ? -33.690 2.305 17.042 1.00 87.56 422 THR A N 1
ATOM 3428 C CA . THR A 1 422 ? -32.637 3.316 16.830 1.00 87.56 422 THR A CA 1
ATOM 3429 C C . THR A 1 422 ? -32.002 3.823 18.131 1.00 87.56 422 THR A C 1
ATOM 3431 O O . THR A 1 422 ? -30.969 4.497 18.081 1.00 87.56 422 THR A O 1
ATOM 3434 N N . GLY A 1 423 ? -32.569 3.487 19.298 1.00 85.25 423 GLY A N 1
ATOM 3435 C CA . GLY A 1 423 ? -32.155 4.015 20.603 1.00 85.25 423 GLY A CA 1
ATOM 3436 C C . GLY A 1 423 ? -32.666 5.428 20.912 1.00 85.25 423 GLY A C 1
ATOM 3437 O O . GLY A 1 423 ? -32.110 6.099 21.784 1.00 85.25 423 GLY A O 1
ATOM 3438 N N . SER A 1 424 ? -33.698 5.909 20.213 1.00 85.88 424 SER A N 1
ATOM 3439 C CA . SER A 1 424 ? -34.334 7.206 20.480 1.00 85.88 424 SER A CA 1
ATOM 3440 C C . SER A 1 424 ? -34.860 7.301 21.917 1.00 85.88 424 SER A C 1
ATOM 3442 O O . SER A 1 424 ? -35.478 6.358 22.405 1.00 85.88 424 SER A O 1
ATOM 3444 N N . LYS A 1 425 ? -34.637 8.444 22.585 1.00 87.88 425 LYS A N 1
ATOM 3445 C CA . LYS A 1 425 ? -35.030 8.690 23.990 1.00 87.88 425 LYS A CA 1
ATOM 3446 C C . LYS A 1 425 ? -34.447 7.668 24.984 1.00 87.88 425 LYS A C 1
ATOM 3448 O O . LYS A 1 425 ? -35.081 7.323 25.976 1.00 87.88 425 LYS A O 1
ATOM 3453 N N . THR A 1 426 ? -33.227 7.186 24.745 1.00 89.62 426 THR A N 1
ATOM 3454 C CA . THR A 1 426 ? -32.526 6.297 25.687 1.00 89.62 426 THR A CA 1
ATOM 3455 C C . THR A 1 426 ? -31.277 6.956 26.266 1.00 89.62 426 THR A C 1
ATOM 3457 O O . THR A 1 426 ? -30.562 7.689 25.580 1.00 89.62 426 THR A O 1
ATOM 3460 N N . VAL A 1 427 ? -30.984 6.673 27.537 1.00 90.25 427 VAL A N 1
ATOM 3461 C CA . VAL A 1 427 ? -29.760 7.120 28.214 1.00 90.25 427 VAL A CA 1
ATOM 3462 C C . VAL A 1 427 ? -28.906 5.912 28.545 1.00 90.25 427 VAL A C 1
ATOM 3464 O O . VAL A 1 427 ? -29.249 5.094 29.393 1.00 90.25 427 VAL A O 1
ATOM 3467 N N . LEU A 1 428 ? -27.761 5.800 27.875 1.00 91.31 428 LEU A N 1
ATOM 3468 C CA . LEU A 1 428 ? -26.858 4.666 28.030 1.00 91.31 428 LEU A CA 1
ATOM 3469 C C . LEU A 1 428 ? -25.826 4.915 29.147 1.00 91.31 428 LEU A C 1
ATOM 3471 O O . LEU A 1 428 ? -24.754 5.480 28.909 1.00 91.31 428 LEU A O 1
ATOM 3475 N N . LEU A 1 429 ? -26.103 4.427 30.357 1.00 90.38 429 LEU A N 1
ATOM 3476 C CA . LEU A 1 429 ? -25.221 4.578 31.522 1.00 90.38 429 LEU A CA 1
ATOM 3477 C C . LEU A 1 429 ? -24.051 3.586 31.511 1.00 90.38 429 LEU A C 1
ATOM 3479 O O . LEU A 1 429 ? -24.110 2.524 30.888 1.00 90.38 429 LEU A O 1
ATOM 3483 N N . ARG A 1 430 ? -22.953 3.921 32.201 1.00 86.56 430 ARG A N 1
ATOM 3484 C CA . ARG A 1 430 ? -21.769 3.058 32.362 1.00 86.56 430 ARG A CA 1
ATOM 3485 C C . ARG A 1 430 ? -21.382 2.948 33.839 1.00 86.56 430 ARG A C 1
ATOM 3487 O O . ARG A 1 430 ? -21.307 3.957 34.537 1.00 86.56 430 ARG A O 1
ATOM 3494 N N . GLY A 1 431 ? -21.093 1.727 34.289 1.00 82.19 431 GLY A N 1
ATOM 3495 C CA . GLY A 1 431 ? -20.537 1.467 35.619 1.00 82.19 431 GLY A CA 1
ATOM 3496 C C . GLY A 1 431 ? -19.129 2.055 35.763 1.00 82.19 431 GLY A C 1
ATOM 3497 O O . GLY A 1 431 ? -18.405 2.213 34.776 1.00 82.19 431 GLY A O 1
ATOM 3498 N N . LYS A 1 432 ? -18.731 2.409 36.989 1.00 81.69 432 LYS A N 1
ATOM 3499 C CA . LYS A 1 432 ? -17.357 2.867 37.274 1.00 81.69 432 LYS A CA 1
ATOM 3500 C C . LYS A 1 432 ? -16.453 1.627 37.345 1.00 81.69 432 LYS A C 1
ATOM 3502 O O . LYS A 1 432 ? -16.830 0.630 37.934 1.00 81.69 432 LYS A O 1
ATOM 3507 N N . THR A 1 433 ? -15.294 1.664 36.692 1.00 72.12 433 THR A N 1
ATOM 3508 C CA . THR A 1 433 ? -14.380 0.507 36.564 1.00 72.12 433 THR A CA 1
ATOM 3509 C C . THR A 1 433 ? -13.121 0.619 37.434 1.00 72.12 433 THR A C 1
ATOM 3511 O O . THR A 1 433 ? -12.272 -0.259 37.379 1.00 72.12 433 THR A O 1
ATOM 3514 N N . LYS A 1 434 ? -12.975 1.682 38.241 1.00 56.00 434 LYS A N 1
ATOM 3515 C CA . LYS A 1 434 ? -11.776 1.959 39.061 1.00 56.00 434 LYS A CA 1
ATOM 3516 C C . LYS A 1 434 ? -11.749 1.192 40.403 1.00 56.00 434 LYS A C 1
ATOM 3518 O O . LYS A 1 434 ? -11.548 1.814 41.436 1.00 56.00 434 LYS A O 1
ATOM 3523 N N . TRP A 1 435 ? -11.980 -0.122 40.402 1.00 45.41 435 TRP A N 1
ATOM 3524 C CA . TRP A 1 435 ? -11.975 -0.939 41.634 1.00 45.41 435 TRP A CA 1
ATOM 3525 C C . TRP A 1 435 ? -11.130 -2.217 41.552 1.00 45.41 435 TRP A C 1
ATOM 3527 O O . TRP A 1 435 ? -11.396 -3.173 42.271 1.00 45.41 435 TRP A O 1
ATOM 3537 N N . ALA A 1 436 ? -10.093 -2.251 40.715 1.00 42.59 436 ALA A N 1
ATOM 3538 C CA . ALA A 1 436 ? -9.015 -3.203 40.972 1.00 42.59 436 ALA A CA 1
ATOM 3539 C C . ALA A 1 436 ? -8.217 -2.648 42.159 1.00 42.59 436 ALA A C 1
ATOM 3541 O O . ALA A 1 436 ? -7.519 -1.646 42.009 1.00 42.5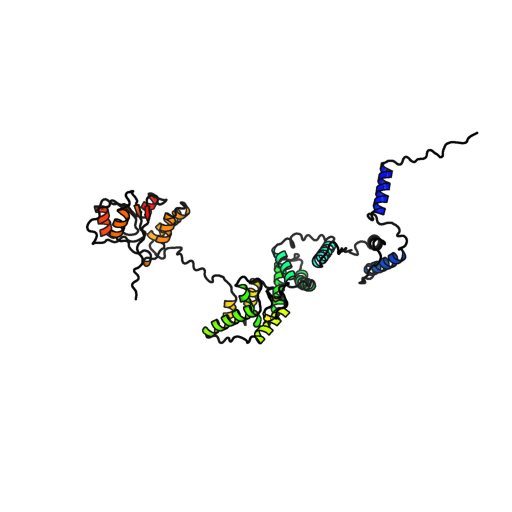9 436 ALA A O 1
ATOM 3542 N N . GLN A 1 437 ? -8.441 -3.209 43.349 1.00 40.06 437 GLN A N 1
ATOM 3543 C CA . GLN A 1 437 ? -7.615 -2.928 44.517 1.00 40.06 437 GLN A CA 1
ATOM 3544 C C . GLN A 1 437 ? -6.158 -3.254 44.182 1.00 40.06 437 GLN A C 1
ATOM 3546 O O . GLN A 1 437 ? -5.890 -4.236 43.489 1.00 40.06 437 GLN A O 1
ATOM 3551 N N . GLY A 1 438 ? -5.253 -2.388 44.636 1.00 42.69 438 GLY A N 1
ATOM 3552 C CA . GLY A 1 438 ? -3.834 -2.692 44.657 1.00 42.69 438 GLY A CA 1
ATOM 3553 C C . GLY A 1 438 ? -3.598 -3.905 45.548 1.00 42.69 438 GLY A C 1
ATOM 3554 O O . GLY A 1 438 ? -4.026 -3.922 46.700 1.00 42.69 438 GLY A O 1
ATOM 3555 N N . THR A 1 439 ? -2.941 -4.893 44.966 1.00 30.50 439 THR A N 1
ATOM 3556 C CA . THR A 1 439 ? -2.081 -5.870 45.629 1.00 30.50 439 THR A CA 1
ATOM 3557 C C . THR A 1 439 ? -0.792 -5.872 44.849 1.00 30.50 439 THR A C 1
ATOM 3559 O O . THR A 1 439 ? -0.910 -5.909 43.597 1.00 30.50 439 THR A O 1
#

Organism: NCBI:txid144538

InterPro domains:
  IPR000039 Large ribosomal subunit protein eL18 [PTHR10934] (292-434)
  IPR021131 Large ribosomal subunit protein uL15/eL18 [PF17135] (292-434)
  IPR021132 Large ribosomal subunit protein eL18, conserved site [PS01106] (339-356)
  IPR027417 P-loop containing nucleoside triphosphate hydrolase [G3DSA:3.40.50.300] (20-150)
  IPR027417 P-loop containing nucleoside triphosphate hydrolase [SSF52540] (33-169)
  IPR032705 Origin recognition complex subunit 4, C-terminal [PF14629] (127-175)
  IPR032705 Origin recognition complex subunit 4, C-terminal [PF14629] (194-277)
  IPR036227 Large ribosomal subunit protein uL15/eL18 superfamily [SSF52080] (309-430)
  IPR049945 ORC1/DEAH AAA+ ATPase domain [PF13401] (63-124)

Radius of gyration: 43.73 Å; chains: 1; bounding box: 81×65×153 Å

pLDDT: mean 72.88, std 17.4, range [30.5, 95.44]

Secondary structure (DSSP, 8-state):
------SS-------HHHHHHHHHHHHHHHTTSSPPSS--S-HHHHHHHHHHHHHHHHH-----------TTSSHHHHHHHHHHHHHHHHGGG-------TTT--SHHHHHHHHHHHHHSS-----HHHHS-HHHHHHHHHHHHH---HHHHHHHHHHHHHT-BTTB-S--HHHHHHHHHHHGGG---GGGGGSGGGGSS--SSB-HHHHHHHHHHHHHHHHHTT---PPPPHHHHHHHHHHHHHTTSEEEPTT--S--TTT--EEE-S-HHHHHHHHHT-TTS-HHHHHHT---TTTT----S-SS-S---HHHHHHHHHHHHHHHHS--HHHHHHHHHHTS-TTTS--EEHHHHHHHHHT--S-PEEEEEEEEE--TT--------EEEEEEE-HHHHHHHHHTT-EEE-HHHHHHH-TT-TTEEEE----------